Protein AF-N2BT25-F1 (afdb_monomer_lite)

Organism: NCBI:txid997872

Radius of gyration: 26.04 Å; chains: 1; bounding box: 72×86×67 Å

pLDDT: mean 81.2, std 25.01, range [24.06, 98.88]

Structure (mmCIF, N/CA/C/O backbone):
data_AF-N2BT25-F1
#
_entry.id   AF-N2BT25-F1
#
loop_
_atom_site.group_PDB
_atom_site.id
_atom_site.type_symbol
_atom_site.label_atom_id
_atom_site.label_alt_id
_atom_site.label_comp_id
_atom_site.label_asym_id
_atom_site.label_entity_id
_atom_site.label_seq_id
_atom_site.pdbx_PDB_ins_code
_atom_site.Cartn_x
_atom_site.Cartn_y
_atom_site.Cartn_z
_atom_site.occupancy
_atom_site.B_iso_or_equiv
_atom_site.auth_seq_id
_atom_site.auth_comp_id
_atom_site.auth_asym_id
_atom_site.auth_atom_id
_atom_site.pdbx_PDB_model_num
ATOM 1 N N . MET A 1 1 ? -9.639 12.134 32.534 1.00 52.41 1 MET A N 1
ATOM 2 C CA . MET A 1 1 ? -10.800 11.444 31.937 1.00 52.41 1 MET A CA 1
ATOM 3 C C . MET A 1 1 ? -11.711 11.036 33.076 1.00 52.41 1 MET A C 1
ATOM 5 O O . MET A 1 1 ? -11.199 10.681 34.130 1.00 52.41 1 MET A O 1
ATOM 9 N N . ASP A 1 2 ? -13.018 11.198 32.902 1.00 51.12 2 ASP A N 1
ATOM 10 C CA . ASP A 1 2 ? -14.027 10.772 33.874 1.00 51.12 2 ASP A CA 1
ATOM 11 C C . ASP A 1 2 ? -13.961 9.243 34.080 1.00 51.12 2 ASP A C 1
ATOM 13 O O . ASP A 1 2 ? -13.561 8.514 33.174 1.00 51.12 2 ASP A O 1
ATOM 17 N N . SER A 1 3 ? -14.356 8.760 35.259 1.00 59.44 3 SER A N 1
ATOM 18 C CA . SER A 1 3 ? -14.388 7.336 35.653 1.00 59.44 3 SER A CA 1
ATOM 19 C C . SER A 1 3 ? -15.284 6.442 34.775 1.00 59.44 3 SER A C 1
ATOM 21 O O . SER A 1 3 ? -15.323 5.229 34.959 1.00 59.44 3 SER A O 1
ATOM 23 N N . SER A 1 4 ? -15.987 7.047 33.816 1.00 78.31 4 SER A N 1
ATOM 24 C CA . SER A 1 4 ? -16.904 6.441 32.852 1.00 78.31 4 SER A CA 1
ATOM 25 C C . SER A 1 4 ? -16.245 5.959 31.551 1.00 78.31 4 SER A C 1
ATOM 27 O O . SER A 1 4 ? -16.918 5.331 30.738 1.00 78.31 4 SER A O 1
ATOM 29 N N . TRP A 1 5 ? -14.960 6.251 31.322 1.00 91.44 5 TRP A N 1
ATOM 30 C CA . TRP A 1 5 ? -14.253 5.827 30.109 1.00 91.44 5 TRP A CA 1
ATOM 31 C C . TRP A 1 5 ? -13.521 4.504 30.311 1.00 91.44 5 TRP A C 1
ATOM 33 O O . TRP A 1 5 ? -12.751 4.350 31.260 1.00 91.44 5 TRP A O 1
ATOM 43 N N . ILE A 1 6 ? -13.701 3.580 29.369 1.00 94.38 6 ILE A N 1
ATOM 44 C CA . ILE A 1 6 ? -12.849 2.395 29.245 1.00 94.38 6 ILE A CA 1
ATOM 45 C C . ILE A 1 6 ? -11.661 2.721 28.341 1.00 94.38 6 ILE A C 1
ATOM 47 O O . ILE A 1 6 ? -11.821 3.387 27.319 1.00 94.38 6 ILE A O 1
ATOM 51 N N . CYS A 1 7 ? -10.473 2.257 28.725 1.00 95.50 7 CYS A N 1
ATOM 52 C CA . CYS A 1 7 ? -9.222 2.489 28.009 1.00 95.50 7 CYS A CA 1
ATOM 53 C C . CYS A 1 7 ? -8.521 1.156 27.745 1.00 95.50 7 CYS A C 1
ATOM 55 O O . CYS A 1 7 ? -8.445 0.313 28.639 1.00 95.50 7 CYS A O 1
ATOM 57 N N . ALA A 1 8 ? -7.960 0.993 26.551 1.00 96.62 8 ALA A N 1
ATOM 58 C CA . ALA A 1 8 ? -7.184 -0.181 26.173 1.00 96.62 8 ALA A CA 1
ATOM 59 C C . ALA A 1 8 ? -5.940 0.212 25.349 1.00 96.62 8 ALA A C 1
ATOM 61 O O . ALA A 1 8 ? -5.996 1.192 24.596 1.00 96.62 8 ALA A O 1
ATOM 62 N N . PRO A 1 9 ? -4.823 -0.537 25.455 1.00 97.19 9 PRO A N 1
ATOM 63 C CA . PRO A 1 9 ? -3.664 -0.348 24.586 1.00 97.19 9 PRO A CA 1
ATOM 64 C C . PRO A 1 9 ? -4.040 -0.546 23.115 1.00 97.19 9 PRO A C 1
ATOM 66 O O . PRO A 1 9 ? -4.630 -1.565 22.755 1.00 97.19 9 PRO A O 1
ATOM 69 N N . ALA A 1 10 ? -3.675 0.409 22.259 1.00 97.44 10 ALA A N 1
ATOM 70 C CA . ALA A 1 10 ? -4.036 0.406 20.841 1.00 97.44 10 ALA A CA 1
ATOM 71 C C . ALA A 1 10 ? -3.401 -0.758 20.053 1.00 97.44 10 ALA A C 1
ATOM 73 O O . ALA A 1 10 ? -3.932 -1.157 19.021 1.00 97.44 10 ALA A O 1
ATOM 74 N N . GLU A 1 11 ? -2.310 -1.342 20.561 1.00 97.44 11 GLU A N 1
ATOM 75 C CA . GLU A 1 11 ? -1.596 -2.463 19.937 1.00 97.44 11 GLU A CA 1
ATOM 76 C C . GLU A 1 11 ? -2.510 -3.644 19.582 1.00 97.44 11 GLU A C 1
ATOM 78 O O . GLU A 1 11 ? -2.424 -4.193 18.483 1.00 97.44 11 GLU A O 1
ATOM 83 N N . ALA A 1 12 ? -3.427 -4.008 20.485 1.00 96.81 12 ALA A N 1
ATOM 84 C CA . ALA A 1 12 ? -4.321 -5.153 20.303 1.00 96.81 12 ALA A CA 1
ATOM 85 C C . ALA A 1 12 ? -5.319 -4.976 19.145 1.00 96.81 12 ALA A C 1
ATOM 87 O O . ALA A 1 12 ? -5.934 -5.947 18.711 1.00 96.81 12 ALA A O 1
ATOM 88 N N . PHE A 1 13 ? -5.476 -3.747 18.653 1.00 98.31 13 PHE A N 1
ATOM 89 C CA . PHE A 1 13 ? -6.442 -3.369 17.629 1.00 98.31 13 PHE A CA 1
ATOM 90 C C . PHE A 1 13 ? -5.811 -3.221 16.244 1.00 98.31 13 PHE A C 1
ATOM 92 O O . PHE A 1 13 ? -6.531 -2.925 15.296 1.00 98.31 13 PHE A O 1
ATOM 99 N N . LEU A 1 14 ? -4.490 -3.392 16.116 1.00 98.44 14 LEU A N 1
ATOM 100 C CA . LEU A 1 14 ? -3.754 -3.203 14.866 1.00 98.44 14 LEU A CA 1
ATOM 101 C C . LEU A 1 14 ? -3.930 -4.381 13.895 1.00 98.44 14 LEU A C 1
ATOM 103 O O . LEU A 1 14 ? -3.708 -5.548 14.234 1.00 98.44 14 LEU A O 1
ATOM 107 N N . HIS A 1 15 ? -4.242 -4.041 12.648 1.00 98.44 15 HIS A N 1
ATOM 108 C CA . HIS A 1 15 ? -4.278 -4.933 11.491 1.00 98.44 15 HIS A CA 1
ATOM 109 C C . HIS A 1 15 ? -3.352 -4.397 10.390 1.00 98.44 15 HIS A C 1
ATOM 111 O O . HIS A 1 15 ? -3.093 -3.196 10.320 1.00 98.44 15 HIS A O 1
ATOM 117 N N . GLY A 1 16 ? -2.873 -5.287 9.518 1.00 97.38 16 GLY A N 1
ATOM 118 C CA . GLY A 1 16 ? -2.072 -4.916 8.345 1.00 97.38 16 GLY A CA 1
ATOM 119 C C . GLY A 1 16 ? -0.596 -4.608 8.614 1.00 97.38 16 GLY A C 1
ATOM 120 O O . GLY A 1 16 ? 0.046 -3.908 7.835 1.00 97.38 16 GLY A O 1
ATOM 121 N N . CYS A 1 17 ? -0.040 -5.132 9.708 1.00 97.19 17 CYS A N 1
ATOM 122 C CA . CYS A 1 17 ? 1.380 -5.039 10.044 1.00 97.19 17 CYS A CA 1
ATOM 123 C C . CYS A 1 17 ? 1.954 -6.415 10.422 1.00 97.19 17 CYS A C 1
ATOM 125 O O . CYS A 1 17 ? 1.249 -7.258 10.983 1.00 97.19 17 CYS A O 1
ATOM 127 N N . LEU A 1 18 ? 3.237 -6.634 10.124 1.00 96.06 18 LEU A N 1
ATOM 128 C CA . LEU A 1 18 ? 3.972 -7.860 10.461 1.00 96.06 18 LEU A CA 1
ATOM 129 C C . LEU A 1 18 ? 4.492 -7.834 11.898 1.00 96.06 18 LEU A C 1
ATOM 131 O O . LEU A 1 18 ? 4.440 -8.841 12.598 1.00 96.06 18 LEU A O 1
ATOM 135 N N . GLU A 1 19 ? 4.952 -6.667 12.340 1.00 94.69 19 GLU A N 1
ATOM 136 C CA . GLU A 1 19 ? 5.488 -6.451 13.679 1.00 94.69 19 GLU A CA 1
ATOM 137 C C . GLU A 1 19 ? 4.944 -5.155 14.273 1.00 94.69 19 GLU A C 1
ATOM 139 O O . GLU A 1 19 ? 4.446 -4.274 13.567 1.00 94.69 19 GLU A O 1
ATOM 144 N N . VAL A 1 20 ? 5.076 -5.032 15.588 1.00 96.56 20 VAL A N 1
ATOM 145 C CA . VAL A 1 20 ? 4.795 -3.806 16.324 1.00 96.56 20 VAL A CA 1
ATOM 146 C C . VAL A 1 20 ? 6.043 -3.461 17.127 1.00 96.56 20 VAL A C 1
ATOM 148 O O . VAL A 1 20 ? 6.513 -4.263 17.931 1.00 96.56 20 VAL A O 1
ATOM 151 N N . GLN A 1 21 ? 6.596 -2.271 16.904 1.00 95.75 21 GLN A N 1
ATOM 152 C CA . GLN A 1 21 ? 7.711 -1.765 17.695 1.00 95.75 21 GLN A CA 1
ATOM 153 C C . GLN A 1 21 ? 7.166 -0.989 18.894 1.00 95.75 21 GLN A C 1
ATOM 155 O O . GLN A 1 21 ? 6.558 0.064 18.719 1.00 95.75 21 GLN A O 1
ATOM 160 N N . ALA A 1 22 ? 7.386 -1.495 20.105 1.00 94.88 22 ALA A N 1
ATOM 161 C CA . ALA A 1 22 ? 6.953 -0.835 21.332 1.00 94.88 22 ALA A CA 1
ATOM 162 C C . ALA A 1 22 ? 8.012 0.132 21.882 1.00 94.88 22 ALA A C 1
ATOM 164 O O . ALA A 1 22 ? 9.210 -0.162 21.887 1.00 94.88 22 ALA A O 1
ATOM 165 N N . HIS A 1 23 ? 7.550 1.267 22.400 1.00 92.69 23 HIS A N 1
ATOM 166 C CA . HIS A 1 23 ? 8.340 2.246 23.138 1.00 92.69 23 HIS A CA 1
ATOM 167 C C . HIS A 1 23 ? 8.064 2.132 24.646 1.00 92.69 23 HIS A C 1
ATOM 169 O O . HIS A 1 23 ? 7.026 1.629 25.080 1.00 92.69 23 HIS A O 1
ATOM 175 N N . SER A 1 24 ? 8.991 2.615 25.477 1.00 88.19 24 SER A N 1
ATOM 176 C CA . SER A 1 24 ? 8.869 2.546 26.942 1.00 88.19 24 SER A CA 1
ATOM 177 C C . SER A 1 24 ? 7.737 3.406 27.519 1.00 88.19 24 SER A C 1
ATOM 179 O O . SER A 1 24 ? 7.311 3.177 28.648 1.00 88.19 24 SER A O 1
ATOM 181 N N . ASP A 1 25 ? 7.240 4.380 26.758 1.00 90.38 25 ASP A N 1
ATOM 182 C CA . ASP A 1 25 ? 6.154 5.301 27.109 1.00 90.38 25 ASP A CA 1
ATOM 183 C C . ASP A 1 25 ? 4.762 4.801 26.657 1.00 90.38 25 ASP A C 1
ATOM 185 O O . ASP A 1 25 ? 3.781 5.552 26.694 1.00 90.38 25 ASP A O 1
ATOM 189 N N . GLY A 1 26 ? 4.668 3.530 26.246 1.00 92.62 26 GLY A N 1
ATOM 190 C CA . GLY A 1 26 ? 3.432 2.851 25.845 1.00 92.62 26 GLY A CA 1
ATOM 191 C C . GLY A 1 26 ? 2.998 3.117 24.404 1.00 92.62 26 GLY A C 1
ATOM 192 O O . GLY A 1 26 ? 2.022 2.522 23.950 1.00 92.62 26 GLY A O 1
ATOM 193 N N . TRP A 1 27 ? 3.698 3.994 23.680 1.00 97.12 27 TRP A N 1
ATOM 194 C CA . TRP A 1 27 ? 3.490 4.164 22.246 1.00 97.12 27 TRP A CA 1
ATOM 195 C C . TRP A 1 27 ? 3.984 2.943 21.486 1.00 97.12 27 TRP A C 1
ATOM 197 O O . TRP A 1 27 ? 4.980 2.321 21.861 1.00 97.12 27 TRP A O 1
ATOM 207 N N . VAL A 1 28 ? 3.312 2.632 20.386 1.00 97.81 28 VAL A N 1
ATOM 208 C CA . VAL A 1 28 ? 3.703 1.551 19.495 1.00 97.81 28 VAL A CA 1
ATOM 209 C C . VAL A 1 28 ? 3.672 1.999 18.038 1.00 97.81 28 VAL A C 1
ATOM 211 O O . VAL A 1 28 ? 2.776 2.733 17.617 1.00 97.81 28 VAL A O 1
ATOM 214 N N . CYS A 1 29 ? 4.649 1.536 17.262 1.00 97.19 29 CYS A N 1
ATOM 215 C CA . CYS A 1 29 ? 4.792 1.819 15.840 1.00 97.19 29 CYS A CA 1
ATOM 216 C C . CYS A 1 29 ? 4.546 0.535 15.023 1.00 97.19 29 CYS A C 1
ATOM 218 O O . CYS A 1 29 ? 5.391 -0.369 15.053 1.00 97.19 29 CYS A O 1
ATOM 220 N N . PRO A 1 30 ? 3.411 0.409 14.308 1.00 98.12 30 PRO A N 1
ATOM 221 C CA . PRO A 1 30 ? 3.146 -0.743 13.450 1.00 98.12 30 PRO A CA 1
ATOM 222 C C . PRO A 1 30 ? 4.110 -0.786 12.260 1.00 98.12 30 PRO A C 1
ATOM 224 O O . PRO A 1 30 ? 4.363 0.225 11.609 1.00 98.12 30 PRO A O 1
ATOM 227 N N . GLN A 1 31 ? 4.620 -1.974 11.946 1.00 97.94 31 GLN A N 1
ATOM 228 C CA . GLN A 1 31 ? 5.629 -2.190 10.912 1.00 97.94 31 GLN A CA 1
ATOM 229 C C . GLN A 1 31 ? 5.088 -3.049 9.766 1.00 97.94 31 GLN A C 1
ATOM 231 O O . GLN A 1 31 ? 4.669 -4.190 9.969 1.00 97.94 31 GLN A O 1
ATOM 236 N N . ARG A 1 32 ? 5.145 -2.523 8.537 1.00 98.06 32 ARG A N 1
ATOM 237 C CA . ARG A 1 32 ? 4.714 -3.235 7.315 1.00 98.06 32 ARG A CA 1
ATOM 238 C C . ARG A 1 32 ? 5.744 -4.246 6.806 1.00 98.06 32 ARG A C 1
ATOM 240 O O . ARG A 1 32 ? 5.409 -5.125 6.019 1.00 98.06 32 ARG A O 1
ATOM 247 N N . PHE A 1 33 ? 6.988 -4.119 7.258 1.00 98.12 33 PHE A N 1
ATOM 248 C CA . PHE A 1 33 ? 8.146 -4.880 6.793 1.00 98.12 33 PHE A CA 1
ATOM 249 C C . PHE A 1 33 ? 8.853 -5.557 7.970 1.00 98.12 33 PHE A C 1
ATOM 251 O O . PHE A 1 33 ? 8.883 -5.002 9.070 1.00 98.12 33 PHE A O 1
ATOM 258 N N . LEU A 1 34 ? 9.445 -6.728 7.726 1.00 97.19 34 LEU A N 1
ATOM 259 C CA . LEU A 1 34 ? 10.329 -7.403 8.682 1.00 97.19 34 LEU A CA 1
ATOM 260 C C . LEU A 1 34 ? 11.641 -6.616 8.880 1.00 97.19 34 LEU A C 1
ATOM 262 O O . LEU A 1 34 ? 12.017 -5.819 8.010 1.00 97.19 34 LEU A O 1
ATOM 266 N N . PRO A 1 35 ? 12.384 -6.849 9.978 1.00 96.38 35 PRO A N 1
ATOM 267 C CA . PRO A 1 35 ? 13.675 -6.208 10.215 1.00 96.38 35 PRO A CA 1
ATOM 268 C C . PRO A 1 35 ? 14.671 -6.428 9.073 1.00 96.38 35 PRO A C 1
ATOM 270 O O . PRO A 1 35 ? 15.343 -5.484 8.661 1.00 96.38 35 PRO A O 1
ATOM 273 N N . GLU A 1 36 ? 14.726 -7.637 8.514 1.00 97.12 36 GLU A N 1
ATOM 274 C CA . GLU A 1 36 ? 15.624 -7.984 7.412 1.00 97.12 36 GLU A CA 1
ATOM 275 C C . GLU A 1 36 ? 15.229 -7.271 6.113 1.00 97.12 36 GLU A C 1
ATOM 277 O O . GLU A 1 36 ? 16.096 -6.786 5.386 1.00 97.12 36 GLU A O 1
ATOM 282 N N . GLN A 1 37 ? 13.924 -7.133 5.849 1.00 97.75 37 GLN A N 1
ATOM 283 C CA . GLN A 1 37 ? 13.435 -6.340 4.720 1.00 97.75 37 GLN A CA 1
ATOM 284 C C . GLN A 1 37 ? 13.847 -4.871 4.876 1.00 97.75 37 GLN A C 1
ATOM 286 O O . GLN A 1 37 ? 14.380 -4.283 3.938 1.00 97.75 37 GLN A O 1
ATOM 291 N N . ARG A 1 38 ? 13.655 -4.278 6.065 1.00 97.31 38 ARG A N 1
ATOM 292 C CA . ARG A 1 38 ? 14.049 -2.884 6.338 1.00 97.31 38 ARG A CA 1
ATOM 293 C C . ARG A 1 38 ? 15.546 -2.666 6.127 1.00 97.31 38 ARG A C 1
ATOM 295 O O . ARG A 1 38 ? 15.912 -1.697 5.471 1.00 97.31 38 ARG A O 1
ATOM 302 N N . ALA A 1 39 ? 16.384 -3.587 6.608 1.00 97.50 39 ALA A N 1
ATOM 303 C CA . ALA A 1 39 ? 17.832 -3.531 6.414 1.00 97.50 39 ALA A CA 1
ATOM 304 C C . ALA A 1 39 ? 18.219 -3.530 4.925 1.00 97.50 39 ALA A C 1
ATOM 306 O O . ALA A 1 39 ? 19.107 -2.786 4.518 1.00 97.50 39 ALA A O 1
ATOM 307 N N . VAL A 1 40 ? 17.535 -4.320 4.089 1.00 97.62 40 VAL A N 1
ATOM 308 C CA . VAL A 1 40 ? 17.739 -4.302 2.632 1.00 97.62 40 VAL A CA 1
ATOM 309 C C . VAL A 1 40 ? 17.299 -2.970 2.024 1.00 97.62 40 VAL A C 1
ATOM 311 O O . VAL A 1 40 ? 18.049 -2.390 1.238 1.00 97.62 40 VAL A O 1
ATOM 314 N N . LEU A 1 41 ? 16.114 -2.481 2.395 1.00 97.06 41 LEU A N 1
ATOM 315 C CA . LEU A 1 41 ? 15.519 -1.256 1.853 1.00 97.06 41 LEU A CA 1
ATOM 316 C C . LEU A 1 41 ? 16.342 0.001 2.164 1.00 97.06 41 LEU A C 1
ATOM 318 O O . LEU A 1 41 ? 16.327 0.933 1.370 1.00 97.06 41 LEU A O 1
ATOM 322 N N . GLU A 1 42 ? 17.080 0.022 3.276 1.00 96.38 42 GLU A N 1
ATOM 323 C CA . GLU A 1 42 ? 17.985 1.126 3.628 1.00 96.38 42 GLU A CA 1
ATOM 324 C C . GLU A 1 42 ? 19.444 0.910 3.183 1.00 96.38 42 GLU A C 1
ATOM 326 O O . GLU A 1 42 ? 20.295 1.775 3.402 1.00 96.38 42 GLU A O 1
ATOM 331 N N . SER A 1 43 ? 19.754 -0.228 2.555 1.00 96.56 43 SER A N 1
ATOM 332 C CA . SER A 1 43 ? 21.103 -0.559 2.079 1.00 96.56 43 SER A CA 1
ATOM 333 C C . SER A 1 43 ? 21.354 -0.098 0.642 1.00 96.56 43 SER A C 1
ATOM 335 O O . SER A 1 43 ? 20.429 0.197 -0.105 1.00 96.56 43 SER A O 1
ATOM 337 N N . CYS A 1 44 ? 22.611 -0.161 0.192 1.00 93.81 44 CYS A N 1
ATOM 338 C CA . CYS A 1 44 ? 22.992 0.102 -1.202 1.00 93.81 44 CYS A CA 1
ATOM 339 C C . CYS A 1 44 ? 22.471 -0.929 -2.228 1.00 93.81 44 CYS A C 1
ATOM 341 O O . CYS A 1 44 ? 22.796 -0.832 -3.413 1.00 93.81 44 CYS A O 1
ATOM 343 N N . LEU A 1 45 ? 21.708 -1.934 -1.783 1.00 93.12 45 LEU A N 1
ATOM 344 C CA . LEU A 1 45 ? 20.960 -2.831 -2.664 1.00 93.12 45 LEU A CA 1
ATOM 345 C C . LEU A 1 45 ? 19.690 -2.161 -3.200 1.00 93.12 45 LEU A C 1
ATOM 347 O O . LEU A 1 45 ? 19.263 -2.478 -4.307 1.00 93.12 45 LEU A O 1
ATOM 351 N N . ALA A 1 46 ? 19.095 -1.247 -2.430 1.00 94.81 46 ALA A N 1
ATOM 352 C CA . ALA A 1 46 ? 17.935 -0.477 -2.848 1.00 94.81 46 ALA A CA 1
ATOM 353 C C . ALA A 1 46 ? 18.312 0.575 -3.899 1.00 94.81 46 ALA A C 1
ATOM 355 O O . ALA A 1 46 ? 19.409 1.135 -3.866 1.00 94.81 46 ALA A O 1
ATOM 356 N N . TRP A 1 47 ? 17.375 0.874 -4.805 1.00 94.31 47 TRP A N 1
ATOM 357 C CA . TRP A 1 47 ? 17.589 1.907 -5.821 1.00 94.31 47 TRP A CA 1
ATOM 358 C C . TRP A 1 47 ? 17.668 3.302 -5.186 1.00 94.31 47 TRP A C 1
ATOM 360 O O . TRP A 1 47 ? 18.584 4.064 -5.485 1.00 94.31 47 TRP A O 1
ATOM 370 N N . HIS A 1 48 ? 16.773 3.586 -4.229 1.00 95.94 48 HIS A N 1
ATOM 371 C CA . HIS A 1 48 ? 16.746 4.840 -3.468 1.00 95.94 48 HIS A CA 1
ATOM 372 C C . HIS A 1 48 ? 16.696 4.556 -1.961 1.00 95.94 48 HIS A C 1
ATOM 374 O O . HIS A 1 48 ? 15.618 4.601 -1.366 1.00 95.94 48 HIS A O 1
ATOM 380 N N . PRO A 1 49 ? 17.834 4.259 -1.308 1.00 95.31 49 PRO A N 1
ATOM 381 C CA . PRO A 1 49 ? 17.836 3.786 0.078 1.00 95.31 49 PRO A CA 1
ATOM 382 C C . PRO A 1 49 ? 17.223 4.787 1.071 1.00 95.31 49 PRO A C 1
ATOM 384 O O . PRO A 1 49 ? 16.482 4.399 1.973 1.00 95.31 49 PRO A O 1
ATOM 387 N N . GLY A 1 50 ? 17.488 6.087 0.886 1.00 96.44 50 GLY A N 1
ATOM 388 C CA . GLY A 1 50 ? 16.921 7.155 1.718 1.00 96.44 50 GLY A CA 1
ATOM 389 C C . GLY A 1 50 ? 15.399 7.249 1.594 1.00 96.44 50 GLY A C 1
ATOM 390 O O . GLY A 1 50 ? 14.689 7.208 2.602 1.00 96.44 50 GLY A O 1
ATOM 391 N N . LEU A 1 51 ? 14.892 7.291 0.358 1.00 95.81 51 LEU A N 1
ATOM 392 C CA . LEU A 1 51 ? 13.457 7.313 0.075 1.00 95.81 51 LEU A CA 1
ATOM 393 C C . LEU A 1 51 ? 12.765 6.039 0.577 1.00 95.81 51 LEU A C 1
ATOM 395 O O . LEU A 1 51 ? 11.762 6.125 1.284 1.00 95.81 51 LEU A O 1
ATOM 399 N N . TYR A 1 52 ? 13.310 4.860 0.263 1.00 97.88 52 TYR A N 1
ATOM 400 C CA . TYR A 1 52 ? 12.704 3.579 0.629 1.00 97.88 52 TYR A CA 1
ATOM 401 C C . TYR A 1 52 ? 12.629 3.418 2.142 1.00 97.88 52 TYR A C 1
ATOM 403 O O . TYR A 1 52 ? 11.600 2.981 2.649 1.00 97.88 52 TYR A O 1
ATOM 411 N N . LYS A 1 53 ? 13.662 3.844 2.878 1.00 97.56 53 LYS A N 1
ATOM 412 C CA . LYS A 1 53 ? 13.645 3.874 4.343 1.00 97.56 53 LYS A CA 1
ATOM 413 C C . LYS A 1 53 ? 12.494 4.718 4.893 1.00 97.56 53 LYS A C 1
ATOM 415 O O . LYS A 1 53 ? 11.758 4.251 5.761 1.00 97.56 53 LYS A O 1
ATOM 420 N N . GLN A 1 54 ? 12.324 5.946 4.398 1.00 97.19 54 GLN A N 1
ATOM 421 C CA . GLN A 1 54 ? 11.252 6.836 4.859 1.00 97.19 54 GLN A CA 1
ATOM 422 C C . GLN A 1 54 ? 9.862 6.276 4.510 1.00 97.19 54 GLN A C 1
ATOM 424 O O . GLN A 1 54 ? 8.959 6.259 5.346 1.00 97.19 54 GLN A O 1
ATOM 429 N N . MET A 1 55 ? 9.696 5.770 3.288 1.00 97.75 55 MET A N 1
ATOM 430 C CA . MET A 1 55 ? 8.442 5.191 2.801 1.00 97.75 55 MET A CA 1
ATOM 431 C C . MET A 1 55 ? 8.078 3.886 3.519 1.00 97.75 55 MET A C 1
ATOM 433 O O . MET A 1 55 ? 6.917 3.677 3.877 1.00 97.75 55 MET A O 1
ATOM 437 N N . ALA A 1 56 ? 9.054 3.025 3.812 1.00 97.62 56 ALA A N 1
ATOM 438 C CA . ALA A 1 56 ? 8.842 1.780 4.546 1.00 97.62 56 ALA A CA 1
ATOM 439 C C . ALA A 1 56 ? 8.341 2.011 5.981 1.00 97.62 56 ALA A C 1
ATOM 441 O O . ALA A 1 56 ? 7.590 1.186 6.500 1.00 97.62 56 ALA A O 1
ATOM 442 N N . ALA A 1 57 ? 8.702 3.144 6.596 1.00 97.12 57 ALA A N 1
ATOM 443 C CA . ALA A 1 57 ? 8.218 3.544 7.917 1.00 97.12 57 ALA A CA 1
ATOM 444 C C . ALA A 1 57 ? 6.762 4.053 7.914 1.00 97.12 57 ALA A C 1
ATOM 446 O O . ALA A 1 57 ? 6.147 4.149 8.976 1.00 97.12 57 ALA A O 1
ATOM 447 N N . CYS A 1 58 ? 6.199 4.395 6.750 1.00 97.56 58 CYS A N 1
ATOM 448 C CA . CYS A 1 58 ? 4.819 4.872 6.649 1.00 97.56 58 CYS A CA 1
ATOM 449 C C . CYS A 1 58 ? 3.808 3.769 6.985 1.00 97.56 58 CYS A C 1
ATOM 451 O O . CYS A 1 58 ? 4.075 2.588 6.772 1.00 97.56 58 CYS A O 1
ATOM 453 N N . THR A 1 59 ? 2.617 4.150 7.448 1.00 98.00 59 THR A N 1
ATOM 454 C CA . THR A 1 59 ? 1.581 3.215 7.923 1.00 98.00 59 THR A CA 1
ATOM 455 C C . THR A 1 59 ? 0.533 2.845 6.872 1.00 98.00 59 THR A C 1
ATOM 457 O O . THR A 1 59 ? -0.580 2.447 7.213 1.00 98.00 59 THR A O 1
ATOM 460 N N . SER A 1 60 ? 0.881 2.929 5.585 1.00 98.06 60 SER A N 1
ATOM 461 C CA . SER A 1 60 ? -0.029 2.547 4.499 1.00 98.06 60 SER A CA 1
ATOM 462 C C . SER A 1 60 ? -0.569 1.130 4.664 1.00 98.06 60 SER A C 1
ATOM 464 O O . SER A 1 60 ? 0.172 0.189 4.920 1.00 98.06 60 SER A O 1
ATOM 466 N N . GLY A 1 61 ? -1.877 0.952 4.516 1.00 97.94 61 GLY A N 1
ATOM 467 C CA . GLY A 1 61 ? -2.500 -0.357 4.715 1.00 97.94 61 GLY A CA 1
ATOM 468 C C . GLY A 1 61 ? -2.828 -0.707 6.171 1.00 97.94 61 GLY A C 1
ATOM 469 O O . GLY A 1 61 ? -3.624 -1.615 6.390 1.00 97.94 61 GLY A O 1
ATOM 470 N N . VAL A 1 62 ? -2.287 0.010 7.162 1.00 98.69 62 VAL A N 1
ATOM 471 C CA . VAL A 1 62 ? -2.500 -0.300 8.583 1.00 98.69 62 VAL A CA 1
ATOM 472 C C . VAL A 1 62 ? -3.821 0.291 9.075 1.00 98.69 62 VAL A C 1
ATOM 474 O O . VAL A 1 62 ? -4.163 1.440 8.778 1.00 98.69 62 VAL A O 1
ATOM 477 N N . THR A 1 63 ? -4.564 -0.485 9.865 1.00 98.69 63 THR A N 1
ATOM 478 C CA . THR A 1 63 ? -5.833 -0.050 10.466 1.00 98.69 63 THR A CA 1
ATOM 479 C C . THR A 1 63 ? -5.941 -0.419 11.942 1.00 98.69 63 THR A C 1
ATOM 481 O O . THR A 1 63 ? -5.363 -1.412 12.378 1.00 98.69 63 THR A O 1
ATOM 484 N N . LEU A 1 64 ? -6.753 0.333 12.690 1.00 98.56 64 LEU A N 1
ATOM 485 C CA . LEU A 1 64 ? -7.299 -0.077 13.987 1.00 98.56 64 LEU A CA 1
ATOM 486 C C . LEU A 1 64 ? -8.724 -0.616 13.788 1.00 98.56 64 LEU A C 1
ATOM 488 O O . LEU A 1 64 ? -9.566 0.108 13.256 1.00 98.56 64 LEU A O 1
ATOM 492 N N . GLU A 1 65 ? -9.017 -1.848 14.206 1.00 98.50 65 GLU A N 1
ATOM 493 C CA . GLU A 1 65 ? -10.334 -2.485 14.024 1.00 98.50 65 GLU A CA 1
ATOM 494 C C . GLU A 1 65 ? -10.933 -2.970 15.357 1.00 98.50 65 GLU A C 1
ATOM 496 O O . GLU A 1 65 ? -10.319 -3.749 16.086 1.00 98.50 65 GLU A O 1
ATOM 501 N N . PHE A 1 66 ? -12.156 -2.531 15.683 1.00 98.31 66 PHE A N 1
ATOM 502 C CA . PHE A 1 66 ? -12.815 -2.866 16.953 1.00 98.31 66 PHE A CA 1
ATOM 503 C C . PHE A 1 66 ? -14.343 -2.854 16.904 1.00 98.31 66 PHE A C 1
ATOM 505 O O . PHE A 1 66 ? -14.963 -2.327 15.979 1.00 98.31 66 PHE A O 1
ATOM 512 N N . ILE A 1 67 ? -14.954 -3.434 17.936 1.00 97.50 67 ILE A N 1
ATOM 513 C CA . ILE A 1 67 ? -16.377 -3.329 18.261 1.00 97.50 67 ILE A CA 1
ATOM 514 C C . ILE A 1 67 ? -16.537 -2.478 19.520 1.00 97.50 67 ILE A C 1
ATOM 516 O O . ILE A 1 67 ? -15.807 -2.657 20.494 1.00 97.50 67 ILE A O 1
ATOM 520 N N . THR A 1 68 ? -17.504 -1.562 19.507 1.00 95.75 68 THR A N 1
ATOM 521 C CA . THR A 1 68 ? -17.871 -0.768 20.685 1.00 95.75 68 THR A CA 1
ATOM 522 C C . THR A 1 68 ? -19.343 -0.365 20.667 1.00 95.75 68 THR A C 1
ATOM 524 O O . THR A 1 68 ? -19.944 -0.230 19.602 1.00 95.75 68 THR A O 1
ATOM 527 N N . ASP A 1 69 ? -19.924 -0.153 21.843 1.00 93.19 69 ASP A N 1
ATOM 528 C CA . ASP A 1 69 ? -21.250 0.437 22.065 1.00 93.19 69 ASP A CA 1
ATOM 529 C C . ASP A 1 69 ? -21.180 1.951 22.384 1.00 93.19 69 ASP A C 1
ATOM 531 O O . ASP A 1 69 ? -22.193 2.593 22.677 1.00 93.19 69 ASP A O 1
ATOM 535 N N . ALA A 1 70 ? -19.980 2.536 22.341 1.00 92.62 70 ALA A N 1
ATOM 536 C CA . ALA A 1 70 ? -19.735 3.931 22.676 1.00 92.62 70 ALA A CA 1
ATOM 537 C C . ALA A 1 70 ? -20.393 4.913 21.694 1.00 92.62 70 ALA A C 1
ATOM 539 O O . ALA A 1 70 ? -20.631 4.608 20.528 1.00 92.62 70 ALA A O 1
ATOM 540 N N . SER A 1 71 ? -20.635 6.142 22.161 1.00 91.81 71 SER A N 1
ATOM 541 C CA . SER A 1 71 ? -20.985 7.275 21.282 1.00 91.81 71 SER A CA 1
ATOM 542 C C . SER A 1 71 ? -19.774 8.139 20.947 1.00 91.81 71 SER A C 1
ATOM 544 O O . SER A 1 71 ? -19.837 8.953 20.031 1.00 91.81 71 SER A O 1
ATOM 546 N N . LEU A 1 72 ? -18.690 8.005 21.708 1.00 93.62 72 LEU A N 1
ATOM 547 C CA . LEU A 1 72 ? -17.457 8.742 21.506 1.00 93.62 72 LEU A CA 1
ATOM 548 C C . LEU A 1 72 ? -16.266 7.822 21.750 1.00 93.62 72 LEU A C 1
ATOM 550 O O . LEU A 1 72 ? -16.182 7.159 22.786 1.00 93.62 72 LEU A O 1
ATOM 554 N N . VAL A 1 73 ? -15.342 7.826 20.796 1.00 95.62 73 VAL A N 1
ATOM 555 C CA . VAL A 1 73 ? -14.042 7.161 20.896 1.00 95.62 73 VAL A CA 1
ATOM 556 C C . VAL A 1 73 ? -12.953 8.217 20.770 1.00 95.62 73 VAL A C 1
ATOM 558 O O . VAL A 1 73 ? -13.080 9.144 19.974 1.00 95.62 73 VAL A O 1
ATOM 561 N N . ALA A 1 74 ? -11.896 8.082 21.556 1.00 95.94 74 ALA A N 1
ATOM 562 C CA . ALA A 1 74 ? -10.689 8.884 21.502 1.00 95.94 74 ALA A CA 1
ATOM 563 C C . ALA A 1 74 ? -9.493 7.964 21.231 1.00 95.94 74 ALA A C 1
ATOM 565 O O . ALA A 1 74 ? -9.387 6.898 21.838 1.00 95.94 74 ALA A O 1
ATOM 566 N N . ILE A 1 75 ? -8.612 8.363 20.317 1.00 96.75 75 ILE A N 1
ATOM 567 C CA . ILE A 1 75 ? -7.426 7.584 19.945 1.00 96.75 75 ILE A CA 1
ATOM 568 C C . ILE A 1 75 ? -6.203 8.489 20.014 1.00 96.75 75 ILE A C 1
ATOM 570 O O . ILE A 1 75 ? -6.173 9.542 19.375 1.00 96.75 75 ILE A O 1
ATOM 574 N N . ASP A 1 76 ? -5.202 8.060 20.776 1.00 96.06 76 ASP A N 1
ATOM 575 C CA . ASP A 1 76 ? -3.906 8.729 20.855 1.00 96.06 76 ASP A CA 1
ATOM 576 C C . ASP A 1 76 ? -3.055 8.367 19.633 1.00 96.06 76 ASP A C 1
ATOM 578 O O . ASP A 1 76 ? -2.754 7.188 19.422 1.00 96.06 76 ASP A O 1
ATOM 582 N N . LEU A 1 77 ? -2.641 9.383 18.874 1.00 95.81 77 LEU A N 1
ATOM 583 C CA . LEU A 1 77 ? -1.811 9.272 17.676 1.00 95.81 77 LEU A CA 1
ATOM 584 C C . LEU A 1 77 ? -0.562 10.159 17.786 1.00 95.81 77 LEU A C 1
ATOM 586 O O . LEU A 1 77 ? -0.605 11.249 18.361 1.00 95.81 77 LEU A O 1
ATOM 590 N N . ARG A 1 78 ? 0.555 9.719 17.205 1.00 94.50 78 ARG A N 1
ATOM 591 C CA . ARG A 1 78 ? 1.779 10.520 17.063 1.00 94.50 78 ARG A CA 1
ATOM 592 C C . ARG A 1 78 ? 2.344 10.305 15.665 1.00 94.50 78 ARG A C 1
ATOM 594 O O . ARG A 1 78 ? 2.682 9.185 15.294 1.00 94.50 78 ARG A O 1
ATOM 601 N N . PHE A 1 79 ? 2.404 11.368 14.871 1.00 92.50 79 PHE A N 1
ATOM 602 C CA . PHE A 1 79 ? 2.892 11.292 13.494 1.00 92.50 79 PHE A CA 1
ATOM 603 C C . PHE A 1 79 ? 4.408 11.482 13.442 1.00 92.50 79 PHE A C 1
ATOM 605 O O . PHE A 1 79 ? 4.958 12.322 14.159 1.00 92.50 79 PHE A O 1
ATOM 612 N N . GLY A 1 80 ? 5.087 10.717 12.585 1.00 91.38 80 GLY A N 1
ATOM 613 C CA . GLY A 1 80 ? 6.513 10.915 12.315 1.00 91.38 80 GLY A CA 1
ATOM 614 C C . GLY A 1 80 ? 6.798 12.192 11.530 1.00 91.38 80 GLY A C 1
ATOM 615 O O . GLY A 1 80 ? 5.915 13.016 11.314 1.00 91.38 80 GLY A O 1
ATOM 616 N N . GLU A 1 81 ? 8.031 12.367 11.069 1.00 91.00 81 GLU A N 1
ATOM 617 C CA . GLU A 1 81 ? 8.365 13.442 10.122 1.00 91.00 81 GLU A CA 1
ATOM 618 C C . GLU A 1 81 ? 7.710 13.181 8.766 1.00 91.00 81 GLU A C 1
ATOM 620 O O . GLU A 1 81 ? 7.456 12.028 8.406 1.00 91.00 81 GLU A O 1
ATOM 625 N N . GLU A 1 82 ? 7.374 14.248 8.043 1.00 90.06 82 GLU A N 1
ATOM 626 C CA . GLU A 1 82 ? 6.823 14.106 6.698 1.00 90.06 82 GLU A CA 1
ATOM 627 C C . GLU A 1 82 ? 7.948 13.664 5.753 1.00 90.06 82 GLU A C 1
ATOM 629 O O . GLU A 1 82 ? 8.964 14.354 5.653 1.00 90.06 82 GLU A O 1
ATOM 634 N N . PRO A 1 83 ? 7.815 12.519 5.067 1.00 93.75 83 PRO A N 1
ATOM 635 C CA . PRO A 1 83 ? 8.846 12.072 4.144 1.00 93.75 83 PRO A CA 1
ATOM 636 C C . PRO A 1 83 ? 9.053 13.020 2.960 1.00 93.75 83 PRO A C 1
ATOM 638 O O . PRO A 1 83 ? 8.098 13.607 2.445 1.00 93.75 83 PRO A O 1
ATOM 641 N N . ALA A 1 84 ? 10.275 13.063 2.426 1.00 92.19 84 ALA A N 1
ATOM 642 C CA . ALA A 1 84 ? 10.605 13.904 1.273 1.00 92.19 84 ALA A CA 1
ATOM 643 C C . ALA A 1 84 ? 9.781 13.539 0.022 1.00 92.19 84 ALA A C 1
ATOM 645 O O . ALA A 1 84 ? 9.288 14.418 -0.683 1.00 92.19 84 ALA A O 1
ATOM 646 N N . GLY A 1 85 ? 9.558 12.240 -0.218 1.00 91.12 85 GLY A N 1
ATOM 647 C CA . GLY A 1 85 ? 8.709 11.768 -1.321 1.00 91.12 85 GLY A CA 1
ATOM 648 C C . GLY A 1 85 ? 7.251 12.231 -1.207 1.00 91.12 85 GLY A C 1
ATOM 649 O O . GLY A 1 85 ? 6.622 12.554 -2.216 1.00 91.12 85 GLY A O 1
ATOM 650 N N . THR A 1 86 ? 6.732 12.328 0.020 1.00 91.94 86 THR A N 1
ATOM 651 C CA . THR A 1 86 ? 5.381 12.834 0.301 1.00 91.94 86 THR A CA 1
ATOM 652 C C . THR A 1 86 ? 5.287 14.328 0.010 1.00 91.94 86 THR A C 1
ATOM 654 O O . THR A 1 86 ? 4.374 14.754 -0.698 1.00 91.94 86 THR A O 1
ATOM 657 N N . ILE A 1 87 ? 6.259 15.112 0.494 1.00 91.88 87 ILE A N 1
ATOM 658 C CA . ILE A 1 87 ? 6.346 16.561 0.248 1.00 91.88 87 ILE A CA 1
ATOM 659 C C . ILE A 1 87 ? 6.352 16.839 -1.257 1.00 91.88 87 ILE A C 1
ATOM 661 O O . ILE A 1 87 ? 5.504 17.583 -1.748 1.00 91.88 87 ILE A O 1
ATOM 665 N N . ARG A 1 88 ? 7.235 16.164 -2.000 1.00 90.12 88 ARG A N 1
ATOM 666 C CA . ARG A 1 88 ? 7.369 16.341 -3.449 1.00 90.12 88 ARG A CA 1
ATOM 667 C C . ARG A 1 88 ? 6.088 15.993 -4.206 1.00 90.12 88 ARG A C 1
ATOM 669 O O . ARG A 1 88 ? 5.694 16.709 -5.120 1.00 90.12 88 ARG A O 1
ATOM 676 N N . SER A 1 89 ? 5.420 14.904 -3.830 1.00 89.44 89 SER A N 1
ATOM 677 C CA . SER A 1 89 ? 4.172 14.491 -4.490 1.00 89.44 89 SER A CA 1
ATOM 678 C C . SER A 1 89 ? 3.052 15.503 -4.262 1.00 89.44 89 SER A C 1
ATOM 680 O O . SER A 1 89 ? 2.290 15.804 -5.177 1.00 89.44 89 SER A O 1
ATOM 682 N N . ARG A 1 90 ? 2.984 16.086 -3.060 1.00 89.62 90 ARG A N 1
ATOM 683 C CA . ARG A 1 90 ? 2.057 17.179 -2.756 1.00 89.62 90 ARG A CA 1
ATOM 684 C C . ARG A 1 90 ? 2.341 18.419 -3.605 1.00 89.62 90 ARG A C 1
ATOM 686 O O . ARG A 1 90 ? 1.407 18.985 -4.164 1.00 89.62 90 ARG A O 1
ATOM 693 N N . GLU A 1 91 ? 3.603 18.826 -3.718 1.00 90.56 91 GLU A N 1
ATOM 694 C CA . GLU A 1 91 ? 4.013 19.980 -4.533 1.00 90.56 91 GLU A CA 1
ATOM 695 C C . GLU A 1 91 ? 3.662 19.794 -6.018 1.00 90.56 91 GLU A C 1
ATOM 697 O O . GLU A 1 91 ? 3.191 20.731 -6.665 1.00 90.56 91 GLU A O 1
ATOM 702 N N . LEU A 1 92 ? 3.831 18.578 -6.551 1.00 89.00 92 LEU A N 1
ATOM 703 C CA . LEU A 1 92 ? 3.467 18.246 -7.932 1.00 89.00 92 LEU A CA 1
ATOM 704 C C . LEU A 1 92 ? 1.962 18.384 -8.181 1.00 89.00 92 LEU A C 1
ATOM 706 O O . LEU A 1 92 ? 1.562 19.033 -9.146 1.00 89.00 92 LEU A O 1
ATOM 710 N N . VAL A 1 93 ? 1.129 17.836 -7.295 1.00 89.62 93 VAL A N 1
ATOM 711 C CA . VAL A 1 93 ? -0.334 17.963 -7.404 1.00 89.62 93 VAL A CA 1
ATOM 712 C C . VAL A 1 93 ? -0.776 19.419 -7.283 1.00 89.62 93 VAL A C 1
ATOM 714 O O . VAL A 1 93 ? -1.592 19.878 -8.076 1.00 89.62 93 VAL A O 1
ATOM 717 N N . GLN A 1 94 ? -0.209 20.170 -6.334 1.00 89.81 94 GLN A N 1
ATOM 718 C CA . GLN A 1 94 ? -0.505 21.598 -6.181 1.00 89.81 94 GLN A CA 1
ATOM 719 C C . GLN A 1 94 ? -0.172 22.376 -7.458 1.00 89.81 94 GLN A C 1
ATOM 721 O O . GLN A 1 94 ? -0.995 23.155 -7.937 1.00 89.81 94 GLN A O 1
ATOM 726 N N . SER A 1 95 ? 0.996 22.104 -8.044 1.00 87.75 95 SER A N 1
ATOM 727 C CA . SER A 1 95 ? 1.429 22.724 -9.297 1.00 87.75 95 SER A CA 1
ATOM 728 C C . SER A 1 95 ? 0.490 22.382 -10.462 1.00 87.75 95 SER A C 1
ATOM 730 O O . SER A 1 95 ? 0.141 23.266 -11.247 1.00 87.75 95 SER A O 1
ATOM 732 N N . HIS A 1 96 ? 0.040 21.125 -10.579 1.00 87.25 96 HIS A N 1
ATOM 733 C CA . HIS A 1 96 ? -0.912 20.709 -11.622 1.00 87.25 96 HIS A CA 1
ATOM 734 C C . HIS A 1 96 ? -2.280 21.376 -11.450 1.00 87.25 96 HIS A C 1
ATOM 736 O O . HIS A 1 96 ? -2.847 21.892 -12.415 1.00 87.25 96 HIS A O 1
ATOM 742 N N . ASP A 1 97 ? -2.792 21.447 -10.222 1.00 87.19 97 ASP A N 1
ATOM 743 C CA . ASP A 1 97 ? -4.065 22.107 -9.932 1.00 87.19 97 ASP A CA 1
ATOM 744 C C . ASP A 1 97 ? -4.022 23.614 -10.235 1.00 87.19 97 ASP A C 1
ATOM 746 O O . ASP A 1 97 ? -5.003 24.175 -10.731 1.00 87.19 97 ASP A O 1
ATOM 750 N N . GLU A 1 98 ? -2.901 24.284 -9.961 1.00 87.62 98 GLU A N 1
ATOM 751 C CA . GLU A 1 98 ? -2.683 25.688 -10.330 1.00 87.62 98 GLU A CA 1
ATOM 752 C C . GLU A 1 98 ? -2.669 25.883 -11.850 1.00 87.62 98 GLU A C 1
ATOM 754 O O . GLU A 1 98 ? -3.367 26.762 -12.364 1.00 87.62 98 GLU A O 1
ATOM 759 N N . GLN A 1 99 ? -1.956 25.024 -12.585 1.00 85.69 99 GLN A N 1
ATOM 760 C CA . GLN A 1 99 ? -1.937 25.046 -14.050 1.00 85.69 99 GLN A CA 1
ATOM 761 C C . GLN A 1 99 ? -3.335 24.825 -14.642 1.00 85.69 99 GLN A C 1
ATOM 763 O O . GLN A 1 99 ? -3.754 25.573 -15.529 1.00 85.69 99 GLN A O 1
ATOM 768 N N . ARG A 1 100 ? -4.096 23.856 -14.118 1.00 84.06 100 ARG A N 1
ATOM 769 C CA . ARG A 1 100 ? -5.470 23.572 -14.561 1.00 84.06 100 ARG A CA 1
ATOM 770 C C . ARG A 1 100 ? -6.390 24.774 -14.340 1.00 84.06 100 ARG A C 1
ATOM 772 O O . ARG A 1 100 ? -7.173 25.126 -15.220 1.00 84.06 100 ARG A O 1
ATOM 779 N N . LYS A 1 101 ? -6.286 25.437 -13.182 1.00 85.94 101 LYS A N 1
ATOM 780 C CA . LYS A 1 101 ? -7.058 26.656 -12.879 1.00 85.94 101 LYS A CA 1
ATOM 781 C C . LYS A 1 101 ? -6.719 27.790 -13.844 1.00 85.94 101 LYS A C 1
ATOM 783 O O . LYS A 1 101 ? -7.636 28.446 -14.335 1.00 85.94 101 LYS A O 1
ATOM 788 N N . GLN A 1 102 ? -5.437 27.992 -14.146 1.00 83.12 102 GLN A N 1
ATOM 789 C CA . GLN A 1 102 ? -5.007 29.029 -15.083 1.00 83.12 102 GLN A CA 1
ATOM 790 C C . GLN A 1 102 ? -5.553 28.779 -16.498 1.00 83.12 102 GLN A C 1
ATOM 792 O O . GLN A 1 102 ? -6.121 29.685 -17.101 1.00 83.12 102 GLN A O 1
ATOM 797 N N . GLN A 1 103 ? -5.492 27.538 -16.989 1.00 81.81 103 GLN A N 1
ATOM 798 C CA . GLN A 1 103 ? -6.035 27.171 -18.304 1.00 81.81 103 GLN A CA 1
ATOM 799 C C . GLN A 1 103 ? -7.545 27.434 -18.422 1.00 81.81 103 GLN A C 1
ATOM 801 O O . GLN A 1 103 ? -8.015 27.902 -19.460 1.00 81.81 103 GLN A O 1
ATOM 806 N N . VAL A 1 104 ? -8.317 27.177 -17.359 1.00 82.31 104 VAL A N 1
ATOM 807 C CA . VAL A 1 104 ? -9.761 27.472 -17.330 1.00 82.31 104 VAL A CA 1
ATOM 808 C C . VAL A 1 104 ? -10.026 28.980 -17.401 1.00 82.31 104 VAL A C 1
ATOM 810 O O . VAL A 1 104 ? -10.937 29.408 -18.112 1.00 82.31 104 VAL A O 1
ATOM 813 N N . LEU A 1 105 ? -9.231 29.793 -16.700 1.00 79.31 105 LEU A N 1
ATOM 814 C CA . LEU A 1 105 ? -9.354 31.256 -16.719 1.00 79.31 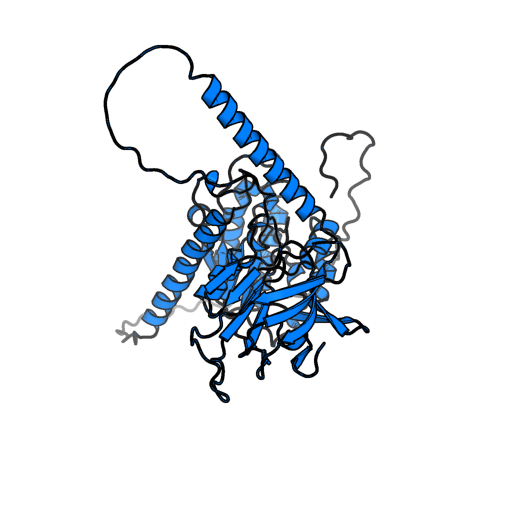105 LEU A CA 1
ATOM 815 C C . LEU A 1 105 ? -9.000 31.853 -18.093 1.00 79.31 105 LEU A C 1
ATOM 817 O O . LEU A 1 105 ? -9.708 32.739 -18.586 1.00 79.31 105 LEU A O 1
ATOM 821 N N . ASP A 1 106 ? -7.957 31.334 -18.742 1.00 76.25 106 ASP A N 1
ATOM 822 C CA . ASP A 1 106 ? -7.522 31.777 -20.073 1.00 76.25 106 ASP A CA 1
ATOM 823 C C . ASP A 1 106 ? -8.518 31.344 -21.171 1.00 76.25 106 ASP A C 1
ATOM 825 O O . ASP A 1 106 ? -8.837 32.107 -22.090 1.00 76.25 106 ASP A O 1
ATOM 829 N N . GLY A 1 107 ? -9.092 30.142 -21.044 1.00 67.62 107 GLY A N 1
ATOM 830 C CA . GLY A 1 107 ? -10.165 29.645 -21.912 1.00 67.62 107 GLY A CA 1
ATOM 831 C C . GLY A 1 107 ? -11.471 30.440 -21.783 1.00 67.62 107 GLY A C 1
ATOM 832 O O . GLY A 1 107 ? -12.145 30.704 -22.777 1.00 67.62 107 GLY A O 1
ATOM 833 N N . ALA A 1 108 ? -11.816 30.893 -20.575 1.00 63.62 108 ALA A N 1
ATOM 834 C CA . ALA A 1 108 ? -12.978 31.755 -20.354 1.00 63.62 108 ALA A CA 1
ATOM 835 C C . ALA A 1 108 ? -12.775 33.173 -20.924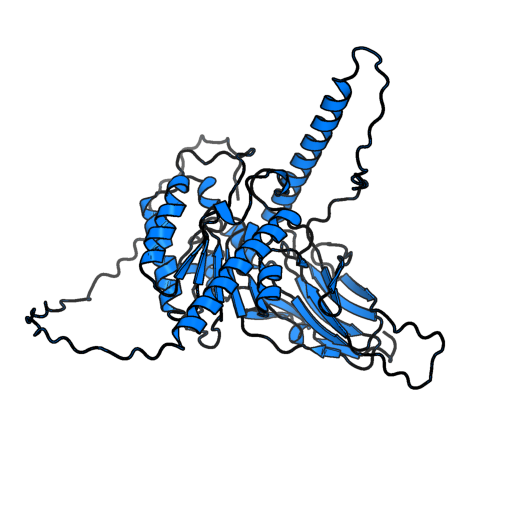 1.00 63.62 108 ALA A C 1
ATOM 837 O O . ALA A 1 108 ? -13.720 33.776 -21.430 1.00 63.62 108 ALA A O 1
ATOM 838 N N . SER A 1 109 ? -11.541 33.687 -20.905 1.00 54.53 109 SER A N 1
ATOM 839 C CA . SER A 1 109 ? -11.209 35.030 -21.410 1.00 54.53 109 SER A CA 1
ATOM 840 C C . SER A 1 109 ? -11.104 35.113 -22.940 1.00 54.53 109 SER A C 1
ATOM 842 O O . SER A 1 109 ? -11.218 36.197 -23.503 1.00 54.53 109 SER A O 1
ATOM 844 N N . SER A 1 110 ? -10.923 33.986 -23.635 1.00 52.44 110 SER A N 1
ATOM 845 C CA . SER A 1 110 ? -10.803 33.923 -25.104 1.00 52.44 110 SER A CA 1
ATOM 846 C C . SER A 1 110 ? -12.136 33.735 -25.847 1.00 52.44 110 SER A C 1
ATOM 848 O O . SER A 1 110 ? -12.154 33.725 -27.075 1.00 52.44 110 SER A O 1
ATOM 850 N N . THR A 1 111 ? -13.263 33.635 -25.130 1.00 49.81 111 THR A N 1
ATOM 851 C CA . THR A 1 111 ? -14.611 33.472 -25.720 1.00 49.81 111 THR A CA 1
ATOM 852 C C . THR A 1 111 ? -15.468 34.742 -25.706 1.00 49.81 111 THR A C 1
ATOM 854 O O . THR A 1 111 ? -16.634 34.705 -26.098 1.00 49.81 111 THR A O 1
ATOM 857 N N . SER A 1 112 ? -14.911 35.898 -25.332 1.00 45.56 112 SER A N 1
ATOM 858 C CA . SER A 1 112 ? -15.604 37.185 -25.452 1.00 45.56 112 SER A CA 1
ATOM 859 C C . SER A 1 112 ? -15.318 37.860 -26.797 1.00 45.56 112 SER A C 1
ATOM 861 O O . SER A 1 112 ? -14.687 38.911 -26.830 1.00 45.56 112 SER A O 1
ATOM 863 N N . ASP A 1 113 ? -15.795 37.270 -27.897 1.00 40.44 113 ASP A N 1
ATOM 864 C CA . ASP A 1 113 ? -16.090 38.026 -29.119 1.00 40.44 113 ASP A CA 1
ATOM 865 C C . ASP A 1 113 ? -17.202 37.363 -29.968 1.00 40.44 113 ASP A C 1
ATOM 867 O O . ASP A 1 113 ? -17.115 36.204 -30.363 1.00 40.44 113 ASP A O 1
ATOM 871 N N . ALA A 1 114 ? -18.223 38.183 -30.263 1.00 37.34 114 ALA A N 1
ATOM 872 C CA . ALA A 1 114 ? -19.308 38.066 -31.255 1.00 37.34 114 ALA A CA 1
ATOM 873 C C . ALA A 1 114 ? -20.613 37.255 -30.970 1.00 37.34 114 ALA A C 1
ATOM 875 O O . ALA A 1 114 ? -20.780 36.095 -31.326 1.00 37.34 114 ALA A O 1
ATOM 876 N N . SER A 1 115 ? -21.630 38.021 -30.536 1.00 40.16 115 SER A N 1
ATOM 877 C CA . SER A 1 115 ? -23.040 38.052 -31.006 1.00 40.16 115 SER A CA 1
ATOM 878 C C . SER A 1 115 ? -24.027 36.883 -30.775 1.00 40.16 115 SER A C 1
ATOM 880 O O . SER A 1 115 ? -24.048 35.889 -31.487 1.00 40.16 115 SER A O 1
ATOM 882 N N . ASN A 1 116 ? -24.980 37.148 -29.873 1.00 40.41 116 ASN A N 1
ATOM 883 C CA . ASN A 1 116 ? -26.445 37.000 -29.985 1.00 40.41 116 ASN A CA 1
ATOM 884 C C . ASN A 1 116 ? -27.035 35.913 -30.926 1.00 40.41 116 ASN A C 1
ATOM 886 O O . ASN A 1 116 ? -27.312 36.194 -32.090 1.00 40.41 116 ASN A O 1
ATOM 890 N N . VAL A 1 117 ? -27.414 34.750 -30.374 1.00 35.59 117 VAL A N 1
ATOM 891 C CA . VAL A 1 117 ? -28.561 33.945 -30.848 1.00 35.59 117 VAL A CA 1
ATOM 892 C C . VAL A 1 117 ? -29.286 33.338 -29.645 1.00 35.59 117 VAL A C 1
ATOM 894 O O . VAL A 1 117 ? -28.715 32.588 -28.859 1.00 35.59 117 VAL A O 1
ATOM 897 N N . SER A 1 118 ? -30.574 33.657 -29.519 1.00 38.28 118 SER A N 1
ATOM 898 C CA . SER A 1 118 ? -31.504 32.991 -28.607 1.00 38.28 118 SER A CA 1
ATOM 899 C C . SER A 1 118 ? -31.826 31.593 -29.141 1.00 38.28 118 SER A C 1
ATOM 901 O O . SER A 1 118 ? -32.286 31.481 -30.277 1.00 38.28 118 SER A O 1
ATOM 903 N N . SER A 1 119 ? -31.670 30.544 -28.337 1.00 33.09 119 SER A N 1
ATOM 904 C CA . SER A 1 119 ? -32.618 29.419 -28.293 1.00 33.09 119 SER A CA 1
ATOM 905 C C . SER A 1 119 ? -32.276 28.448 -27.162 1.00 33.09 119 SER A C 1
ATOM 907 O O . SER A 1 119 ? -31.128 28.182 -26.829 1.00 33.09 119 SER A O 1
ATOM 909 N N . THR A 1 120 ? -33.343 27.982 -26.534 1.00 36.91 120 THR A N 1
ATOM 910 C CA . THR A 1 120 ? -33.447 27.052 -25.413 1.00 36.91 120 THR A CA 1
ATOM 911 C C . THR A 1 120 ? -32.870 25.664 -25.691 1.00 36.91 120 THR A C 1
ATOM 913 O O . THR A 1 120 ? -33.309 25.032 -26.647 1.00 36.91 120 THR A O 1
ATOM 916 N N . SER A 1 121 ? -32.071 25.116 -24.768 1.00 29.70 121 SER A N 1
ATOM 917 C CA . SER A 1 121 ? -32.174 23.700 -24.364 1.00 29.70 121 SER A CA 1
ATOM 918 C C . SER A 1 121 ? -31.292 23.368 -23.156 1.00 29.70 121 SER A C 1
ATOM 920 O O . SER A 1 121 ? -30.118 23.719 -23.113 1.00 29.70 121 SER A O 1
ATOM 922 N N . ASN A 1 122 ? -31.908 22.658 -22.209 1.00 38.78 122 ASN A N 1
ATOM 923 C CA . ASN A 1 122 ? -31.361 22.028 -21.010 1.00 38.78 122 ASN A CA 1
ATOM 924 C C . ASN A 1 122 ? -29.927 21.491 -21.141 1.00 38.78 122 ASN A C 1
ATOM 926 O O . ASN A 1 122 ? -29.681 20.574 -21.922 1.00 38.78 122 ASN A O 1
ATOM 930 N N . ALA A 1 123 ? -29.045 21.944 -20.250 1.00 29.33 123 ALA A N 1
ATOM 931 C CA . ALA A 1 123 ? -27.854 21.208 -19.850 1.00 29.33 123 ALA A CA 1
ATOM 932 C C . ALA A 1 123 ? -27.833 21.124 -18.320 1.00 29.33 123 ALA A C 1
ATOM 934 O O . ALA A 1 123 ? -27.931 22.117 -17.602 1.00 29.33 123 ALA A O 1
ATOM 935 N N . SER A 1 124 ? -27.805 19.886 -17.853 1.00 27.14 124 SER A N 1
ATOM 936 C CA . SER A 1 124 ? -27.761 19.440 -16.472 1.00 27.14 124 SER A CA 1
ATOM 937 C C . SER A 1 124 ? -26.632 20.094 -15.676 1.00 27.14 124 SER A C 1
ATOM 939 O O . SER A 1 124 ? -25.465 19.975 -16.041 1.00 27.14 124 SER A O 1
ATOM 941 N N . ASN A 1 125 ? -27.000 20.694 -14.543 1.00 29.33 125 ASN A N 1
ATOM 942 C CA . ASN A 1 125 ? -26.105 21.034 -13.441 1.00 29.33 125 ASN A CA 1
ATOM 943 C C . ASN A 1 125 ? -25.283 19.805 -13.021 1.00 29.33 125 ASN A C 1
ATOM 945 O O . ASN A 1 125 ? -25.773 18.947 -12.286 1.00 29.33 125 ASN A O 1
ATOM 949 N N . THR A 1 126 ? -24.021 19.740 -13.431 1.00 28.61 126 THR A N 1
ATOM 950 C CA . THR A 1 126 ? -22.994 19.035 -12.665 1.00 28.61 126 THR A CA 1
ATOM 951 C C . THR A 1 126 ? -22.369 20.055 -11.729 1.00 28.61 126 THR A C 1
ATOM 953 O O . THR A 1 126 ? -21.724 21.005 -12.169 1.00 28.61 126 THR A O 1
ATOM 956 N N . ASN A 1 127 ? -22.647 19.880 -10.440 1.00 28.91 127 ASN A N 1
ATOM 957 C CA . ASN A 1 127 ? -22.159 20.700 -9.343 1.00 28.91 127 ASN A CA 1
ATOM 958 C C . ASN A 1 127 ? -20.631 20.823 -9.394 1.00 28.91 127 ASN A C 1
ATOM 960 O O . ASN A 1 127 ? -19.922 19.946 -8.914 1.00 28.91 127 ASN A O 1
ATOM 964 N N . ASN A 1 128 ? -20.138 21.935 -9.933 1.00 31.17 128 ASN A N 1
ATOM 965 C CA . ASN A 1 128 ? -18.769 22.389 -9.733 1.00 31.17 128 ASN A CA 1
ATOM 966 C C . ASN A 1 128 ? -18.730 23.106 -8.376 1.00 31.17 128 ASN A C 1
ATOM 968 O O . ASN A 1 128 ? -18.741 24.331 -8.282 1.00 31.17 128 ASN A O 1
ATOM 972 N N . ALA A 1 129 ? -18.838 22.309 -7.317 1.00 30.64 129 ALA A N 1
ATOM 973 C CA . ALA A 1 129 ? -18.826 22.758 -5.933 1.00 30.64 129 ALA A CA 1
ATOM 974 C C . ALA A 1 129 ? -17.650 22.127 -5.178 1.00 30.64 129 ALA A C 1
ATOM 976 O O . ALA A 1 129 ? -17.792 21.754 -4.019 1.00 30.64 129 ALA A O 1
ATOM 977 N N . ASP A 1 130 ? -16.482 22.049 -5.816 1.00 34.06 130 ASP A N 1
ATOM 978 C CA . ASP A 1 130 ? -15.219 21.926 -5.090 1.00 34.06 130 ASP A CA 1
ATOM 979 C C . ASP A 1 130 ? -14.814 23.329 -4.634 1.00 34.06 130 ASP A C 1
ATOM 981 O O . ASP A 1 130 ? -14.007 24.040 -5.236 1.00 34.06 130 ASP A O 1
ATOM 985 N N . ALA A 1 131 ? -15.502 23.774 -3.583 1.00 32.25 131 ALA A N 1
ATOM 986 C CA . ALA A 1 131 ? -15.199 25.001 -2.881 1.00 32.25 131 ALA A CA 1
ATOM 987 C C . ALA A 1 131 ? -13.763 24.943 -2.342 1.00 32.25 131 ALA A C 1
ATOM 989 O O . ALA A 1 131 ? -13.387 24.003 -1.647 1.00 32.25 131 ALA A O 1
ATOM 990 N N . VAL A 1 132 ? -13.006 25.990 -2.672 1.00 34.62 132 VAL A N 1
ATOM 991 C CA . VAL A 1 132 ? -11.722 26.437 -2.115 1.00 34.62 132 VAL A CA 1
ATOM 992 C C . VAL A 1 132 ? -11.487 25.925 -0.686 1.00 34.62 132 VAL A C 1
ATOM 994 O O . VAL A 1 132 ? -11.872 26.553 0.298 1.00 34.62 132 VAL A O 1
ATOM 997 N N . GLY A 1 133 ? -10.833 24.774 -0.582 1.00 36.38 133 GLY A N 1
ATOM 998 C CA . GLY A 1 133 ? -10.338 24.189 0.655 1.00 36.38 133 GLY A CA 1
ATOM 999 C C . GLY A 1 133 ? -8.949 23.623 0.393 1.00 36.38 133 GLY A C 1
ATOM 1000 O O . GLY A 1 133 ? -8.678 23.142 -0.706 1.00 36.38 133 GLY A O 1
ATOM 1001 N N . THR A 1 134 ? -8.049 23.716 1.372 1.00 48.56 134 THR A N 1
ATOM 1002 C CA . THR A 1 134 ? -6.740 23.056 1.315 1.00 48.56 134 THR A CA 1
ATOM 1003 C C . THR A 1 134 ? -6.956 21.581 0.992 1.00 48.56 134 THR A C 1
ATOM 1005 O O . THR A 1 134 ? -7.609 20.875 1.761 1.00 48.56 134 THR A O 1
ATOM 1008 N N . GLN A 1 135 ? -6.459 21.127 -0.158 1.00 60.69 135 GLN A N 1
ATOM 1009 C CA . GLN A 1 135 ? -6.598 19.738 -0.583 1.00 60.69 135 GLN A CA 1
ATOM 1010 C C . GLN A 1 135 ? -5.967 18.828 0.475 1.00 60.69 135 GLN A C 1
ATOM 1012 O O . GLN A 1 135 ? -4.835 19.048 0.911 1.00 60.69 135 GLN A O 1
ATOM 1017 N N . VAL A 1 136 ? -6.733 17.844 0.942 1.00 68.06 136 VAL A N 1
ATOM 1018 C CA . VAL A 1 136 ? -6.258 16.873 1.927 1.00 68.06 136 VAL A CA 1
ATOM 1019 C C . VAL A 1 136 ? -5.502 15.782 1.177 1.00 68.06 136 VAL A C 1
ATOM 1021 O O . VAL A 1 136 ? -6.068 15.125 0.307 1.00 68.06 136 VAL A O 1
ATOM 1024 N N . PHE A 1 137 ? -4.218 15.631 1.496 1.00 76.75 137 PHE A N 1
ATOM 1025 C CA . PHE A 1 137 ? -3.299 14.731 0.791 1.00 76.75 137 PHE A CA 1
ATOM 1026 C C . PHE A 1 137 ? -3.151 13.361 1.449 1.00 76.75 137 PHE A C 1
ATOM 1028 O O . PHE A 1 137 ? -2.853 12.383 0.766 1.00 76.75 137 PHE A O 1
ATOM 1035 N N . ASP A 1 138 ? -3.338 13.309 2.764 1.00 86.19 138 ASP A N 1
ATOM 1036 C CA . ASP A 1 138 ? -3.276 12.110 3.589 1.00 86.19 138 ASP A CA 1
ATOM 1037 C C . ASP A 1 138 ? -3.886 12.425 4.965 1.00 86.19 138 ASP A C 1
ATOM 1039 O O . ASP A 1 138 ? -4.156 13.588 5.291 1.00 86.19 138 ASP A O 1
ATOM 1043 N N . GLY A 1 139 ? -4.101 11.412 5.799 1.00 89.25 139 GLY A N 1
ATOM 1044 C CA . GLY A 1 139 ? -4.561 11.617 7.167 1.00 89.25 139 GLY A CA 1
ATOM 1045 C C . GLY A 1 139 ? -5.116 10.356 7.801 1.00 89.25 139 GLY A C 1
ATOM 1046 O O . GLY A 1 139 ? -4.710 9.247 7.482 1.00 89.25 139 GLY A O 1
ATOM 1047 N N . VAL A 1 140 ? -6.051 10.526 8.730 1.00 93.94 140 VAL A N 1
ATOM 1048 C CA . VAL A 1 140 ? -6.694 9.408 9.423 1.00 93.94 140 VAL A CA 1
ATOM 1049 C C . VAL A 1 140 ? -8.124 9.319 8.927 1.00 93.94 140 VAL A C 1
ATOM 1051 O O . VAL A 1 140 ? -8.848 10.307 8.968 1.00 93.94 140 VAL A O 1
ATOM 1054 N N . SER A 1 141 ? -8.546 8.155 8.456 1.00 95.06 141 SER A N 1
ATOM 1055 C CA . SER A 1 141 ? -9.894 7.938 7.919 1.00 95.06 141 SER A CA 1
ATOM 1056 C C . SER A 1 141 ? -10.641 6.923 8.762 1.00 95.06 141 SER A C 1
ATOM 1058 O O . SER A 1 141 ? -10.019 6.167 9.506 1.00 95.06 141 SER A O 1
ATOM 1060 N N . TYR A 1 142 ? -11.969 6.881 8.688 1.00 96.62 142 TYR A N 1
ATOM 1061 C CA . TYR A 1 142 ? -12.714 5.872 9.433 1.00 96.62 142 TYR A CA 1
ATOM 1062 C C . TYR A 1 142 ? -13.997 5.395 8.758 1.00 96.62 142 TYR A C 1
ATOM 1064 O O . TYR A 1 142 ? -14.664 6.088 7.984 1.00 96.62 142 TYR A O 1
ATOM 1072 N N . GLU A 1 143 ? -14.350 4.165 9.106 1.00 96.50 143 GLU A N 1
ATOM 1073 C CA . GLU A 1 143 ? -15.570 3.473 8.736 1.00 96.50 143 GLU A CA 1
ATOM 1074 C C . GLU A 1 143 ? -16.344 3.062 9.985 1.00 96.50 143 GLU A C 1
ATOM 1076 O O . GLU A 1 143 ? -15.774 2.653 10.997 1.00 96.50 143 GLU A O 1
ATOM 1081 N N . VAL A 1 144 ? -17.672 3.095 9.873 1.00 96.31 144 VAL A N 1
ATOM 1082 C CA . VAL A 1 144 ? -18.585 2.523 10.867 1.00 96.31 144 VAL A CA 1
ATOM 1083 C C . VAL A 1 144 ? -19.492 1.527 10.158 1.00 96.31 144 VAL A C 1
ATOM 1085 O O . VAL A 1 144 ? -20.208 1.886 9.221 1.00 96.31 144 VAL A O 1
ATOM 1088 N N . ASN A 1 145 ? -19.471 0.271 10.602 1.00 95.06 145 ASN A N 1
ATOM 1089 C CA . ASN A 1 145 ? -20.204 -0.850 10.008 1.00 95.06 145 ASN A CA 1
ATOM 1090 C C . ASN A 1 145 ? -19.945 -1.004 8.496 1.00 95.06 145 ASN A C 1
ATOM 1092 O O . ASN A 1 145 ? -20.878 -1.220 7.722 1.00 95.06 145 ASN A O 1
ATOM 1096 N N . GLY A 1 146 ? -18.680 -0.856 8.082 1.00 92.94 146 GLY A N 1
ATOM 1097 C CA . GLY A 1 146 ? -18.251 -0.966 6.681 1.00 92.94 146 GLY A CA 1
ATOM 1098 C C . GLY A 1 146 ? -18.705 0.189 5.785 1.00 92.94 146 GLY A C 1
ATOM 1099 O O . GLY A 1 146 ? -18.677 0.064 4.566 1.00 92.94 146 GLY A O 1
ATOM 1100 N N . LYS A 1 147 ? -19.179 1.298 6.368 1.00 94.69 147 LYS A N 1
ATOM 1101 C CA . LYS A 1 147 ? -19.515 2.522 5.636 1.00 94.69 147 LYS A CA 1
ATOM 1102 C C . LYS A 1 147 ? -18.533 3.618 6.005 1.00 94.69 147 LYS A C 1
ATOM 1104 O O . LYS A 1 147 ? -18.456 3.989 7.178 1.00 94.69 147 LYS A O 1
ATOM 1109 N N . HIS A 1 148 ? -17.844 4.150 5.004 1.00 94.94 148 HIS A N 1
ATOM 1110 C CA . HIS A 1 148 ? -16.911 5.257 5.170 1.00 94.94 148 HIS A CA 1
ATOM 1111 C C . HIS A 1 148 ? -17.635 6.501 5.704 1.00 94.94 148 HIS A C 1
ATOM 1113 O O . HIS A 1 148 ? -18.762 6.801 5.297 1.00 94.94 148 HIS A O 1
ATOM 1119 N N . LYS A 1 149 ? -17.011 7.183 6.668 1.00 94.88 149 LYS A N 1
ATOM 1120 C CA . LYS A 1 149 ? -17.584 8.341 7.369 1.00 94.88 149 LYS A CA 1
ATOM 1121 C C . LYS A 1 149 ? -16.821 9.642 7.152 1.00 94.88 149 LYS A C 1
ATOM 1123 O O . LYS A 1 149 ? -17.377 10.696 7.446 1.00 94.88 149 LYS A O 1
ATOM 1128 N N . GLY A 1 150 ? -15.609 9.575 6.617 1.00 91.31 150 GLY A N 1
ATOM 1129 C CA . GLY A 1 150 ? -14.768 10.732 6.335 1.00 91.31 150 GLY A CA 1
ATOM 1130 C C . GLY A 1 150 ? -13.398 10.626 6.988 1.00 91.31 150 GLY A C 1
ATOM 1131 O O . GLY A 1 150 ? -13.049 9.615 7.603 1.00 91.31 150 GLY A O 1
ATOM 1132 N N . MET A 1 151 ? -12.641 11.711 6.865 1.00 90.69 151 MET A N 1
ATOM 1133 C CA . MET A 1 151 ? -11.338 11.870 7.494 1.00 90.69 151 MET A CA 1
ATOM 1134 C C . MET A 1 151 ? -11.460 12.608 8.828 1.00 90.69 151 MET A C 1
ATOM 1136 O O . MET A 1 151 ? -12.280 13.512 8.995 1.00 90.69 151 MET A O 1
ATOM 1140 N N . LEU A 1 152 ? -10.631 12.210 9.785 1.00 85.75 152 LEU A N 1
ATOM 1141 C CA . LEU A 1 152 ? -10.436 12.876 11.059 1.00 85.75 152 LEU A CA 1
ATOM 1142 C C . LEU A 1 152 ? -9.374 13.955 10.862 1.00 85.75 152 LEU A C 1
ATOM 1144 O O . LEU A 1 152 ? -8.237 13.666 10.485 1.00 85.75 152 LEU A O 1
ATOM 1148 N N . PHE A 1 153 ? -9.743 15.204 11.130 1.00 67.25 153 PHE A N 1
ATOM 1149 C CA . PHE A 1 153 ? -8.796 16.309 11.111 1.00 67.25 153 PHE A CA 1
ATOM 1150 C C . PHE A 1 153 ? -7.917 16.232 12.358 1.00 67.25 153 PHE A C 1
ATOM 1152 O O . PHE A 1 153 ? -8.329 16.610 13.454 1.00 67.25 153 PHE A O 1
ATOM 1159 N N . ALA A 1 154 ? -6.704 15.723 12.180 1.00 66.38 154 ALA A N 1
ATOM 1160 C CA . ALA A 1 154 ? -5.638 15.805 13.160 1.00 66.38 154 ALA A CA 1
ATOM 1161 C C . ALA A 1 154 ? -4.623 16.846 12.686 1.00 66.38 154 ALA A C 1
ATOM 1163 O O . ALA A 1 154 ? -4.290 16.893 11.502 1.00 66.38 154 ALA A O 1
ATOM 1164 N N . SER A 1 155 ? -4.112 17.670 13.600 1.00 64.62 155 SER A N 1
ATOM 1165 C CA . SER A 1 155 ? -2.940 18.490 13.292 1.00 64.62 155 SER A CA 1
ATOM 1166 C C . SER A 1 155 ? -1.776 17.544 12.989 1.00 64.62 155 SER A C 1
ATOM 1168 O O . SER A 1 155 ? -1.301 16.850 13.888 1.00 64.62 155 SER A O 1
ATOM 1170 N N . LEU A 1 156 ? -1.344 17.479 11.726 1.00 64.25 156 LEU A N 1
ATOM 1171 C CA . LEU A 1 156 ? -0.227 16.642 11.266 1.00 64.25 156 LEU A CA 1
ATOM 1172 C C . LEU A 1 156 ? 1.129 17.264 11.650 1.00 64.25 156 LEU A C 1
ATOM 1174 O O . LEU A 1 156 ? 2.026 17.385 10.818 1.00 64.25 156 LEU A O 1
ATOM 1178 N N . GLN A 1 157 ? 1.259 17.717 12.897 1.00 69.25 157 GLN A N 1
ATOM 1179 C CA . GLN A 1 157 ? 2.494 18.290 13.421 1.00 69.25 157 GLN A CA 1
ATOM 1180 C C . GLN A 1 157 ? 3.473 17.186 13.813 1.00 69.25 157 GLN A C 1
ATOM 1182 O O . GLN A 1 157 ? 3.149 16.274 14.577 1.00 69.25 157 GLN A O 1
ATOM 1187 N N . ASP A 1 158 ? 4.690 17.310 13.299 1.00 74.81 158 ASP A N 1
ATOM 1188 C CA . ASP A 1 158 ? 5.785 16.366 13.467 1.00 74.81 158 ASP A CA 1
ATOM 1189 C C . ASP A 1 158 ? 6.036 16.049 14.939 1.00 74.81 158 ASP A C 1
ATOM 1191 O O . ASP A 1 158 ? 6.254 16.941 15.764 1.00 74.81 158 ASP A O 1
ATOM 1195 N N . LYS A 1 159 ? 6.035 14.750 15.259 1.00 74.38 159 LYS A N 1
ATOM 1196 C CA . LYS A 1 159 ? 6.369 14.199 16.579 1.00 74.38 159 LYS A CA 1
ATOM 1197 C C . LYS A 1 159 ? 5.480 14.706 17.721 1.00 74.38 159 LYS A C 1
ATOM 1199 O O . LYS A 1 159 ? 5.768 14.418 18.884 1.00 74.38 159 LYS A O 1
ATOM 1204 N N . GLN A 1 160 ? 4.385 15.407 17.423 1.00 78.25 160 GLN A N 1
ATOM 1205 C CA . GLN A 1 160 ? 3.424 15.824 18.433 1.00 78.25 160 GLN A CA 1
ATOM 1206 C C . GLN A 1 160 ? 2.396 14.730 18.689 1.00 78.25 160 GLN A C 1
ATOM 1208 O O . GLN A 1 160 ? 1.883 14.080 17.778 1.00 78.25 160 GLN A O 1
ATOM 1213 N N . THR A 1 161 ? 2.093 14.534 19.969 1.00 82.62 161 THR A N 1
ATOM 1214 C CA . THR A 1 161 ? 0.935 13.742 20.370 1.00 82.62 161 THR A CA 1
ATOM 1215 C C . THR A 1 161 ? -0.323 14.512 20.013 1.00 82.62 161 THR A C 1
ATOM 1217 O O . THR A 1 161 ? -0.505 15.654 20.429 1.00 82.62 161 THR A O 1
ATOM 1220 N N . THR A 1 162 ? -1.212 13.858 19.286 1.00 86.94 162 THR A N 1
ATOM 1221 C CA . THR A 1 162 ? -2.553 14.343 19.010 1.00 86.94 162 THR A CA 1
ATOM 1222 C C . THR A 1 162 ? -3.564 13.284 19.420 1.00 86.94 162 THR A C 1
ATOM 1224 O O . THR A 1 162 ? -3.256 12.094 19.477 1.00 86.94 162 THR A O 1
ATOM 1227 N N . GLN A 1 163 ? -4.773 13.720 19.739 1.00 87.75 163 GLN A N 1
ATOM 1228 C CA . GLN A 1 163 ? -5.878 12.824 20.029 1.00 87.75 163 GLN A CA 1
ATOM 1229 C C . GLN A 1 163 ? -6.970 13.087 19.005 1.00 87.75 163 GLN A C 1
ATOM 1231 O O . GLN A 1 163 ? -7.425 14.220 18.848 1.00 87.75 163 GLN A O 1
ATOM 1236 N N . VAL A 1 164 ? -7.378 12.038 18.297 1.00 90.56 164 VAL A N 1
ATOM 1237 C CA . VAL A 1 164 ? -8.516 12.111 17.382 1.00 90.56 164 VAL A CA 1
ATOM 1238 C C . VAL A 1 164 ? -9.764 11.605 18.082 1.00 90.56 164 VAL A C 1
ATOM 1240 O O . VAL A 1 164 ? -9.715 10.630 18.833 1.00 90.56 164 VAL A O 1
ATOM 1243 N N . HIS A 1 165 ? -10.888 12.268 17.823 1.00 91.19 165 HIS A N 1
ATOM 1244 C CA . HIS A 1 165 ? -12.179 11.928 18.404 1.00 91.19 165 HIS A CA 1
ATOM 1245 C C . HIS A 1 165 ? -13.156 11.492 17.316 1.00 91.19 165 HIS A C 1
ATOM 1247 O O . HIS A 1 165 ? -13.339 12.188 16.319 1.00 91.19 165 HIS A O 1
ATOM 1253 N N . ILE A 1 166 ? -13.808 10.352 17.527 1.00 91.75 166 ILE A N 1
ATOM 1254 C CA . ILE A 1 166 ? -14.798 9.783 16.614 1.00 91.75 166 ILE A CA 1
ATOM 1255 C C . ILE A 1 166 ? -16.159 9.819 17.298 1.00 91.75 166 ILE A C 1
ATOM 1257 O O . ILE A 1 166 ? -16.378 9.121 18.290 1.00 91.75 166 ILE A O 1
ATOM 1261 N N . ALA A 1 167 ? -17.082 10.606 16.745 1.00 90.81 167 ALA A N 1
ATOM 1262 C CA . ALA A 1 167 ? -18.485 10.573 17.136 1.00 90.81 167 ALA A CA 1
ATOM 1263 C C . ALA A 1 167 ? -19.186 9.401 16.434 1.00 90.81 167 ALA A C 1
ATOM 1265 O O . ALA A 1 167 ? -19.241 9.333 15.204 1.00 90.81 167 ALA A O 1
ATOM 1266 N N . LEU A 1 168 ? -19.719 8.472 17.221 1.00 89.19 168 LEU A N 1
ATOM 1267 C CA . LEU A 1 168 ? -20.434 7.301 16.731 1.00 89.19 168 LEU A CA 1
ATOM 1268 C C . LEU A 1 168 ? -21.948 7.538 16.786 1.00 89.19 168 LEU A C 1
ATOM 1270 O O . LEU A 1 168 ? -22.437 8.216 17.693 1.00 89.19 168 LEU A O 1
ATOM 1274 N N . PRO A 1 169 ? -22.708 7.002 15.813 1.00 79.25 169 PRO A N 1
ATOM 1275 C CA . PRO A 1 169 ? -24.146 7.213 15.753 1.00 79.25 169 PRO A CA 1
ATOM 1276 C C . PRO A 1 169 ? -24.832 6.654 17.002 1.00 79.25 169 PRO A C 1
ATOM 1278 O O . PRO A 1 169 ? -24.679 5.480 17.334 1.00 79.25 169 PRO A O 1
ATOM 1281 N N . THR A 1 170 ? -25.632 7.489 17.657 1.00 66.31 170 THR A N 1
ATOM 1282 C CA . THR A 1 170 ? -26.560 7.072 18.707 1.00 66.31 170 THR A CA 1
ATOM 1283 C C . THR A 1 170 ? -27.880 6.626 18.078 1.00 66.31 170 THR A C 1
ATOM 1285 O O . THR A 1 170 ? -28.334 7.193 17.082 1.00 66.31 170 THR A O 1
ATOM 1288 N N . SER A 1 171 ? -28.508 5.588 18.630 1.00 56.19 171 SER A N 1
ATOM 1289 C CA . SER A 1 171 ? -29.884 5.228 18.278 1.00 56.19 171 SER A CA 1
ATOM 1290 C C . SER A 1 171 ? -30.802 6.433 18.522 1.00 56.19 171 SER A C 1
ATOM 1292 O O . SER A 1 171 ? -30.748 7.062 19.575 1.00 56.19 171 SER A O 1
ATOM 1294 N N . SER A 1 172 ? -31.615 6.785 17.524 1.00 46.22 172 SER A N 1
ATOM 1295 C CA . SER A 1 172 ? -32.492 7.962 17.507 1.00 46.22 172 SER A CA 1
ATOM 1296 C C . SER A 1 172 ? -33.755 7.7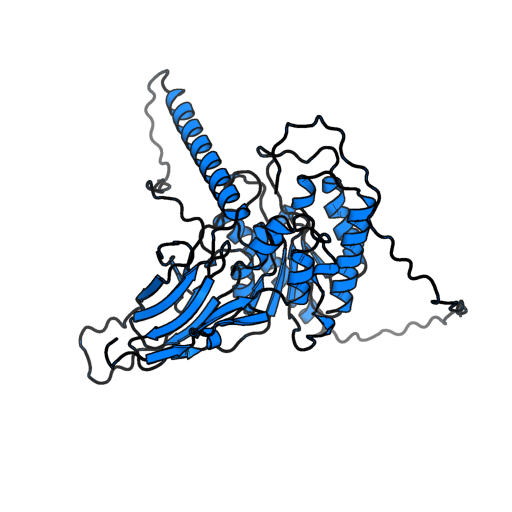66 18.353 1.00 46.22 172 SER A C 1
ATOM 1298 O O . SER A 1 172 ? -34.868 7.844 17.831 1.00 46.22 172 SER A O 1
ATOM 1300 N N . VAL A 1 173 ? -33.602 7.463 19.639 1.00 47.97 173 VAL A N 1
ATOM 1301 C CA . VAL A 1 173 ? -34.731 7.349 20.571 1.00 47.97 173 VAL A CA 1
ATOM 1302 C C . VAL A 1 173 ? -34.710 8.559 21.498 1.00 47.97 173 VAL A C 1
ATOM 1304 O O . VAL A 1 173 ? -33.678 8.904 22.069 1.00 47.97 173 VAL A O 1
ATOM 1307 N N . SER A 1 174 ? -35.842 9.260 21.569 1.00 44.56 174 SER A N 1
ATOM 1308 C CA . SER A 1 174 ? -35.977 10.590 22.172 1.00 44.56 174 SER A CA 1
ATOM 1309 C C . SER A 1 174 ? -36.065 10.605 23.699 1.00 44.56 174 SER A C 1
ATOM 1311 O O . SER A 1 174 ? -36.297 11.672 24.255 1.00 44.56 174 SER A O 1
ATOM 1313 N N . GLU A 1 175 ? -35.877 9.483 24.394 1.00 46.56 175 GLU A N 1
ATOM 1314 C CA . GLU A 1 175 ? -35.868 9.453 25.859 1.00 46.56 175 GLU A CA 1
ATOM 1315 C C . GLU A 1 175 ? -34.844 8.441 26.391 1.00 46.56 175 GLU A C 1
ATOM 1317 O O . GLU A 1 175 ? -34.730 7.342 25.846 1.00 46.56 175 GLU A O 1
ATOM 1322 N N . PRO A 1 176 ? -34.094 8.772 27.459 1.00 44.53 176 PRO A N 1
ATOM 1323 C CA . PRO A 1 176 ? -33.170 7.838 28.079 1.00 44.53 176 PRO A CA 1
ATOM 1324 C C . PRO A 1 176 ? -33.961 6.816 28.902 1.00 44.53 176 PRO A C 1
ATOM 1326 O O . PRO A 1 176 ? -34.235 7.022 30.084 1.00 44.53 176 PRO A O 1
ATOM 1329 N N . ALA A 1 177 ? -34.315 5.683 28.299 1.00 54.78 177 ALA A N 1
ATOM 1330 C CA . ALA A 1 177 ? -34.647 4.506 29.087 1.00 54.78 177 ALA A CA 1
ATOM 1331 C C . ALA A 1 177 ? -33.379 4.067 29.840 1.00 54.78 177 ALA A C 1
ATOM 1333 O O . ALA A 1 177 ? -32.328 3.850 29.237 1.00 54.78 177 ALA A O 1
ATOM 1334 N N . LEU A 1 178 ? -33.488 3.923 31.164 1.00 48.69 178 LEU A N 1
ATOM 1335 C CA . LEU A 1 178 ? -32.401 3.648 32.122 1.00 48.69 178 LEU A CA 1
ATOM 1336 C C . LEU A 1 178 ? -31.568 2.373 31.816 1.00 48.69 178 LEU A C 1
ATOM 1338 O O . LEU A 1 178 ? -30.592 2.103 32.508 1.00 48.69 178 LEU A O 1
ATOM 1342 N N . PHE A 1 179 ? -31.948 1.590 30.798 1.00 51.81 179 PHE A N 1
ATOM 1343 C CA . PHE A 1 179 ? -31.361 0.298 30.427 1.00 51.81 179 PHE A CA 1
ATOM 1344 C C . PHE A 1 179 ? -31.255 0.064 28.908 1.00 51.81 179 PHE A C 1
ATOM 1346 O O . PHE A 1 179 ? -31.115 -1.083 28.480 1.00 51.81 179 PHE A O 1
ATOM 1353 N N . GLU A 1 180 ? -31.328 1.102 28.066 1.00 53.28 180 GLU A N 1
ATOM 1354 C CA . GLU A 1 180 ? -31.084 0.912 26.629 1.00 53.28 180 GLU A CA 1
ATOM 1355 C C . GLU A 1 180 ? -29.595 0.649 26.361 1.00 53.28 180 GLU A C 1
ATOM 1357 O O . GLU A 1 180 ? -28.778 1.558 26.211 1.00 53.28 180 GLU A O 1
ATOM 1362 N N . LEU A 1 181 ? -29.247 -0.638 26.303 1.00 58.47 181 LEU A N 1
ATOM 1363 C CA . LEU A 1 181 ? -27.976 -1.118 25.773 1.00 58.47 181 LEU A CA 1
ATOM 1364 C C . LEU A 1 181 ? -27.825 -0.602 24.339 1.00 58.47 181 LEU A C 1
ATOM 1366 O O . LEU A 1 181 ? -28.574 -0.991 23.436 1.00 58.47 181 LEU A O 1
ATOM 1370 N N . ARG A 1 182 ? -26.854 0.289 24.128 1.00 72.38 182 ARG A N 1
ATOM 1371 C CA . ARG A 1 182 ? -26.512 0.780 22.793 1.00 72.38 182 ARG A CA 1
ATOM 1372 C C . ARG A 1 182 ? -26.087 -0.401 21.932 1.00 72.38 182 ARG A C 1
ATOM 1374 O O . ARG A 1 182 ? -25.336 -1.270 22.367 1.00 72.38 182 ARG A O 1
ATOM 1381 N N . LYS A 1 183 ? -26.577 -0.443 20.693 1.00 84.81 183 LYS A N 1
ATOM 1382 C CA . LYS A 1 183 ? -26.212 -1.512 19.766 1.00 84.81 183 LYS A CA 1
ATOM 1383 C C . LYS A 1 183 ? -24.727 -1.379 19.400 1.00 84.81 183 LYS A C 1
ATOM 1385 O O . LYS A 1 183 ? -24.360 -0.329 18.869 1.00 84.81 183 LYS A O 1
ATOM 1390 N N . PRO A 1 184 ? -23.904 -2.425 19.593 1.00 92.12 184 PRO A N 1
ATOM 1391 C CA . PRO A 1 184 ? -22.501 -2.367 19.219 1.00 92.12 184 PRO A CA 1
ATOM 1392 C C . PRO A 1 184 ? -22.317 -2.111 17.722 1.00 92.12 184 PRO A C 1
ATOM 1394 O O . PRO A 1 184 ? -23.045 -2.650 16.878 1.00 92.12 184 PRO A O 1
ATOM 1397 N N . VAL A 1 185 ? -21.320 -1.297 17.394 1.00 95.31 185 VAL A N 1
ATOM 1398 C CA . VAL A 1 185 ? -20.901 -0.979 16.031 1.00 95.31 185 VAL A CA 1
ATOM 1399 C C . VAL A 1 185 ? -19.472 -1.446 15.798 1.00 95.31 185 VAL A C 1
ATOM 1401 O O . VAL A 1 185 ? -18.648 -1.449 16.708 1.00 95.31 185 VAL A O 1
ATOM 1404 N N . ARG A 1 186 ? -19.173 -1.831 14.556 1.00 97.06 186 ARG A N 1
ATOM 1405 C CA . ARG A 1 186 ? -17.807 -2.095 14.097 1.00 97.06 186 ARG A CA 1
ATOM 1406 C C . ARG A 1 186 ? -17.185 -0.793 13.631 1.00 97.06 186 ARG A C 1
ATOM 1408 O O . ARG A 1 186 ? -17.772 -0.119 12.784 1.00 97.06 186 ARG A O 1
ATOM 1415 N N . VAL A 1 187 ? -16.008 -0.474 14.139 1.00 97.94 187 VAL A N 1
ATOM 1416 C CA . VAL A 1 187 ? -15.233 0.702 13.756 1.00 97.94 187 VAL A CA 1
ATOM 1417 C C . VAL A 1 187 ? -13.922 0.232 13.145 1.00 97.94 187 VAL A C 1
ATOM 1419 O O . VAL A 1 187 ? -13.263 -0.658 13.679 1.00 97.94 187 VAL A O 1
ATOM 1422 N N . LYS A 1 188 ? -13.563 0.829 12.012 1.00 98.31 188 LYS A N 1
ATOM 1423 C CA . LYS A 1 188 ? -12.258 0.670 11.375 1.00 98.31 188 LYS A CA 1
ATOM 1424 C C . LYS A 1 188 ? -11.668 2.055 11.180 1.00 98.31 188 LYS A C 1
ATOM 1426 O O . LYS A 1 188 ? -12.322 2.909 10.589 1.00 98.31 188 LYS A O 1
ATOM 1431 N N . VAL A 1 189 ? -10.458 2.272 11.671 1.00 98.19 189 VAL A N 1
ATOM 1432 C CA . VAL A 1 189 ? -9.715 3.525 11.517 1.00 98.19 189 VAL A CA 1
ATOM 1433 C C . VAL A 1 189 ? -8.494 3.242 10.659 1.00 98.19 189 VAL A C 1
ATOM 1435 O O . VAL A 1 189 ? -7.694 2.380 11.002 1.00 98.19 189 VAL A O 1
ATOM 1438 N N . PHE A 1 190 ? -8.362 3.943 9.543 1.00 97.88 190 PHE A N 1
ATOM 1439 C CA . PHE A 1 190 ? -7.236 3.839 8.624 1.00 97.88 190 PHE A CA 1
ATOM 1440 C C . PHE A 1 190 ? -6.160 4.824 9.048 1.00 97.88 190 PHE A C 1
ATOM 1442 O O . PHE A 1 190 ? -6.447 6.013 9.215 1.00 97.88 190 PHE A O 1
ATOM 1449 N N . LEU A 1 191 ? -4.940 4.322 9.225 1.00 97.00 191 LEU A N 1
ATOM 1450 C CA . LEU A 1 191 ? -3.784 5.164 9.495 1.00 97.00 191 LEU A CA 1
ATOM 1451 C C . LEU A 1 191 ? -3.284 5.826 8.192 1.00 97.00 191 LEU A C 1
ATOM 1453 O O . LEU A 1 191 ? -3.607 5.338 7.103 1.00 97.00 191 LEU A O 1
ATOM 1457 N N . PRO A 1 192 ? -2.504 6.920 8.290 1.00 94.81 192 PRO A N 1
ATOM 1458 C CA . PRO A 1 192 ? -1.965 7.622 7.129 1.00 94.81 192 PRO A CA 1
ATOM 1459 C C . PRO A 1 192 ? -1.129 6.719 6.220 1.00 94.81 192 PRO A C 1
ATOM 1461 O O . PRO A 1 192 ? -0.400 5.835 6.687 1.00 94.81 192 PRO A O 1
ATOM 1464 N N . ALA A 1 193 ? -1.212 6.967 4.916 1.00 95.50 193 ALA A N 1
ATOM 1465 C CA . ALA A 1 193 ? -0.515 6.197 3.889 1.00 95.50 193 ALA A CA 1
ATOM 1466 C C . ALA A 1 193 ? 0.914 6.697 3.612 1.00 95.50 193 ALA A C 1
ATOM 1468 O O . ALA A 1 193 ? 1.818 5.921 3.285 1.00 95.50 193 ALA A O 1
ATOM 1469 N N . LEU A 1 194 ? 1.125 7.998 3.760 1.00 94.50 194 LEU A N 1
ATOM 1470 C CA . LEU A 1 194 ? 2.307 8.742 3.327 1.00 94.50 194 LEU A CA 1
ATOM 1471 C C . LEU A 1 194 ? 3.121 9.273 4.507 1.00 94.50 194 LEU A C 1
ATOM 1473 O O . LEU A 1 194 ? 4.011 10.107 4.332 1.00 94.50 194 LEU A O 1
ATOM 1477 N N . ARG A 1 195 ? 2.819 8.783 5.713 1.00 92.75 195 ARG A N 1
ATOM 1478 C CA . ARG A 1 195 ? 3.517 9.123 6.949 1.00 92.75 195 ARG A CA 1
ATOM 1479 C C . ARG A 1 195 ? 3.502 7.962 7.931 1.00 92.75 195 ARG A C 1
ATOM 1481 O O . ARG A 1 195 ? 2.611 7.114 7.876 1.00 92.75 195 ARG A O 1
ATOM 1488 N N . SER A 1 196 ? 4.481 7.908 8.832 1.00 95.31 196 SER A N 1
ATOM 1489 C CA . SER A 1 196 ? 4.409 6.990 9.969 1.00 95.31 196 SER A CA 1
ATOM 1490 C C . SER A 1 196 ? 3.421 7.512 11.013 1.00 95.31 196 SER A C 1
ATOM 1492 O O . SER A 1 196 ? 3.274 8.724 11.209 1.00 95.31 196 SER A O 1
ATOM 1494 N N . CYS A 1 197 ? 2.736 6.593 11.684 1.00 95.94 197 CYS A N 1
ATOM 1495 C CA . CYS A 1 197 ? 1.763 6.905 12.716 1.00 95.94 197 CYS A CA 1
ATOM 1496 C C . CYS A 1 197 ? 1.894 5.900 13.855 1.00 95.94 197 CYS A C 1
ATOM 1498 O O . CYS A 1 197 ? 1.640 4.708 13.696 1.00 95.94 197 CYS A O 1
ATOM 1500 N N . GLU A 1 198 ? 2.312 6.400 15.007 1.00 97.19 198 GLU A N 1
ATOM 1501 C CA . GLU A 1 198 ? 2.338 5.643 16.244 1.00 97.19 198 GLU A CA 1
ATOM 1502 C C . GLU A 1 198 ? 0.998 5.784 16.958 1.00 97.19 198 GLU A C 1
ATOM 1504 O O . GLU A 1 198 ? 0.339 6.825 16.886 1.00 97.19 198 GLU A O 1
ATOM 1509 N N . VAL A 1 199 ? 0.613 4.735 17.675 1.00 97.75 199 VAL A N 1
ATOM 1510 C CA . VAL A 1 199 ? -0.636 4.661 18.435 1.00 97.75 199 VAL A CA 1
ATOM 1511 C C . VAL A 1 199 ? -0.329 4.288 19.879 1.00 97.75 199 VAL A C 1
ATOM 1513 O O . VAL A 1 199 ? 0.680 3.639 20.148 1.00 97.75 199 VAL A O 1
ATOM 1516 N N . ARG A 1 200 ? -1.180 4.683 20.827 1.00 97.31 200 ARG A N 1
ATOM 1517 C CA . ARG A 1 200 ? -0.975 4.328 22.244 1.00 97.31 200 ARG A CA 1
ATOM 1518 C C . ARG A 1 200 ? -2.219 3.769 22.908 1.00 97.31 200 ARG A C 1
ATOM 1520 O O . ARG A 1 200 ? -2.227 2.619 23.338 1.00 97.31 200 ARG A O 1
ATOM 1527 N N . THR A 1 201 ? -3.277 4.566 22.965 1.00 97.12 201 THR A N 1
ATOM 1528 C CA . THR A 1 201 ? -4.493 4.237 23.714 1.00 97.12 201 THR A CA 1
ATOM 1529 C C . THR A 1 201 ? -5.711 4.435 22.832 1.00 97.12 201 THR A C 1
ATOM 1531 O O . THR A 1 201 ? -5.813 5.450 22.142 1.00 97.12 201 THR A O 1
ATOM 1534 N N . ILE A 1 202 ? -6.651 3.495 22.909 1.00 97.56 202 ILE A N 1
ATOM 1535 C CA . ILE A 1 202 ? -8.038 3.700 22.494 1.00 97.56 202 ILE A CA 1
ATOM 1536 C C . ILE A 1 202 ? -8.868 3.830 23.765 1.00 97.56 202 ILE A C 1
ATO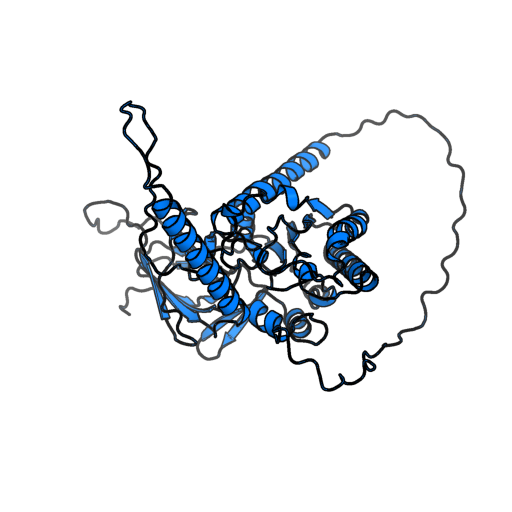M 1538 O O . ILE A 1 202 ? -8.807 2.968 24.643 1.00 97.56 202 ILE A O 1
ATOM 1542 N N . ALA A 1 203 ? -9.623 4.916 23.873 1.00 96.19 203 ALA A N 1
ATOM 1543 C CA . ALA A 1 203 ? -10.533 5.159 24.977 1.00 96.19 203 ALA A CA 1
ATOM 1544 C C . ALA A 1 203 ? -11.944 5.395 24.438 1.00 96.19 203 ALA A C 1
ATOM 1546 O O . ALA A 1 203 ? -12.109 6.042 23.405 1.00 96.19 203 ALA A O 1
ATOM 1547 N N . CYS A 1 204 ? -12.978 4.908 25.116 1.00 94.94 204 CYS A N 1
ATOM 1548 C CA . CYS A 1 204 ? -14.354 5.206 24.727 1.00 94.94 204 CYS A CA 1
ATOM 1549 C C . CYS A 1 204 ? -15.290 5.348 25.927 1.00 94.94 204 CYS A C 1
ATOM 1551 O O . CYS A 1 204 ? -15.030 4.827 27.008 1.00 94.94 204 CYS A O 1
ATOM 1553 N N . ASN A 1 205 ? -16.397 6.065 25.728 1.00 93.06 205 ASN A N 1
ATOM 1554 C CA . ASN A 1 205 ? -17.402 6.334 26.766 1.00 93.06 205 ASN A CA 1
ATOM 1555 C C . ASN A 1 205 ? -18.525 5.276 26.833 1.00 93.06 205 ASN A C 1
ATOM 1557 O O . ASN A 1 205 ? -19.645 5.582 27.246 1.00 93.06 205 ASN A O 1
ATOM 1561 N N . GLY A 1 206 ? -18.248 4.077 26.322 1.00 89.56 206 GLY A N 1
ATOM 1562 C CA . GLY A 1 206 ? -19.156 2.931 26.301 1.00 89.56 206 GLY A CA 1
ATOM 1563 C C . GLY A 1 206 ? -18.782 1.886 27.349 1.00 89.56 206 GLY A C 1
ATOM 1564 O O . GLY A 1 206 ? -17.856 2.082 28.133 1.00 89.56 206 GLY A O 1
ATOM 1565 N N . THR A 1 207 ? -19.490 0.760 27.340 1.00 91.25 207 THR A N 1
ATOM 1566 C CA . THR A 1 207 ? -19.201 -0.387 28.215 1.00 91.25 207 THR A CA 1
ATOM 1567 C C . THR A 1 207 ? -18.445 -1.505 27.500 1.00 91.25 207 THR A C 1
ATOM 1569 O O . THR A 1 207 ? -17.869 -2.369 28.158 1.00 91.25 207 THR A O 1
ATOM 1572 N N . GLN A 1 208 ? -18.396 -1.466 26.165 1.00 92.75 208 GLN A N 1
ATOM 1573 C CA . GLN A 1 208 ? -17.723 -2.452 25.328 1.00 92.75 208 GLN A CA 1
ATOM 1574 C C . GLN A 1 208 ? -16.638 -1.800 24.462 1.00 92.75 208 GLN A C 1
ATOM 1576 O O . GLN A 1 208 ? -16.891 -0.817 23.764 1.00 92.75 208 GLN A O 1
ATOM 1581 N N . LEU A 1 209 ? -15.440 -2.386 24.467 1.00 96.12 209 LEU A N 1
ATOM 1582 C CA . LEU A 1 209 ? -14.347 -2.074 23.546 1.00 96.12 209 LEU A CA 1
ATOM 1583 C C . LEU A 1 209 ? -13.535 -3.346 23.306 1.00 96.12 209 LEU A C 1
ATOM 1585 O O . LEU A 1 209 ? -12.745 -3.756 24.154 1.00 96.12 209 LEU A O 1
ATOM 1589 N N . GLU A 1 210 ? -13.750 -3.981 22.160 1.00 97.50 210 GLU A N 1
ATOM 1590 C CA . GLU A 1 210 ? -13.166 -5.287 21.843 1.00 97.50 210 GLU A CA 1
ATOM 1591 C C . GLU A 1 210 ? -12.453 -5.248 20.488 1.00 97.50 210 GLU A C 1
ATOM 1593 O O . GLU A 1 210 ? -13.039 -4.758 19.517 1.00 97.50 210 GLU A O 1
ATOM 1598 N N . PRO A 1 211 ? -11.211 -5.755 20.380 1.00 98.12 211 PRO A N 1
ATOM 1599 C CA . PRO A 1 211 ? -10.520 -5.833 19.099 1.00 98.12 211 PRO A CA 1
ATOM 1600 C C . PRO A 1 211 ? -11.209 -6.828 18.166 1.00 98.12 211 PRO A C 1
ATOM 1602 O O . PRO A 1 211 ? -11.722 -7.865 18.597 1.00 98.12 211 PRO A O 1
ATOM 1605 N N . LEU A 1 212 ? -11.209 -6.528 16.866 1.00 97.62 212 LEU A N 1
ATOM 1606 C CA . LEU A 1 212 ? -11.654 -7.492 15.865 1.00 97.62 212 LEU A CA 1
ATOM 1607 C C . LEU A 1 212 ? -10.581 -8.566 15.636 1.00 97.62 212 LEU A C 1
ATOM 1609 O O . LEU A 1 212 ? -9.383 -8.318 15.715 1.00 97.62 212 LEU A O 1
ATOM 1613 N N . ALA A 1 213 ? -11.018 -9.795 15.355 1.00 96.38 213 ALA A N 1
ATOM 1614 C CA . ALA A 1 213 ? -10.097 -10.880 15.041 1.00 96.38 213 ALA A CA 1
ATOM 1615 C C . ALA A 1 213 ? -9.381 -10.613 13.708 1.00 96.38 213 ALA A C 1
ATOM 1617 O O . ALA A 1 213 ? -10.020 -10.238 12.719 1.00 96.38 213 ALA A O 1
ATOM 1618 N N . LYS A 1 214 ? -8.065 -10.856 13.678 1.00 94.38 214 LYS A N 1
ATOM 1619 C CA . LYS A 1 214 ? -7.259 -10.789 12.453 1.00 94.38 214 LYS A CA 1
ATOM 1620 C C . LYS A 1 214 ? -7.781 -11.782 11.417 1.00 94.38 214 LYS A C 1
ATOM 1622 O O . LYS A 1 214 ? -8.125 -12.916 11.755 1.00 94.38 214 LYS A O 1
ATOM 1627 N N . LYS A 1 215 ? -7.830 -11.346 10.163 1.00 94.38 215 LYS A N 1
ATOM 1628 C CA . LYS A 1 215 ? -8.221 -12.166 9.015 1.00 94.38 215 LYS A CA 1
ATOM 1629 C C . LYS A 1 215 ? -6.978 -12.687 8.309 1.00 94.38 215 LYS A C 1
ATOM 1631 O O . LYS A 1 215 ? -5.847 -12.258 8.559 1.00 94.38 215 LYS A O 1
ATOM 1636 N N . GLU A 1 216 ? -7.203 -13.625 7.405 1.00 96.06 216 GLU A N 1
ATOM 1637 C CA . GLU A 1 216 ? -6.171 -14.046 6.470 1.00 96.06 216 GLU A CA 1
ATOM 1638 C C . GLU A 1 216 ? -5.728 -12.871 5.584 1.00 96.06 216 GLU A C 1
ATOM 1640 O O . GLU A 1 216 ? -6.462 -11.894 5.419 1.00 96.06 216 GLU A O 1
ATOM 1645 N N . GLN A 1 217 ? -4.505 -12.940 5.060 1.00 96.44 217 GLN A N 1
ATOM 1646 C CA . GLN A 1 217 ? -3.822 -11.766 4.517 1.00 96.44 217 GLN A CA 1
ATOM 1647 C C . GLN A 1 217 ? -3.886 -11.702 2.986 1.00 96.44 217 GLN A C 1
ATOM 1649 O O . GLN A 1 217 ? -3.637 -12.695 2.299 1.00 96.44 217 GLN A O 1
ATOM 1654 N N . LEU A 1 218 ? -4.140 -10.503 2.466 1.00 98.50 218 LEU A N 1
ATOM 1655 C CA . LEU A 1 218 ? -3.805 -10.074 1.113 1.00 98.50 218 LEU A CA 1
ATOM 1656 C C . LEU A 1 218 ? -2.445 -9.371 1.177 1.00 98.50 218 LEU A C 1
ATOM 1658 O O . LEU A 1 218 ? -2.337 -8.310 1.791 1.00 98.50 218 LEU A O 1
ATOM 1662 N N . LEU A 1 219 ? -1.421 -9.938 0.540 1.00 98.75 219 LEU A N 1
ATOM 1663 C CA . LEU A 1 219 ? -0.124 -9.276 0.391 1.00 98.75 219 LEU A CA 1
ATOM 1664 C C . LEU A 1 219 ? -0.109 -8.479 -0.911 1.00 98.75 219 LEU A C 1
ATOM 1666 O O . LEU A 1 219 ? -0.328 -9.039 -1.984 1.00 98.75 219 LEU A O 1
ATOM 1670 N N . VAL A 1 220 ? 0.199 -7.188 -0.831 1.00 98.81 220 VAL A N 1
ATOM 1671 C CA . VAL A 1 220 ? 0.371 -6.345 -2.017 1.00 98.81 220 VAL A CA 1
ATOM 1672 C C . VAL A 1 220 ? 1.794 -5.805 -2.057 1.00 98.81 220 VAL A C 1
ATOM 1674 O O . VAL A 1 220 ? 2.206 -5.070 -1.165 1.00 98.81 220 VAL A O 1
ATOM 1677 N N . LEU A 1 221 ? 2.537 -6.180 -3.095 1.00 98.88 221 LEU A N 1
ATOM 1678 C CA . LEU A 1 221 ? 3.896 -5.729 -3.382 1.00 98.88 221 LEU A CA 1
ATOM 1679 C C . LEU A 1 221 ? 3.819 -4.672 -4.481 1.00 98.88 221 LEU A C 1
ATOM 1681 O O . LEU A 1 221 ? 3.304 -4.963 -5.561 1.00 98.88 221 LEU A O 1
ATOM 1685 N N . GLY A 1 222 ? 4.320 -3.464 -4.242 1.00 98.44 222 GLY A N 1
ATOM 1686 C CA . GLY A 1 222 ? 4.180 -2.415 -5.245 1.00 98.44 222 GLY A CA 1
ATOM 1687 C C . GLY A 1 222 ? 4.973 -1.148 -4.988 1.00 98.44 222 GLY A C 1
ATOM 1688 O O . GLY A 1 222 ? 5.873 -1.111 -4.153 1.00 98.44 222 GLY A O 1
ATOM 1689 N N . ASP A 1 223 ? 4.636 -0.115 -5.744 1.00 98.31 223 ASP A N 1
ATOM 1690 C CA . ASP A 1 223 ? 5.308 1.183 -5.734 1.00 98.31 223 ASP A CA 1
ATOM 1691 C C . ASP A 1 223 ? 4.474 2.286 -5.040 1.00 98.31 223 ASP A C 1
ATOM 1693 O O . ASP A 1 223 ? 3.673 2.002 -4.142 1.00 98.31 223 ASP A O 1
ATOM 1697 N N . SER A 1 224 ? 4.666 3.552 -5.431 1.00 97.75 224 SER A N 1
ATOM 1698 C CA . SER A 1 224 ? 3.946 4.729 -4.924 1.00 97.75 224 SER A CA 1
ATOM 1699 C C . SER A 1 224 ? 2.432 4.604 -5.085 1.00 97.75 224 SER A C 1
ATOM 1701 O O . SER A 1 224 ? 1.687 4.939 -4.159 1.00 97.75 224 SER A O 1
ATOM 1703 N N . ILE A 1 225 ? 1.963 4.062 -6.213 1.00 98.06 225 ILE A N 1
ATOM 1704 C CA . ILE A 1 225 ? 0.533 3.879 -6.489 1.00 98.06 225 ILE A CA 1
ATOM 1705 C C . ILE A 1 225 ? -0.052 2.871 -5.501 1.00 98.06 225 ILE A C 1
ATOM 1707 O O . ILE A 1 225 ? -1.139 3.057 -4.957 1.00 98.06 225 ILE A O 1
ATOM 1711 N N . THR A 1 226 ? 0.688 1.804 -5.213 1.00 98.62 226 THR A N 1
ATOM 1712 C CA . THR A 1 226 ? 0.301 0.812 -4.203 1.00 98.62 226 THR A CA 1
ATOM 1713 C C . THR A 1 226 ? 0.342 1.383 -2.793 1.00 98.62 226 THR A C 1
ATOM 1715 O O . THR A 1 226 ? -0.571 1.136 -2.004 1.00 98.62 226 THR A O 1
ATOM 1718 N N . GLN A 1 227 ? 1.359 2.184 -2.473 1.00 98.38 227 GLN A N 1
ATOM 1719 C CA . GLN A 1 227 ? 1.459 2.850 -1.178 1.00 98.38 227 GLN A CA 1
ATOM 1720 C C . GLN A 1 227 ? 0.298 3.828 -0.941 1.00 98.38 227 GLN A C 1
ATOM 1722 O O . GLN A 1 227 ? -0.071 4.044 0.210 1.00 98.38 227 GLN A O 1
ATOM 1727 N N . GLY A 1 228 ? -0.319 4.370 -1.993 1.00 96.50 228 GLY A N 1
ATOM 1728 C CA . GLY A 1 228 ? -1.449 5.298 -1.897 1.00 96.50 228 GLY A CA 1
ATOM 1729 C C . GLY A 1 228 ? -1.046 6.761 -2.050 1.00 96.50 228 GLY A C 1
ATOM 1730 O O . GLY A 1 228 ? -1.689 7.634 -1.464 1.00 96.50 228 GLY A O 1
ATOM 1731 N N . PHE A 1 229 ? 0.027 7.035 -2.802 1.00 94.44 229 PHE A N 1
ATOM 1732 C CA . PHE A 1 229 ? 0.426 8.399 -3.148 1.00 94.44 229 PHE A CA 1
ATOM 1733 C C . PHE A 1 229 ? -0.761 9.156 -3.727 1.00 94.44 229 PHE A C 1
ATOM 1735 O O . PHE A 1 229 ? -1.426 8.664 -4.631 1.00 94.44 229 PHE A O 1
ATOM 1742 N N . VAL A 1 230 ? -1.017 10.341 -3.165 1.00 87.88 230 VAL A N 1
ATOM 1743 C CA . VAL A 1 230 ? -2.014 11.322 -3.626 1.00 87.88 230 VAL A CA 1
ATOM 1744 C C . VAL A 1 230 ? -3.440 10.770 -3.815 1.00 87.88 230 VAL A C 1
ATOM 1746 O O . VAL A 1 230 ? -4.279 11.388 -4.467 1.00 87.88 230 VAL A O 1
ATOM 1749 N N . CYS A 1 231 ? -3.770 9.666 -3.129 1.00 90.38 231 CYS A N 1
ATOM 1750 C CA . CYS A 1 231 ? -5.143 9.161 -3.026 1.00 90.38 231 CYS A CA 1
ATOM 1751 C C . CYS A 1 231 ? -6.059 10.090 -2.202 1.00 90.38 231 CYS A C 1
ATOM 1753 O O . CYS A 1 231 ? -7.291 10.007 -2.292 1.00 90.38 231 CYS A O 1
ATOM 1755 N N . GLY A 1 232 ? -5.453 10.962 -1.387 1.00 88.50 232 GLY A N 1
ATOM 1756 C CA . GLY A 1 232 ? -6.088 11.921 -0.485 1.00 88.50 232 GLY A CA 1
ATOM 1757 C C . GLY A 1 232 ? -6.603 11.285 0.805 1.00 88.50 232 GLY A C 1
ATOM 1758 O O . GLY A 1 232 ? -6.246 11.705 1.901 1.00 88.50 232 GLY A O 1
ATOM 1759 N N . ASP A 1 233 ? -7.428 10.248 0.677 1.00 93.06 233 ASP A N 1
ATOM 1760 C CA . ASP A 1 233 ? -8.050 9.545 1.797 1.00 93.06 233 ASP A CA 1
ATOM 1761 C C . ASP A 1 233 ? -7.584 8.082 1.822 1.00 93.06 233 ASP A C 1
ATOM 1763 O O . ASP A 1 233 ? -7.910 7.338 0.889 1.00 93.06 233 ASP A O 1
ATOM 1767 N N . PRO A 1 234 ? -6.876 7.627 2.875 1.00 94.38 234 PRO A N 1
ATOM 1768 C CA . PRO A 1 234 ? -6.293 6.289 2.905 1.00 94.38 234 PRO A CA 1
ATOM 1769 C C . PRO A 1 234 ? -7.337 5.172 2.804 1.00 94.38 234 PRO A C 1
ATOM 1771 O O . PRO A 1 234 ? -7.010 4.095 2.315 1.00 94.38 234 PRO A O 1
ATOM 1774 N N . ALA A 1 235 ? -8.604 5.409 3.174 1.00 95.44 235 ALA A N 1
ATOM 1775 C CA . ALA A 1 235 ? -9.667 4.416 2.989 1.00 95.44 235 ALA A CA 1
ATOM 1776 C C . ALA A 1 235 ? -9.965 4.122 1.505 1.00 95.44 235 ALA A C 1
ATOM 1778 O O . ALA A 1 235 ? -10.499 3.064 1.177 1.00 95.44 235 ALA A O 1
ATOM 1779 N N . TYR A 1 236 ? -9.610 5.044 0.604 1.00 96.00 236 TYR A N 1
ATOM 1780 C CA . TYR A 1 236 ? -9.798 4.902 -0.838 1.00 96.00 236 TYR A CA 1
ATOM 1781 C C . TYR A 1 236 ? -8.553 4.403 -1.567 1.00 96.00 236 TYR A C 1
ATOM 1783 O O . TYR A 1 236 ? -8.637 4.193 -2.776 1.00 96.00 236 TYR A O 1
ATOM 1791 N N . ALA A 1 237 ? -7.428 4.155 -0.889 1.00 97.25 237 ALA A N 1
ATOM 1792 C CA . ALA A 1 237 ? -6.294 3.509 -1.539 1.00 97.25 237 ALA A CA 1
ATOM 1793 C C . ALA A 1 237 ? -6.747 2.173 -2.158 1.00 97.25 237 ALA A C 1
ATOM 1795 O O . ALA A 1 237 ? -7.447 1.378 -1.523 1.00 97.25 237 ALA A O 1
ATOM 1796 N N . TRP A 1 238 ? -6.368 1.926 -3.413 1.00 98.56 238 TRP A N 1
ATOM 1797 C CA . TRP A 1 238 ? -6.926 0.816 -4.198 1.00 98.56 238 TRP A CA 1
ATOM 1798 C C . TRP A 1 238 ? -6.731 -0.540 -3.498 1.00 98.56 238 TRP A C 1
ATOM 1800 O O . TRP A 1 238 ? -7.630 -1.381 -3.505 1.00 98.56 238 TRP A O 1
ATOM 1810 N N . ALA A 1 239 ? -5.590 -0.728 -2.826 1.00 98.31 239 ALA A N 1
ATOM 1811 C CA . ALA A 1 239 ? -5.259 -1.957 -2.114 1.00 98.31 239 ALA A CA 1
ATOM 1812 C C . ALA A 1 239 ? -6.230 -2.232 -0.951 1.00 98.31 239 ALA A C 1
ATOM 1814 O O . ALA A 1 239 ? -6.637 -3.377 -0.747 1.00 98.31 239 ALA A O 1
ATOM 1815 N N . HIS A 1 240 ? -6.669 -1.189 -0.233 1.00 97.44 240 HIS A N 1
ATOM 1816 C CA . HIS A 1 240 ? -7.683 -1.305 0.827 1.00 97.44 240 HIS A CA 1
ATOM 1817 C C . HIS A 1 240 ? -9.036 -1.718 0.264 1.00 97.44 240 HIS A C 1
ATOM 1819 O O . HIS A 1 240 ? -9.704 -2.596 0.810 1.00 97.44 240 HIS A O 1
ATOM 1825 N N . GLN A 1 241 ? -9.424 -1.124 -0.863 1.00 97.94 241 GLN A N 1
ATOM 1826 C CA . GLN A 1 241 ? -10.677 -1.459 -1.530 1.00 97.94 241 GLN A CA 1
ATOM 1827 C C . GLN A 1 241 ? -10.680 -2.918 -2.029 1.00 97.94 241 GLN A C 1
ATOM 1829 O O . GLN A 1 241 ? -11.671 -3.627 -1.846 1.00 97.94 241 GLN A O 1
ATOM 1834 N N . VAL A 1 242 ? -9.564 -3.414 -2.581 1.00 98.12 242 VAL A N 1
ATOM 1835 C CA . VAL A 1 242 ? -9.417 -4.832 -2.975 1.00 98.12 242 VAL A CA 1
ATOM 1836 C C . VAL A 1 242 ? -9.460 -5.760 -1.756 1.00 98.12 242 VAL A C 1
ATOM 1838 O O . VAL A 1 242 ? -10.156 -6.779 -1.783 1.00 98.12 242 VAL A O 1
ATOM 1841 N N . ALA A 1 243 ? -8.791 -5.404 -0.656 1.00 97.12 243 ALA A N 1
ATOM 1842 C CA . ALA A 1 243 ? -8.846 -6.163 0.596 1.00 97.12 243 ALA A CA 1
ATOM 1843 C C . ALA A 1 243 ? -10.280 -6.253 1.148 1.00 97.12 243 ALA A C 1
ATOM 1845 O O . ALA A 1 243 ? -10.748 -7.323 1.538 1.00 97.12 243 ALA A O 1
ATOM 1846 N N . GLN A 1 244 ? -11.037 -5.152 1.090 1.00 94.69 244 GLN A N 1
ATOM 1847 C CA . GLN A 1 244 ? -12.443 -5.124 1.493 1.00 94.69 244 GLN A CA 1
ATOM 1848 C C . GLN A 1 244 ? -13.306 -6.058 0.630 1.00 94.69 244 GLN A C 1
ATOM 1850 O O . GLN A 1 244 ? -14.153 -6.780 1.163 1.00 94.69 244 GLN A O 1
ATOM 1855 N N . LYS A 1 245 ? -13.087 -6.084 -0.692 1.00 94.75 245 LYS A N 1
ATOM 1856 C CA . LYS A 1 245 ? -13.812 -6.964 -1.627 1.00 94.75 245 LYS A CA 1
ATOM 1857 C C . LYS A 1 245 ? -13.494 -8.442 -1.409 1.00 94.75 245 LYS A C 1
ATOM 1859 O O . LYS A 1 245 ? -14.406 -9.265 -1.450 1.00 94.75 245 LYS A O 1
ATOM 1864 N N . THR A 1 246 ? -12.232 -8.758 -1.133 1.00 94.38 246 THR A N 1
ATOM 1865 C CA . THR A 1 246 ? -11.751 -10.126 -0.864 1.00 94.38 246 THR A CA 1
ATOM 1866 C C . THR A 1 246 ? -11.978 -10.575 0.582 1.00 94.38 246 THR A C 1
ATOM 1868 O O . THR A 1 246 ? -11.856 -11.758 0.880 1.00 94.38 246 THR A O 1
ATOM 1871 N N . LYS A 1 247 ? -12.382 -9.660 1.478 1.00 95.25 247 L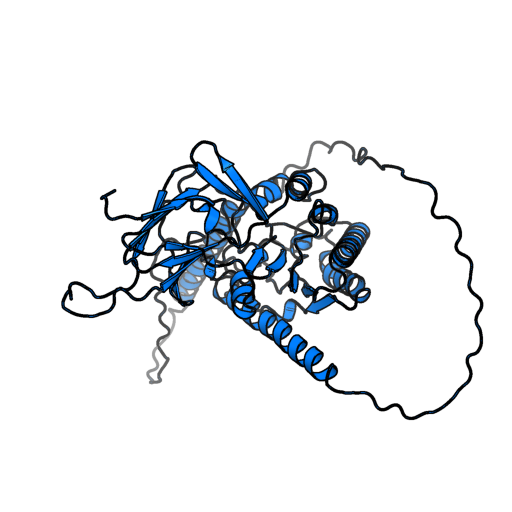YS A N 1
ATOM 1872 C CA . LYS A 1 247 ? -12.567 -9.889 2.926 1.00 95.25 247 LYS A CA 1
ATOM 1873 C C . LYS A 1 247 ? -11.291 -10.360 3.635 1.00 95.25 247 LYS A C 1
ATOM 1875 O O . LYS A 1 247 ? -11.374 -11.030 4.665 1.00 95.25 247 LYS A O 1
ATOM 1880 N N . LEU A 1 248 ? -10.140 -9.972 3.101 1.00 96.69 248 LEU A N 1
ATOM 1881 C CA . LEU A 1 248 ? -8.824 -10.224 3.672 1.00 96.69 248 LEU A CA 1
ATOM 1882 C C . LEU A 1 248 ? -8.339 -8.985 4.428 1.00 96.69 248 LEU A C 1
ATOM 1884 O O . LEU A 1 248 ? -8.790 -7.864 4.180 1.00 96.69 248 LEU A O 1
ATOM 1888 N N . ASP A 1 249 ? -7.415 -9.187 5.356 1.00 97.31 249 ASP A N 1
ATOM 1889 C CA . ASP A 1 249 ? -6.649 -8.088 5.933 1.00 97.31 249 ASP A CA 1
ATOM 1890 C C . ASP A 1 249 ? -5.504 -7.729 4.979 1.00 97.31 249 ASP A C 1
ATOM 1892 O O . ASP A 1 249 ? -4.855 -8.604 4.407 1.00 97.31 249 ASP A O 1
ATOM 1896 N N . LEU A 1 250 ? -5.270 -6.436 4.779 1.00 98.56 250 LEU A N 1
ATOM 1897 C CA . LEU A 1 250 ? -4.258 -5.949 3.849 1.00 98.56 250 LEU A CA 1
ATOM 1898 C C . LEU A 1 250 ? -2.892 -5.867 4.525 1.00 98.56 250 LEU A C 1
ATOM 1900 O O . LEU A 1 250 ? -2.725 -5.080 5.450 1.00 98.56 250 LEU A O 1
ATOM 1904 N N . LEU A 1 251 ? -1.893 -6.560 3.984 1.00 98.69 251 LEU A N 1
ATOM 1905 C CA . LEU A 1 251 ? -0.493 -6.201 4.180 1.00 98.69 251 LEU A CA 1
ATOM 1906 C C . LEU A 1 251 ? 0.004 -5.456 2.938 1.00 98.69 251 LEU A C 1
ATOM 1908 O O . LEU A 1 251 ? 0.345 -6.058 1.918 1.00 98.69 251 LEU A O 1
ATOM 1912 N N . ASN A 1 252 ? 0.028 -4.129 3.027 1.00 98.81 252 ASN A N 1
ATOM 1913 C CA . ASN A 1 252 ? 0.526 -3.271 1.961 1.00 98.81 252 ASN A CA 1
ATOM 1914 C C . ASN A 1 252 ? 2.046 -3.111 2.102 1.00 98.81 252 ASN A C 1
ATOM 1916 O O . ASN A 1 252 ? 2.512 -2.464 3.035 1.00 98.81 252 ASN A O 1
ATOM 1920 N N . GLN A 1 253 ? 2.820 -3.664 1.174 1.00 98.69 253 GLN A N 1
ATOM 1921 C CA . GLN A 1 253 ? 4.271 -3.479 1.064 1.00 98.69 253 GLN A CA 1
ATOM 1922 C C . GLN A 1 253 ? 4.643 -2.601 -0.144 1.00 98.69 253 GLN A C 1
ATOM 1924 O O . GLN A 1 253 ? 5.700 -2.768 -0.743 1.00 98.69 253 GLN A O 1
ATOM 1929 N N . GLY A 1 254 ? 3.779 -1.642 -0.492 1.00 98.44 254 GLY A N 1
ATOM 1930 C CA . GLY A 1 254 ? 4.073 -0.580 -1.450 1.00 98.44 254 GLY A CA 1
ATOM 1931 C C . GLY A 1 254 ? 5.086 0.436 -0.914 1.00 98.44 254 GLY A C 1
ATOM 1932 O O . GLY A 1 254 ? 4.989 0.841 0.256 1.00 98.44 254 GLY A O 1
ATOM 1933 N N . ILE A 1 255 ? 6.034 0.852 -1.757 1.00 98.38 255 ILE A N 1
ATOM 1934 C CA . ILE A 1 255 ? 7.046 1.877 -1.452 1.00 98.38 255 ILE A CA 1
ATOM 1935 C C . ILE A 1 255 ? 7.204 2.821 -2.651 1.00 98.38 255 ILE A C 1
ATOM 1937 O O . ILE A 1 255 ? 7.500 2.388 -3.763 1.00 98.38 255 ILE A O 1
ATOM 1941 N N . GLY A 1 256 ? 7.073 4.128 -2.426 1.00 97.06 256 GLY A N 1
ATOM 1942 C CA . GLY A 1 256 ? 7.333 5.141 -3.449 1.00 97.06 256 GLY A CA 1
ATOM 1943 C C . GLY A 1 256 ? 8.717 4.998 -4.090 1.00 97.06 256 GLY A C 1
ATOM 1944 O O . GLY A 1 256 ? 9.723 4.876 -3.391 1.00 97.06 256 GLY A O 1
ATOM 1945 N N . GLY A 1 257 ? 8.767 4.991 -5.426 1.00 95.69 257 GLY A N 1
ATOM 1946 C CA . GLY A 1 257 ? 10.006 4.804 -6.189 1.00 95.69 257 GLY A CA 1
ATOM 1947 C C . GLY A 1 257 ? 10.493 3.353 -6.295 1.00 95.69 257 GLY A C 1
ATOM 1948 O O . GLY A 1 257 ? 11.565 3.115 -6.853 1.00 95.69 257 GLY A O 1
ATOM 1949 N N . GLN A 1 258 ? 9.775 2.368 -5.740 1.00 97.38 258 GLN A N 1
ATOM 1950 C CA . GLN A 1 258 ? 10.239 0.980 -5.728 1.00 97.38 258 GLN A CA 1
ATOM 1951 C C . GLN A 1 258 ? 10.258 0.326 -7.114 1.00 97.38 258 GLN A C 1
ATOM 1953 O O . GLN A 1 258 ? 9.332 0.458 -7.914 1.00 97.38 258 GLN A O 1
ATOM 1958 N N . VAL A 1 259 ? 11.310 -0.454 -7.365 1.00 98.25 259 VAL A N 1
ATOM 1959 C CA . VAL A 1 259 ? 11.362 -1.446 -8.447 1.00 98.25 259 VAL A CA 1
ATOM 1960 C C . VAL A 1 259 ? 11.537 -2.863 -7.926 1.00 98.25 259 VAL A C 1
ATOM 1962 O O . VAL A 1 259 ? 11.609 -3.095 -6.719 1.00 98.25 259 VAL A O 1
ATOM 1965 N N . PHE A 1 260 ? 11.603 -3.833 -8.842 1.00 98.62 260 PHE A N 1
ATOM 1966 C CA . PHE A 1 260 ? 11.886 -5.217 -8.496 1.00 98.62 260 PHE A CA 1
ATOM 1967 C C . PHE A 1 260 ? 13.231 -5.319 -7.779 1.00 98.62 260 PHE A C 1
ATOM 1969 O O . PHE A 1 260 ? 14.291 -5.109 -8.362 1.00 98.62 260 PHE A O 1
ATOM 1976 N N . LEU A 1 261 ? 13.149 -5.666 -6.498 1.00 97.69 261 LEU A N 1
ATOM 1977 C CA . LEU A 1 261 ? 14.280 -5.883 -5.611 1.00 97.69 261 LEU A CA 1
ATOM 1978 C C . LEU A 1 261 ? 14.118 -7.273 -4.991 1.00 97.69 261 LEU A C 1
ATOM 1980 O O . LEU A 1 261 ? 13.374 -7.414 -4.019 1.00 97.69 261 LEU A O 1
ATOM 1984 N N . PRO A 1 262 ? 14.743 -8.324 -5.547 1.00 96.56 262 PRO A N 1
ATOM 1985 C CA . PRO A 1 262 ? 14.587 -9.698 -5.055 1.00 96.56 262 PRO A CA 1
ATOM 1986 C C . PRO A 1 262 ? 14.955 -9.857 -3.576 1.00 96.56 262 PRO A C 1
ATOM 1988 O O . PRO A 1 262 ? 14.374 -10.668 -2.862 1.00 96.56 262 PRO A O 1
ATOM 1991 N N . GLU A 1 263 ? 15.896 -9.050 -3.094 1.00 97.00 263 GLU A N 1
ATOM 1992 C CA . GLU A 1 263 ? 16.340 -9.029 -1.705 1.00 97.00 263 GLU A CA 1
ATOM 1993 C C . GLU A 1 263 ? 15.270 -8.478 -0.747 1.00 97.00 263 GLU A C 1
ATOM 1995 O O . GLU A 1 263 ? 15.359 -8.716 0.454 1.00 97.00 263 GLU A O 1
ATOM 2000 N N . SER A 1 264 ? 14.219 -7.815 -1.246 1.00 95.06 264 SER A N 1
ATOM 2001 C CA . SER A 1 264 ? 13.109 -7.326 -0.412 1.00 95.06 264 SER A CA 1
ATOM 2002 C C . SER A 1 264 ? 12.295 -8.445 0.246 1.00 95.06 264 SER A C 1
ATOM 2004 O O . SER A 1 264 ? 11.464 -8.155 1.095 1.00 95.06 264 SER A O 1
ATOM 2006 N N . PHE A 1 265 ? 12.543 -9.716 -0.084 1.00 96.56 265 PHE A N 1
ATOM 2007 C CA . PHE A 1 265 ? 11.920 -10.876 0.560 1.00 96.56 265 PHE A CA 1
ATOM 2008 C C . PHE A 1 265 ? 12.703 -11.444 1.755 1.00 96.56 265 PHE A C 1
ATOM 2010 O O . PHE A 1 265 ? 12.285 -12.450 2.338 1.00 96.56 265 PHE A O 1
ATOM 2017 N N . GLN A 1 266 ? 13.852 -10.860 2.116 1.00 94.50 266 GLN A N 1
ATOM 2018 C CA . GLN A 1 266 ? 14.640 -11.354 3.247 1.00 94.50 266 GLN A CA 1
ATOM 2019 C C . GLN A 1 266 ? 13.812 -11.396 4.542 1.00 94.50 266 GLN A C 1
ATOM 2021 O O . GLN A 1 266 ? 12.992 -10.522 4.804 1.00 94.50 266 GLN A O 1
ATOM 2026 N N . GLY A 1 267 ? 14.024 -12.445 5.342 1.00 94.00 267 GLY A N 1
ATOM 2027 C CA . GLY A 1 267 ? 13.310 -12.684 6.601 1.00 94.00 267 GLY A CA 1
ATOM 2028 C C . GLY A 1 267 ? 12.084 -13.598 6.478 1.00 94.00 267 GLY A C 1
ATOM 2029 O O . GLY A 1 267 ? 11.816 -14.367 7.399 1.00 94.00 267 GLY A O 1
ATOM 2030 N N . PHE A 1 268 ? 11.381 -13.633 5.337 1.00 94.38 268 PHE A N 1
ATOM 2031 C CA . PHE A 1 268 ? 10.137 -14.418 5.224 1.00 94.38 268 PHE A CA 1
ATOM 2032 C C . PHE A 1 268 ? 10.320 -15.926 5.418 1.00 94.38 268 PHE A C 1
ATOM 2034 O O . PHE A 1 268 ? 9.464 -16.577 6.013 1.00 94.38 268 PHE A O 1
ATOM 2041 N N . SER A 1 269 ? 11.448 -16.495 4.989 1.00 90.25 269 SER A N 1
ATOM 2042 C CA . SER A 1 269 ? 11.762 -17.912 5.216 1.00 90.25 269 SER A CA 1
ATOM 2043 C C . SER A 1 269 ? 11.952 -18.259 6.701 1.00 90.25 269 SER A C 1
ATOM 2045 O O . SER A 1 269 ? 11.723 -19.403 7.090 1.00 90.25 269 SER A O 1
ATOM 2047 N N . ALA A 1 270 ? 12.297 -17.280 7.544 1.00 89.44 270 ALA A N 1
ATOM 2048 C CA . ALA A 1 270 ? 12.320 -17.413 9.002 1.00 89.44 270 ALA A CA 1
ATOM 2049 C C . ALA A 1 270 ? 10.951 -17.122 9.656 1.00 89.44 270 ALA A C 1
ATOM 2051 O O . ALA A 1 270 ? 10.794 -17.311 10.862 1.00 89.44 270 ALA A O 1
ATOM 2052 N N . HIS A 1 271 ? 9.943 -16.726 8.869 1.00 87.62 271 HIS A N 1
ATOM 2053 C CA . HIS A 1 271 ? 8.594 -16.396 9.326 1.00 87.62 271 HIS A CA 1
ATOM 2054 C C . HIS A 1 271 ? 7.512 -17.310 8.693 1.00 87.62 271 HIS A C 1
ATOM 2056 O O . HIS A 1 271 ? 6.524 -16.824 8.134 1.00 87.62 271 HIS A O 1
ATOM 2062 N N . PRO A 1 272 ? 7.610 -18.652 8.825 1.00 80.19 272 PRO A N 1
ATOM 2063 C CA . PRO A 1 272 ? 6.770 -19.609 8.088 1.00 80.19 272 PRO A CA 1
ATOM 2064 C C . PRO A 1 272 ? 5.278 -19.566 8.452 1.00 80.19 272 PRO A C 1
ATOM 2066 O O . PRO A 1 272 ? 4.453 -20.147 7.756 1.00 80.19 272 PRO A O 1
ATOM 2069 N N . LYS A 1 273 ? 4.910 -18.894 9.551 1.00 84.38 273 LYS A N 1
ATOM 2070 C CA . LYS A 1 273 ? 3.506 -18.696 9.947 1.00 84.38 273 LYS A CA 1
ATOM 2071 C C . LYS A 1 273 ? 2.796 -17.627 9.116 1.00 84.38 273 LYS A C 1
ATOM 2073 O O . LYS A 1 273 ? 1.572 -17.565 9.152 1.00 84.38 273 LYS A O 1
ATOM 2078 N N . PHE A 1 274 ? 3.544 -16.775 8.416 1.00 92.19 274 PHE A N 1
ATOM 2079 C CA . PHE A 1 274 ? 2.956 -15.804 7.506 1.00 92.19 274 PHE A CA 1
ATOM 2080 C C . PHE A 1 274 ? 2.776 -16.461 6.135 1.00 92.19 274 PHE A C 1
ATOM 2082 O O . PHE A 1 274 ? 3.738 -16.686 5.400 1.00 92.19 274 PHE A O 1
ATOM 2089 N N . VAL A 1 275 ? 1.527 -16.783 5.811 1.00 94.06 275 VAL A N 1
ATOM 2090 C CA . VAL A 1 275 ? 1.131 -17.304 4.503 1.00 94.06 275 VAL A CA 1
ATOM 2091 C C . VAL A 1 275 ? -0.013 -16.426 3.995 1.00 94.06 275 VAL A C 1
ATOM 2093 O O . VAL A 1 275 ? -1.103 -16.475 4.570 1.00 94.06 275 VAL A O 1
ATOM 2096 N N . PRO A 1 276 ? 0.218 -15.574 2.980 1.00 96.88 276 PRO A N 1
ATOM 2097 C CA . PRO A 1 276 ? -0.858 -14.809 2.370 1.00 96.88 276 PRO A CA 1
ATOM 2098 C C . PRO A 1 276 ? -1.797 -15.748 1.606 1.00 96.88 276 PRO A C 1
ATOM 2100 O O . PRO A 1 276 ? -1.365 -16.766 1.071 1.00 96.88 276 PRO A O 1
ATOM 2103 N N . GLN A 1 277 ? -3.079 -15.396 1.533 1.00 97.12 277 GLN A N 1
ATOM 2104 C CA . GLN A 1 277 ? -4.063 -16.139 0.734 1.00 97.12 277 GLN A CA 1
ATOM 2105 C C . GLN A 1 277 ? -4.083 -15.677 -0.720 1.00 97.12 277 GLN A C 1
ATOM 2107 O O . GLN A 1 277 ? -4.396 -16.450 -1.621 1.00 97.12 277 GLN A O 1
ATOM 2112 N N . VAL A 1 278 ? -3.727 -14.413 -0.950 1.00 97.94 278 VAL A N 1
ATOM 2113 C CA . VAL A 1 278 ? -3.598 -13.815 -2.277 1.00 97.94 278 VAL A CA 1
ATOM 2114 C C . VAL A 1 278 ? -2.406 -12.868 -2.266 1.00 97.94 278 VAL A C 1
ATOM 2116 O O . VAL A 1 278 ? -2.188 -12.150 -1.286 1.00 97.94 278 VAL A O 1
ATOM 2119 N N . ILE A 1 279 ? -1.650 -12.856 -3.362 1.00 98.69 279 ILE A N 1
ATOM 2120 C CA . ILE A 1 279 ? -0.573 -11.896 -3.599 1.00 98.69 279 ILE A CA 1
ATOM 2121 C C . ILE A 1 279 ? -0.925 -11.052 -4.824 1.00 98.69 279 ILE A C 1
ATOM 2123 O O . ILE A 1 279 ? -1.364 -11.579 -5.845 1.00 98.69 279 ILE A O 1
ATOM 2127 N N . VAL A 1 280 ? -0.707 -9.744 -4.741 1.00 98.75 280 VAL A N 1
ATOM 2128 C CA . VAL A 1 280 ? -0.738 -8.839 -5.895 1.00 98.75 280 VAL A CA 1
ATOM 2129 C C . VAL A 1 280 ? 0.630 -8.181 -6.039 1.00 98.75 280 VAL A C 1
ATOM 2131 O O . VAL A 1 280 ? 1.186 -7.702 -5.055 1.00 98.75 280 VAL A O 1
ATOM 2134 N N . VAL A 1 281 ? 1.171 -8.155 -7.257 1.00 98.88 281 VAL A N 1
ATOM 2135 C CA . VAL A 1 281 ? 2.435 -7.485 -7.592 1.00 98.88 281 VAL A CA 1
ATOM 2136 C C . VAL A 1 281 ? 2.152 -6.384 -8.607 1.00 98.88 281 VAL A C 1
ATOM 2138 O O . VAL A 1 281 ? 1.685 -6.678 -9.702 1.00 98.88 281 VAL A O 1
ATOM 2141 N N . ALA A 1 282 ? 2.436 -5.134 -8.252 1.00 98.50 282 ALA A N 1
ATOM 2142 C CA . ALA A 1 282 ? 2.221 -3.949 -9.081 1.00 98.50 282 ALA A CA 1
ATOM 2143 C C . ALA A 1 282 ? 3.469 -3.052 -9.033 1.00 98.50 282 ALA A C 1
ATOM 2145 O O . ALA A 1 282 ? 3.528 -2.084 -8.279 1.00 98.50 282 ALA A O 1
ATOM 2146 N N . LEU A 1 283 ? 4.494 -3.447 -9.793 1.00 98.62 283 LEU A N 1
ATOM 2147 C CA . LEU A 1 283 ? 5.801 -2.790 -9.880 1.00 98.62 283 LEU A CA 1
ATOM 2148 C C . LEU A 1 283 ? 6.197 -2.590 -11.345 1.00 98.62 283 LEU A C 1
ATOM 2150 O O . LEU A 1 283 ? 5.791 -3.348 -12.224 1.00 98.62 283 LEU A O 1
ATOM 2154 N N . GLY A 1 284 ? 7.091 -1.631 -11.584 1.00 97.88 284 GLY A N 1
ATOM 2155 C CA . GLY A 1 284 ? 7.806 -1.485 -12.855 1.00 97.88 284 GLY A CA 1
ATOM 2156 C C . GLY A 1 284 ? 7.734 -0.089 -13.462 1.00 97.88 284 GLY A C 1
ATOM 2157 O O . GLY A 1 284 ? 8.590 0.242 -14.280 1.00 97.88 284 GLY A O 1
ATOM 2158 N N . VAL A 1 285 ? 6.784 0.749 -13.031 1.00 96.88 285 VAL A N 1
ATOM 2159 C CA . VAL A 1 285 ? 6.640 2.120 -13.548 1.00 96.88 285 VAL A CA 1
ATOM 2160 C C . VAL A 1 285 ? 7.891 2.965 -13.284 1.00 96.88 285 VAL A C 1
ATOM 2162 O O . VAL A 1 285 ? 8.352 3.684 -14.164 1.00 96.88 285 VAL A O 1
ATOM 2165 N N . ASN A 1 286 ? 8.547 2.767 -12.136 1.00 97.81 286 ASN A N 1
ATOM 2166 C CA . ASN A 1 286 ? 9.721 3.551 -11.744 1.00 97.81 286 ASN A CA 1
ATOM 2167 C C . ASN A 1 286 ? 10.948 3.356 -12.647 1.00 97.81 286 ASN A C 1
ATOM 2169 O O . ASN A 1 286 ? 11.820 4.221 -12.670 1.00 97.81 286 ASN A O 1
ATOM 2173 N N . TYR A 1 287 ? 11.014 2.289 -13.460 1.00 98.00 287 TYR A N 1
ATOM 2174 C CA . TYR A 1 287 ? 12.084 2.185 -14.458 1.00 98.00 287 TYR A CA 1
ATOM 2175 C C . TYR A 1 287 ? 12.043 3.323 -15.482 1.00 98.00 287 TYR A C 1
ATOM 2177 O O . TYR A 1 287 ? 13.066 3.576 -16.112 1.00 98.00 287 TYR A O 1
ATOM 2185 N N . ARG A 1 288 ? 10.917 4.037 -15.638 1.00 96.38 288 ARG A N 1
ATOM 2186 C CA . ARG A 1 288 ? 10.794 5.209 -16.519 1.00 96.38 288 ARG A CA 1
ATOM 2187 C C . ARG A 1 288 ? 11.816 6.296 -16.220 1.00 96.38 288 ARG A C 1
ATOM 2189 O O . ARG A 1 288 ? 12.288 6.937 -17.152 1.00 96.38 288 ARG A O 1
ATOM 2196 N N . TYR A 1 289 ? 12.146 6.514 -14.952 1.00 95.12 289 TYR A N 1
ATOM 2197 C CA . TYR A 1 289 ? 12.768 7.766 -14.524 1.00 95.12 289 TYR A CA 1
ATOM 2198 C C . TYR A 1 289 ? 14.290 7.801 -14.632 1.00 95.12 289 TYR A C 1
ATOM 2200 O O . TYR A 1 289 ? 14.869 8.884 -14.682 1.00 95.12 289 TYR A O 1
ATOM 2208 N N . GLU A 1 290 ? 14.947 6.646 -14.729 1.00 94.75 290 GLU A N 1
ATOM 2209 C CA . GLU A 1 290 ? 16.405 6.569 -14.637 1.00 94.75 290 GLU A CA 1
ATOM 2210 C C . GLU A 1 290 ? 17.038 5.668 -15.696 1.00 94.75 290 GLU A C 1
ATOM 2212 O O . GLU A 1 290 ? 16.415 4.783 -16.290 1.00 94.75 290 GLU A O 1
ATOM 2217 N N . ALA A 1 291 ? 18.333 5.889 -15.927 1.00 96.81 291 ALA A N 1
ATOM 2218 C CA . ALA A 1 291 ? 19.137 4.981 -16.725 1.00 96.81 291 ALA A CA 1
ATOM 2219 C C . ALA A 1 291 ? 19.183 3.598 -16.064 1.00 96.81 291 ALA A C 1
ATOM 2221 O O . ALA A 1 291 ? 19.551 3.464 -14.899 1.00 96.81 291 ALA A O 1
ATOM 2222 N N . CYS A 1 292 ? 18.878 2.554 -16.826 1.00 96.69 292 CYS A N 1
ATOM 2223 C CA . CYS A 1 292 ? 18.961 1.184 -16.340 1.00 96.69 292 CYS A CA 1
ATOM 2224 C C . CYS A 1 292 ? 19.427 0.242 -17.451 1.00 96.69 292 CYS A C 1
ATOM 2226 O O . CYS A 1 292 ? 19.192 0.453 -18.639 1.00 96.69 292 CYS A O 1
ATOM 2228 N N . VAL A 1 293 ? 20.149 -0.808 -17.059 1.00 97.62 293 VAL A N 1
ATOM 2229 C CA . VAL A 1 293 ? 20.688 -1.794 -17.999 1.00 97.62 293 VAL A CA 1
ATOM 2230 C C . VAL A 1 293 ? 19.690 -2.940 -18.117 1.00 97.62 293 VAL A C 1
ATOM 2232 O O . VAL A 1 293 ? 19.509 -3.699 -17.165 1.00 97.62 293 VAL A O 1
ATOM 2235 N N . ALA A 1 294 ? 19.084 -3.089 -19.297 1.00 98.38 294 ALA A N 1
ATOM 2236 C CA . ALA A 1 294 ? 18.017 -4.055 -19.570 1.00 98.38 294 ALA A CA 1
ATOM 2237 C C . ALA A 1 294 ? 18.326 -5.484 -19.088 1.00 98.38 294 ALA A C 1
ATOM 2239 O O . ALA A 1 294 ? 17.472 -6.133 -18.489 1.00 98.38 294 ALA A O 1
ATOM 2240 N N . SER A 1 295 ? 19.558 -5.968 -19.280 1.00 98.38 295 SER A N 1
ATOM 2241 C CA . SER A 1 295 ? 19.958 -7.313 -18.845 1.00 98.38 295 SER A CA 1
ATOM 2242 C C . SER A 1 295 ? 19.965 -7.488 -17.323 1.00 98.38 295 SER A C 1
ATOM 2244 O O . SER A 1 295 ? 19.653 -8.575 -16.844 1.00 98.38 295 SER A O 1
ATOM 2246 N N . HIS A 1 296 ? 20.302 -6.444 -16.558 1.00 98.12 296 HIS A N 1
ATOM 2247 C CA . HIS A 1 296 ? 20.227 -6.479 -15.094 1.00 98.12 296 HIS A CA 1
ATOM 2248 C C . HIS A 1 296 ? 18.772 -6.434 -14.626 1.00 98.12 296 HIS A C 1
ATOM 2250 O O . HIS A 1 296 ? 18.379 -7.256 -13.806 1.00 98.12 296 HIS A O 1
ATOM 2256 N N . VAL A 1 297 ? 17.961 -5.548 -15.214 1.00 98.69 297 VAL A N 1
ATOM 2257 C CA . VAL A 1 297 ? 16.528 -5.438 -14.901 1.00 98.69 297 VAL A CA 1
ATOM 2258 C C . VAL A 1 297 ? 15.808 -6.761 -15.162 1.00 98.69 297 VAL A C 1
ATOM 2260 O O . VAL A 1 297 ? 15.098 -7.261 -14.293 1.00 98.69 297 VAL A O 1
ATOM 2263 N N . TYR A 1 298 ? 16.053 -7.391 -16.313 1.00 98.69 298 TYR A N 1
ATOM 2264 C CA . TYR A 1 298 ? 15.504 -8.708 -16.628 1.00 98.69 298 TYR A CA 1
ATOM 2265 C C . TYR A 1 298 ? 15.926 -9.782 -15.613 1.00 98.69 298 TYR A C 1
ATOM 2267 O O . TYR A 1 298 ? 15.102 -10.591 -15.179 1.00 98.69 298 TYR A O 1
ATOM 2275 N N . ALA A 1 299 ? 17.201 -9.791 -15.207 1.00 98.62 299 ALA A N 1
ATOM 2276 C CA . ALA A 1 299 ? 17.701 -10.736 -14.214 1.00 98.62 299 ALA A CA 1
ATOM 2277 C C . ALA A 1 299 ? 17.032 -10.540 -12.843 1.00 98.62 299 ALA A C 1
ATOM 2279 O O . ALA A 1 299 ? 16.624 -11.527 -12.227 1.00 98.62 299 ALA A O 1
ATOM 2280 N N . ASP A 1 300 ? 16.867 -9.298 -12.384 1.00 98.56 300 ASP A N 1
ATOM 2281 C CA . ASP A 1 300 ? 16.214 -9.004 -11.107 1.00 98.56 300 ASP A CA 1
ATOM 2282 C C . ASP A 1 300 ? 14.722 -9.334 -11.132 1.00 98.56 300 ASP A C 1
ATOM 2284 O O . ASP A 1 300 ? 14.247 -9.997 -10.214 1.00 98.56 300 ASP A O 1
ATOM 2288 N N . ILE A 1 301 ? 13.999 -9.011 -12.208 1.00 98.81 301 ILE A N 1
ATOM 2289 C CA . ILE A 1 301 ? 12.593 -9.415 -12.381 1.00 98.81 301 ILE A CA 1
ATOM 2290 C C . ILE A 1 301 ? 12.452 -10.942 -12.284 1.00 98.81 301 ILE A C 1
ATOM 2292 O O . ILE A 1 301 ? 11.613 -11.456 -11.541 1.00 98.81 301 ILE A O 1
ATOM 2296 N N . ARG A 1 302 ? 13.315 -11.698 -12.975 1.00 98.75 302 ARG A N 1
ATOM 2297 C CA . ARG A 1 302 ? 13.301 -13.167 -12.907 1.00 98.75 302 ARG A CA 1
ATOM 2298 C C . ARG A 1 302 ? 13.589 -13.696 -11.509 1.00 98.75 302 ARG A C 1
ATOM 2300 O O . ARG A 1 302 ? 12.893 -14.600 -11.052 1.00 98.75 302 ARG A O 1
ATOM 2307 N N . ARG A 1 303 ? 14.608 -13.160 -10.828 1.00 98.62 303 ARG A N 1
ATOM 2308 C CA . ARG A 1 303 ? 14.929 -13.571 -9.453 1.00 98.62 303 ARG A CA 1
ATOM 2309 C C . ARG A 1 303 ? 13.811 -13.209 -8.485 1.00 98.62 303 ARG A C 1
ATOM 2311 O O . ARG A 1 303 ? 13.538 -13.994 -7.587 1.00 98.62 303 ARG A O 1
ATOM 2318 N N . PHE A 1 304 ? 13.152 -12.069 -8.672 1.00 98.81 304 PHE A N 1
ATOM 2319 C CA . PHE A 1 304 ? 12.039 -11.637 -7.836 1.00 98.81 304 PHE A CA 1
ATOM 2320 C C . PHE A 1 304 ? 10.906 -12.667 -7.865 1.00 98.81 304 PHE A C 1
ATOM 2322 O O . PHE A 1 304 ? 10.516 -13.175 -6.815 1.00 98.81 304 PHE A O 1
ATOM 2329 N N . PHE A 1 305 ? 10.438 -13.049 -9.058 1.00 98.81 305 PHE A N 1
ATOM 2330 C CA . PHE A 1 305 ? 9.369 -14.043 -9.187 1.00 98.81 305 PHE A CA 1
ATOM 2331 C C . PHE A 1 305 ? 9.815 -15.455 -8.789 1.00 98.81 305 PHE A C 1
ATOM 2333 O O . PHE A 1 305 ? 9.040 -16.177 -8.165 1.00 98.81 305 PHE A O 1
ATOM 2340 N N . ALA A 1 306 ? 11.071 -15.835 -9.041 1.00 98.56 306 ALA A N 1
ATOM 2341 C CA . ALA A 1 306 ? 11.607 -17.109 -8.559 1.00 98.56 306 ALA A CA 1
ATOM 2342 C C . ALA A 1 306 ? 11.618 -17.199 -7.023 1.00 98.56 306 ALA A C 1
ATOM 2344 O O . ALA A 1 306 ? 11.209 -18.217 -6.458 1.00 98.56 306 ALA A O 1
ATOM 2345 N N . THR A 1 307 ? 12.039 -16.132 -6.340 1.00 98.19 307 THR A N 1
ATOM 2346 C CA . THR A 1 307 ? 12.015 -16.048 -4.874 1.00 98.19 307 THR A CA 1
ATOM 2347 C C . THR A 1 307 ? 10.582 -16.062 -4.349 1.00 98.19 307 THR A C 1
ATOM 2349 O O . THR A 1 307 ? 10.284 -16.821 -3.428 1.00 98.19 307 THR A O 1
ATOM 2352 N N . LEU A 1 308 ? 9.676 -15.299 -4.971 1.00 97.94 308 LEU A N 1
ATOM 2353 C CA . LEU A 1 308 ? 8.262 -15.260 -4.595 1.00 97.94 308 LEU A CA 1
ATOM 2354 C C . LEU A 1 308 ? 7.601 -16.644 -4.711 1.00 97.94 308 LEU A C 1
ATOM 2356 O O . LEU A 1 308 ? 6.950 -17.097 -3.771 1.00 97.94 308 LEU A O 1
ATOM 2360 N N . HIS A 1 309 ? 7.826 -17.350 -5.826 1.00 97.75 309 HIS A N 1
ATOM 2361 C CA . HIS A 1 309 ? 7.342 -18.718 -6.020 1.00 97.75 309 HIS A CA 1
ATOM 2362 C C . HIS A 1 309 ? 7.950 -19.691 -5.003 1.00 97.75 309 HIS A C 1
ATOM 2364 O O . HIS A 1 309 ? 7.259 -20.572 -4.509 1.00 97.75 309 HIS A O 1
ATOM 2370 N N . THR A 1 310 ? 9.228 -19.528 -4.653 1.00 97.00 310 THR A N 1
ATOM 2371 C CA . THR A 1 310 ? 9.883 -20.387 -3.654 1.00 97.00 310 THR A CA 1
ATOM 2372 C C . THR A 1 310 ? 9.262 -20.221 -2.266 1.00 97.00 310 THR A C 1
ATOM 2374 O O . THR A 1 310 ? 9.092 -21.207 -1.553 1.00 97.00 310 THR A O 1
ATOM 2377 N N . LEU A 1 311 ? 8.914 -18.990 -1.881 1.00 97.00 311 LEU A N 1
ATOM 2378 C CA . LEU A 1 311 ? 8.279 -18.707 -0.592 1.00 97.00 311 LEU A CA 1
ATOM 2379 C C . LEU A 1 311 ? 6.835 -19.212 -0.537 1.00 97.00 311 LEU A C 1
ATOM 2381 O O . LEU A 1 311 ? 6.429 -19.806 0.461 1.00 97.00 311 LEU A O 1
ATOM 2385 N N . TRP A 1 312 ? 6.071 -18.998 -1.610 1.00 97.19 312 TRP A N 1
ATOM 2386 C CA . TRP A 1 312 ? 4.641 -19.296 -1.648 1.00 97.19 312 TRP A CA 1
ATOM 2387 C C . TRP A 1 312 ? 4.230 -19.957 -2.977 1.00 97.19 312 TRP A C 1
ATOM 2389 O O . TRP A 1 312 ? 3.520 -19.351 -3.784 1.00 97.19 312 TRP A O 1
ATOM 2399 N N . PRO A 1 313 ? 4.623 -21.224 -3.213 1.00 96.69 313 PRO A N 1
ATOM 2400 C CA . PRO A 1 313 ? 4.455 -21.888 -4.513 1.00 96.69 313 PRO A CA 1
ATOM 2401 C C . PRO A 1 313 ? 2.995 -22.158 -4.892 1.00 96.69 313 PRO A C 1
ATOM 2403 O O . PRO A 1 313 ? 2.685 -22.338 -6.068 1.00 96.69 313 PRO A O 1
ATOM 2406 N N . CYS A 1 314 ? 2.096 -22.181 -3.905 1.00 95.69 314 CYS A N 1
ATOM 2407 C CA . CYS A 1 314 ? 0.676 -22.481 -4.096 1.00 95.69 314 CYS A CA 1
ATOM 2408 C C . CYS A 1 314 ? -0.235 -21.256 -3.951 1.00 95.69 314 CYS A C 1
ATOM 2410 O O . CYS A 1 314 ? -1.438 -21.384 -4.159 1.00 95.69 314 CYS A O 1
ATOM 2412 N N . VAL A 1 315 ? 0.298 -20.089 -3.571 1.00 97.00 315 VAL A N 1
ATOM 2413 C CA . VAL A 1 315 ? -0.537 -18.905 -3.334 1.00 97.00 315 VAL A CA 1
ATOM 2414 C C . VAL A 1 315 ? -0.869 -18.243 -4.675 1.00 97.00 315 VAL A C 1
ATOM 2416 O O . VAL A 1 315 ? 0.059 -17.928 -5.434 1.00 97.00 315 VAL A O 1
ATOM 2419 N N . PRO A 1 316 ? -2.160 -18.014 -4.988 1.00 97.12 316 PRO A N 1
ATOM 2420 C CA . PRO A 1 316 ? -2.562 -17.263 -6.169 1.00 97.12 316 PRO A CA 1
ATOM 2421 C C . PRO A 1 316 ? -1.920 -15.876 -6.182 1.00 97.12 316 PRO A C 1
ATOM 2423 O O . PRO A 1 316 ? -2.094 -15.083 -5.255 1.00 97.12 316 PRO A O 1
ATOM 2426 N N . THR A 1 317 ? -1.174 -15.590 -7.244 1.00 98.31 317 THR A N 1
ATOM 2427 C CA . THR A 1 317 ? -0.425 -14.344 -7.401 1.00 98.31 317 THR A CA 1
ATOM 2428 C C . THR A 1 317 ? -0.876 -13.639 -8.674 1.00 98.31 317 THR A C 1
ATOM 2430 O O . THR A 1 317 ? -0.784 -14.201 -9.762 1.00 98.31 317 THR A O 1
ATOM 2433 N N . TYR A 1 318 ? -1.343 -12.402 -8.554 1.00 98.25 318 TYR A N 1
ATOM 2434 C CA . TYR A 1 318 ? -1.774 -11.562 -9.670 1.00 98.25 318 TYR A CA 1
ATOM 2435 C C . TYR A 1 318 ? -0.700 -10.511 -9.934 1.00 98.25 318 TYR A C 1
ATOM 2437 O O . TYR A 1 318 ? -0.389 -9.704 -9.061 1.00 98.25 318 TYR A O 1
ATOM 2445 N N . VAL A 1 319 ? -0.104 -10.541 -11.119 1.00 98.62 319 VAL A N 1
ATOM 2446 C CA . VAL A 1 319 ? 1.040 -9.707 -11.487 1.00 98.62 319 VAL A CA 1
ATOM 2447 C C . VAL A 1 319 ? 0.609 -8.719 -12.553 1.00 98.62 319 VAL A C 1
ATOM 2449 O O . VAL A 1 319 ? 0.254 -9.117 -13.661 1.00 98.62 319 VAL A O 1
ATOM 2452 N N . LEU A 1 320 ? 0.639 -7.439 -12.210 1.00 98.56 320 LEU A N 1
ATOM 2453 C CA . LEU A 1 320 ? 0.304 -6.358 -13.117 1.00 98.56 320 LEU A CA 1
ATOM 2454 C C . LEU A 1 320 ? 1.543 -5.970 -13.932 1.00 98.56 320 LEU A C 1
ATOM 2456 O O . LEU A 1 320 ? 2.640 -5.828 -13.384 1.00 98.56 320 LEU A O 1
ATOM 2460 N N . THR A 1 321 ? 1.365 -5.756 -15.235 1.00 98.25 321 THR A N 1
ATOM 2461 C CA . THR A 1 321 ? 2.241 -4.826 -15.967 1.00 98.25 321 THR A CA 1
ATOM 2462 C C . THR A 1 321 ? 2.019 -3.397 -15.442 1.00 98.25 321 THR A C 1
ATOM 2464 O O . THR A 1 321 ? 1.000 -3.147 -14.791 1.00 98.25 321 THR A O 1
ATOM 2467 N N . PRO A 1 322 ? 2.948 -2.447 -15.673 1.00 97.81 322 PRO A N 1
ATOM 2468 C CA . PRO A 1 322 ? 2.731 -1.052 -15.295 1.00 97.81 322 PRO A CA 1
ATOM 2469 C C . PRO A 1 322 ? 1.370 -0.532 -15.778 1.00 97.81 322 PRO A C 1
ATOM 2471 O O . PRO A 1 322 ? 0.932 -0.867 -16.881 1.00 97.81 322 PRO A O 1
ATOM 2474 N N . LEU A 1 323 ? 0.704 0.262 -14.937 1.00 97.56 323 LEU A N 1
ATOM 2475 C CA . LEU A 1 323 ? -0.557 0.912 -15.294 1.00 97.56 323 LEU A CA 1
ATOM 2476 C C . LEU A 1 323 ? -0.345 1.919 -16.430 1.00 97.56 323 LEU A C 1
ATOM 2478 O O . LEU A 1 323 ? 0.784 2.347 -16.704 1.00 97.56 323 LEU A O 1
ATOM 2482 N N . TRP A 1 324 ? -1.445 2.320 -17.065 1.00 95.88 324 TRP A N 1
ATOM 2483 C CA . TRP A 1 324 ? -1.414 3.482 -17.940 1.00 95.88 324 TRP A CA 1
ATOM 2484 C C . TRP A 1 324 ? -0.927 4.725 -17.176 1.00 95.88 324 TRP A C 1
ATOM 2486 O O . TRP A 1 324 ? -1.222 4.904 -15.994 1.00 95.88 324 TRP A O 1
ATOM 2496 N N . HIS A 1 325 ? -0.167 5.565 -17.871 1.00 94.00 325 HIS A N 1
ATOM 2497 C CA . HIS A 1 325 ? 0.306 6.860 -17.401 1.00 94.00 325 HIS A CA 1
ATOM 2498 C C . HIS A 1 325 ? 0.260 7.844 -18.572 1.00 94.00 325 HIS A C 1
ATOM 2500 O O . HIS A 1 325 ? 0.368 7.445 -19.733 1.00 94.00 325 HIS A O 1
ATOM 2506 N N . GLN A 1 326 ? 0.145 9.125 -18.256 1.00 92.69 326 GLN A N 1
ATOM 2507 C CA . GLN A 1 326 ? 0.242 10.209 -19.218 1.00 92.69 326 GLN A CA 1
ATOM 2508 C C . GLN A 1 326 ? 1.688 10.723 -19.247 1.00 92.69 326 GLN A C 1
ATOM 2510 O O . GLN A 1 326 ? 2.348 10.848 -18.211 1.00 92.69 326 GLN A O 1
ATOM 2515 N N . ASP A 1 327 ? 2.201 11.041 -20.436 1.00 84.75 327 ASP A N 1
ATOM 2516 C CA . ASP A 1 327 ? 3.481 11.740 -20.551 1.00 84.75 327 ASP A CA 1
ATOM 2517 C C . ASP A 1 327 ? 3.330 13.145 -19.949 1.00 84.75 327 ASP A C 1
ATOM 2519 O O . ASP A 1 327 ? 2.742 14.049 -20.542 1.00 84.75 327 ASP A O 1
ATOM 2523 N N . GLY A 1 328 ? 3.809 13.293 -18.715 1.00 80.62 328 GLY A N 1
ATOM 2524 C CA . GLY A 1 328 ? 3.779 14.541 -17.960 1.00 80.62 328 GLY A CA 1
ATOM 2525 C C . GLY A 1 328 ? 5.079 15.343 -18.077 1.00 80.62 328 GLY A C 1
ATOM 2526 O O . GLY A 1 328 ? 5.783 15.258 -19.085 1.00 80.62 328 GLY A O 1
ATOM 2527 N N . PRO A 1 329 ? 5.472 16.092 -17.027 1.00 83.56 329 PRO A N 1
ATOM 2528 C CA . PRO A 1 329 ? 6.716 16.873 -17.041 1.00 83.56 329 PRO A CA 1
ATOM 2529 C C . PRO A 1 329 ? 7.980 15.997 -17.083 1.00 83.56 329 PRO A C 1
ATOM 2531 O O . PRO A 1 329 ? 9.077 16.494 -17.337 1.00 83.56 329 PRO A O 1
ATOM 2534 N N . TYR A 1 330 ? 7.832 14.695 -16.832 1.00 87.19 330 TYR A N 1
ATOM 2535 C CA . TYR A 1 330 ? 8.914 13.725 -16.771 1.00 87.19 330 TYR A CA 1
ATOM 2536 C C . TYR A 1 330 ? 8.729 12.659 -17.851 1.00 87.19 330 TYR A C 1
ATOM 2538 O O . TYR A 1 330 ? 8.014 11.667 -17.666 1.00 87.19 330 TYR A O 1
ATOM 2546 N N . LEU A 1 331 ? 9.400 12.878 -18.981 1.00 91.12 331 LEU A N 1
ATOM 2547 C CA . LEU A 1 331 ? 9.497 11.893 -20.051 1.00 91.12 331 LEU A CA 1
ATOM 2548 C C . LEU A 1 331 ? 10.313 10.682 -19.595 1.00 91.12 331 LEU A C 1
ATOM 2550 O O . LEU A 1 331 ? 11.199 10.793 -18.744 1.00 91.12 331 LEU A O 1
ATOM 2554 N N . THR A 1 332 ? 10.054 9.533 -20.219 1.00 94.56 332 THR A N 1
ATOM 2555 C CA . THR A 1 332 ? 10.874 8.335 -20.008 1.00 94.56 332 THR A CA 1
ATOM 2556 C C . THR A 1 332 ? 12.340 8.646 -20.315 1.00 94.56 332 THR A C 1
ATOM 2558 O O . THR A 1 332 ? 12.677 9.154 -21.388 1.00 94.56 332 THR A O 1
ATOM 2561 N N . HIS A 1 333 ? 13.225 8.322 -19.374 1.00 96.19 333 HIS A N 1
ATOM 2562 C CA . HIS A 1 333 ? 14.649 8.581 -19.488 1.00 96.19 333 HIS A CA 1
ATOM 2563 C C . HIS A 1 333 ? 15.222 7.873 -20.736 1.00 96.19 333 HIS A C 1
ATOM 2565 O O . HIS A 1 333 ? 15.029 6.666 -20.890 1.00 96.19 333 HIS A O 1
ATOM 2571 N N . PRO A 1 334 ? 15.995 8.544 -21.614 1.00 96.25 334 PRO A N 1
ATOM 2572 C CA . PRO A 1 334 ? 16.431 7.962 -22.895 1.00 96.25 334 PRO A CA 1
ATOM 2573 C C . PRO A 1 334 ? 17.295 6.697 -22.788 1.00 96.25 334 PRO A C 1
ATOM 2575 O O . PRO A 1 334 ? 17.419 5.940 -23.745 1.00 96.25 334 PRO A O 1
ATOM 2578 N N . LYS A 1 335 ? 17.934 6.484 -21.631 1.00 97.44 335 LYS A N 1
ATOM 2579 C CA . LYS A 1 335 ? 18.726 5.277 -21.315 1.00 97.44 335 LYS A CA 1
ATOM 2580 C C . LYS A 1 335 ? 17.979 4.282 -20.416 1.00 97.44 335 LYS A C 1
ATOM 2582 O O . LYS A 1 335 ? 18.615 3.436 -19.794 1.00 97.44 335 LYS A O 1
ATOM 2587 N N . SER A 1 336 ? 16.669 4.440 -20.265 1.00 97.88 336 SER A N 1
ATOM 2588 C CA . SER A 1 336 ? 15.813 3.486 -19.565 1.00 97.88 336 SER A CA 1
ATOM 2589 C C . SER A 1 336 ? 15.464 2.305 -20.475 1.00 97.88 336 SER A C 1
ATOM 2591 O O . SER A 1 336 ? 15.344 2.459 -21.690 1.00 97.88 336 SER A O 1
ATOM 2593 N N . CYS A 1 337 ? 15.243 1.129 -19.884 1.00 98.00 337 CYS A N 1
ATOM 2594 C CA . CYS A 1 337 ? 14.654 -0.026 -20.557 1.00 98.00 337 CYS A CA 1
ATOM 2595 C C . CYS A 1 337 ? 13.142 -0.175 -20.298 1.00 98.00 337 CYS A C 1
ATOM 2597 O O . CYS A 1 337 ? 12.606 -1.266 -20.484 1.00 98.00 337 CYS A O 1
ATOM 2599 N N . PHE A 1 338 ? 12.447 0.878 -19.849 1.00 97.75 338 PHE A N 1
ATOM 2600 C CA . PHE A 1 338 ? 11.037 0.821 -19.442 1.00 97.75 338 PHE A CA 1
ATOM 2601 C C . PHE A 1 338 ? 10.117 0.165 -20.483 1.00 97.75 338 PHE A C 1
ATOM 2603 O O . PHE A 1 338 ? 9.321 -0.701 -20.129 1.00 97.75 338 PHE A O 1
ATOM 2610 N N . GLY A 1 339 ? 10.291 0.476 -21.773 1.00 96.81 339 GLY A N 1
ATOM 2611 C CA . GLY A 1 339 ? 9.495 -0.121 -22.855 1.00 96.81 339 GLY A CA 1
ATOM 2612 C C . GLY A 1 339 ? 9.606 -1.650 -22.977 1.00 96.81 339 GLY A C 1
ATOM 2613 O O . GLY A 1 339 ? 8.781 -2.267 -23.639 1.00 96.81 339 GLY A O 1
ATOM 2614 N N . GLN A 1 340 ? 10.596 -2.273 -22.329 1.00 98.44 340 GLN A N 1
ATOM 2615 C CA . GLN A 1 340 ? 10.793 -3.726 -22.300 1.00 98.44 340 GLN A CA 1
ATOM 2616 C C . GLN A 1 340 ? 10.281 -4.375 -21.003 1.00 98.44 340 GLN A C 1
ATOM 2618 O O . GLN A 1 340 ? 10.195 -5.598 -20.916 1.00 98.44 340 GLN A O 1
ATOM 2623 N N . VAL A 1 341 ? 9.941 -3.584 -19.977 1.00 98.44 341 VAL A N 1
ATOM 2624 C CA . VAL A 1 341 ? 9.621 -4.090 -18.630 1.00 98.44 341 VAL A CA 1
ATOM 2625 C C . VAL A 1 341 ? 8.392 -4.995 -18.642 1.00 98.44 341 VAL A C 1
ATOM 2627 O O . VAL A 1 341 ? 8.433 -6.066 -18.040 1.00 98.44 341 VAL A O 1
ATOM 2630 N N . SER A 1 342 ? 7.329 -4.631 -19.365 1.00 98.25 342 SER A N 1
ATOM 2631 C CA . SER A 1 342 ? 6.125 -5.468 -19.478 1.00 98.25 342 SER A CA 1
ATOM 2632 C C . SER A 1 342 ? 6.432 -6.849 -20.066 1.00 98.25 342 SER A C 1
ATOM 2634 O O . SER A 1 342 ? 5.950 -7.859 -19.552 1.00 98.25 342 SER A O 1
ATOM 2636 N N . GLU A 1 343 ? 7.292 -6.913 -21.089 1.00 98.38 343 GLU A N 1
ATOM 2637 C CA . GLU A 1 343 ? 7.737 -8.177 -21.683 1.00 98.38 343 GLU A CA 1
ATOM 2638 C C . GLU A 1 343 ? 8.585 -8.988 -20.691 1.00 98.38 343 GLU A C 1
ATOM 2640 O O . GLU A 1 343 ? 8.380 -10.192 -20.531 1.00 98.38 343 GLU A O 1
ATOM 2645 N N . PHE A 1 344 ? 9.503 -8.339 -19.970 1.00 98.69 344 PHE A N 1
ATOM 2646 C CA . PHE A 1 344 ? 10.331 -8.995 -18.956 1.00 98.69 344 PHE A CA 1
ATOM 2647 C C . PHE A 1 344 ? 9.494 -9.622 -17.838 1.00 98.69 344 PHE A C 1
ATOM 2649 O O . PHE A 1 344 ? 9.756 -10.764 -17.448 1.00 98.69 344 PHE A O 1
ATOM 2656 N N . ILE A 1 345 ? 8.472 -8.909 -17.356 1.00 98.75 345 ILE A N 1
ATOM 2657 C CA . ILE A 1 345 ? 7.521 -9.421 -16.363 1.00 98.75 345 ILE A CA 1
ATOM 2658 C C . ILE A 1 345 ? 6.770 -10.625 -16.938 1.00 98.75 345 ILE A C 1
ATOM 2660 O O . ILE A 1 345 ? 6.759 -11.688 -16.317 1.00 98.75 345 ILE A O 1
ATOM 2664 N N . GLN A 1 346 ? 6.203 -10.497 -18.143 1.00 98.31 346 GLN A N 1
ATOM 2665 C CA . GLN A 1 346 ? 5.442 -11.570 -18.786 1.00 98.31 346 GLN A CA 1
ATOM 2666 C C . GLN A 1 346 ? 6.274 -12.850 -18.948 1.00 98.31 346 GLN A C 1
ATOM 2668 O O . GLN A 1 346 ? 5.811 -13.939 -18.602 1.00 98.31 346 GLN A O 1
ATOM 2673 N N . GLN A 1 347 ? 7.512 -12.730 -19.434 1.00 98.19 347 GLN A N 1
ATOM 2674 C CA . GLN A 1 347 ? 8.418 -13.866 -19.607 1.00 98.19 347 GLN A CA 1
ATOM 2675 C C . GLN A 1 347 ? 8.787 -14.529 -18.273 1.00 98.19 347 GLN A C 1
ATOM 2677 O O . GLN A 1 347 ? 8.882 -15.754 -18.205 1.00 98.19 347 GLN A O 1
ATOM 2682 N N . ALA A 1 348 ? 9.008 -13.742 -17.216 1.00 98.25 348 ALA A N 1
ATOM 2683 C CA . ALA A 1 348 ? 9.345 -14.274 -15.899 1.00 98.25 348 ALA A CA 1
ATOM 2684 C C . ALA A 1 348 ? 8.156 -14.994 -15.243 1.00 98.25 348 ALA A C 1
ATOM 2686 O O . ALA A 1 348 ? 8.329 -16.068 -14.670 1.00 98.25 348 ALA A O 1
ATOM 2687 N N . VAL A 1 349 ? 6.950 -14.434 -15.366 1.00 97.94 349 VAL A N 1
ATOM 2688 C CA . VAL A 1 349 ? 5.714 -14.991 -14.797 1.00 97.94 349 VAL A CA 1
ATOM 2689 C C . VAL A 1 349 ? 5.274 -16.271 -15.505 1.00 97.94 349 VAL A C 1
ATOM 2691 O O . VAL A 1 349 ? 4.790 -17.188 -14.847 1.00 97.94 349 VAL A O 1
ATOM 2694 N N . ALA A 1 350 ? 5.493 -16.386 -16.819 1.00 97.12 350 ALA A N 1
ATOM 2695 C CA . ALA A 1 350 ? 5.095 -17.557 -17.609 1.00 97.12 350 ALA A CA 1
ATOM 2696 C C . ALA A 1 350 ? 5.694 -18.893 -17.116 1.00 97.12 350 ALA A C 1
ATOM 2698 O O . ALA A 1 350 ? 5.195 -19.959 -17.474 1.00 97.12 350 ALA A O 1
ATOM 2699 N N . ALA A 1 351 ? 6.746 -18.852 -16.291 1.00 95.81 351 ALA A N 1
ATOM 2700 C CA . ALA A 1 351 ? 7.355 -20.032 -15.686 1.00 95.81 351 ALA A CA 1
ATOM 2701 C C . ALA A 1 351 ? 6.553 -20.626 -14.508 1.00 95.81 351 ALA A C 1
ATOM 2703 O O . ALA A 1 351 ? 6.862 -21.738 -14.080 1.00 95.81 351 ALA A O 1
ATOM 2704 N N . TYR A 1 352 ? 5.548 -19.917 -13.976 1.00 97.81 352 TYR A N 1
ATOM 2705 C CA . TYR A 1 352 ? 4.886 -20.269 -12.717 1.00 97.81 352 TYR A CA 1
ATOM 2706 C C . TYR A 1 352 ? 3.363 -20.333 -12.863 1.00 97.81 352 TYR A C 1
ATOM 2708 O O . TYR A 1 352 ? 2.699 -19.332 -13.113 1.00 97.81 352 TYR A O 1
ATOM 2716 N N . SER A 1 353 ? 2.778 -21.513 -12.641 1.00 95.31 353 SER A N 1
ATOM 2717 C CA . SER A 1 353 ? 1.333 -21.736 -12.813 1.00 95.31 353 SER A CA 1
ATOM 2718 C C . SER A 1 353 ? 0.456 -21.047 -11.764 1.00 95.31 353 SER A C 1
ATOM 2720 O O . SER A 1 353 ? -0.730 -20.841 -12.009 1.00 95.31 353 SER A O 1
ATOM 2722 N N . ASN A 1 354 ? 1.006 -20.708 -10.592 1.00 96.06 354 ASN A N 1
ATOM 2723 C CA . ASN A 1 354 ? 0.293 -19.965 -9.549 1.00 96.06 354 ASN A CA 1
ATOM 2724 C C . ASN A 1 354 ? 0.301 -18.444 -9.782 1.00 96.06 354 ASN A C 1
ATOM 2726 O O . ASN A 1 354 ? -0.330 -17.712 -9.019 1.00 96.06 354 ASN A O 1
ATOM 2730 N N . MET A 1 355 ? 1.005 -17.970 -10.815 1.00 97.75 355 MET A N 1
ATOM 2731 C CA . MET A 1 355 ? 1.127 -16.556 -11.147 1.00 97.75 355 MET A CA 1
ATOM 2732 C C . MET A 1 355 ? 0.340 -16.225 -12.412 1.00 97.75 355 MET A C 1
ATOM 2734 O O . MET A 1 355 ? 0.387 -16.929 -13.419 1.00 97.75 355 MET A O 1
ATOM 2738 N N . VAL A 1 356 ? -0.405 -15.130 -12.356 1.00 95.31 356 VAL A N 1
ATOM 2739 C CA . VAL A 1 356 ? -1.336 -14.710 -13.394 1.00 95.31 356 VAL A CA 1
ATOM 2740 C C . VAL A 1 356 ? -1.000 -13.297 -13.814 1.00 95.31 356 VAL A C 1
ATOM 2742 O O . VAL A 1 356 ? -1.055 -12.382 -12.998 1.00 95.31 356 VAL A O 1
ATOM 2745 N N . MET A 1 357 ? -0.731 -13.115 -15.103 1.00 96.81 357 MET A N 1
ATOM 2746 C CA . MET A 1 357 ? -0.604 -11.783 -15.680 1.00 96.81 357 MET A CA 1
ATOM 2747 C C . MET A 1 357 ? -1.953 -11.063 -15.715 1.00 96.81 357 MET A C 1
ATOM 2749 O O . MET A 1 357 ? -2.960 -11.625 -16.158 1.00 96.81 357 MET A O 1
ATOM 2753 N N . VAL A 1 358 ? -1.934 -9.807 -15.284 1.00 96.56 358 VAL A N 1
ATOM 2754 C CA . VAL A 1 358 ? -2.997 -8.818 -15.437 1.00 96.56 358 VAL A CA 1
ATOM 2755 C C . VAL A 1 358 ? -2.406 -7.661 -16.233 1.00 96.56 358 VAL A C 1
ATOM 2757 O O . VAL A 1 358 ? -1.344 -7.146 -15.893 1.00 96.56 358 VAL A O 1
ATOM 2760 N N . ASP A 1 359 ? -3.067 -7.276 -17.317 1.00 94.69 359 ASP A N 1
ATOM 2761 C CA . ASP A 1 359 ? -2.600 -6.161 -18.131 1.00 94.69 359 ASP A CA 1
ATOM 2762 C C . ASP A 1 359 ? -2.977 -4.830 -17.471 1.00 94.69 359 ASP A C 1
ATOM 2764 O O . ASP A 1 359 ? -4.150 -4.453 -17.445 1.00 94.69 359 ASP A O 1
ATOM 2768 N N . GLY A 1 360 ? -1.983 -4.139 -16.913 1.00 94.38 360 GLY A N 1
ATOM 2769 C CA . GLY A 1 360 ? -2.138 -2.875 -16.201 1.00 94.38 360 GLY A CA 1
ATOM 2770 C C . GLY A 1 360 ? -2.730 -1.755 -17.054 1.00 94.38 360 GLY A C 1
ATOM 2771 O O . GLY A 1 360 ? -3.448 -0.914 -16.513 1.00 94.38 360 GLY A O 1
ATOM 2772 N N . ALA A 1 361 ? -2.531 -1.784 -18.377 1.00 90.19 361 ALA A N 1
ATOM 2773 C CA . ALA A 1 361 ? -3.137 -0.820 -19.298 1.00 90.19 361 ALA A CA 1
ATOM 2774 C C . ALA A 1 361 ? -4.673 -0.927 -19.351 1.00 90.19 361 ALA A C 1
ATOM 2776 O O . ALA A 1 361 ? -5.349 0.033 -19.688 1.00 90.19 361 ALA A O 1
ATOM 2777 N N . HIS A 1 362 ? -5.236 -2.080 -18.974 1.00 90.88 362 HIS A N 1
ATOM 2778 C CA . HIS A 1 362 ? -6.683 -2.300 -18.887 1.00 90.88 362 HIS A CA 1
ATOM 2779 C C . HIS A 1 362 ? -7.227 -2.194 -17.451 1.00 90.88 362 HIS A C 1
ATOM 2781 O O . HIS A 1 362 ? -8.405 -2.463 -17.209 1.00 90.88 362 HIS A O 1
ATOM 2787 N N . VAL A 1 363 ? -6.377 -1.869 -16.471 1.00 96.69 363 VAL A N 1
ATOM 2788 C CA . VAL A 1 363 ? -6.784 -1.707 -15.066 1.00 96.69 363 VAL A CA 1
ATOM 2789 C C . VAL A 1 363 ? -7.128 -0.251 -14.749 1.00 96.69 363 VAL A C 1
ATOM 2791 O O . VAL A 1 363 ? -8.037 -0.021 -13.949 1.00 96.69 363 VAL A O 1
ATOM 2794 N N . LEU A 1 364 ? -6.448 0.704 -15.382 1.00 97.19 364 LEU A N 1
ATOM 2795 C CA . LEU A 1 364 ? -6.707 2.140 -15.289 1.00 97.19 364 LEU A CA 1
ATOM 2796 C C . LEU A 1 364 ? -6.911 2.689 -16.703 1.00 97.19 364 LEU A C 1
ATOM 2798 O O . LEU A 1 364 ? -6.063 2.455 -17.560 1.00 97.19 364 LEU A O 1
ATOM 2802 N N . ASP A 1 365 ? -8.019 3.390 -16.932 1.00 96.38 365 ASP A N 1
ATOM 2803 C CA . ASP A 1 365 ? -8.341 3.959 -18.240 1.00 96.38 365 ASP A CA 1
ATOM 2804 C C . ASP A 1 365 ? -7.366 5.083 -18.615 1.00 96.38 365 ASP A C 1
ATOM 2806 O O . ASP A 1 365 ? -6.827 5.775 -17.748 1.00 96.38 365 ASP A O 1
ATOM 2810 N N . GLU A 1 366 ? -7.207 5.306 -19.922 1.00 96.31 366 GLU A N 1
ATOM 2811 C CA . GLU A 1 366 ? -6.382 6.378 -20.487 1.00 96.31 366 GLU A CA 1
ATOM 2812 C C . GLU A 1 366 ? -7.035 7.765 -20.337 1.00 96.31 366 GLU A C 1
ATOM 2814 O O . GLU A 1 366 ? -7.404 8.423 -21.310 1.00 96.31 366 GLU A O 1
ATOM 2819 N N . ASP A 1 367 ? -7.245 8.191 -19.093 1.00 95.12 367 ASP A N 1
ATOM 2820 C CA . ASP A 1 367 ? -7.917 9.436 -18.736 1.00 95.12 367 ASP A CA 1
ATOM 2821 C C . ASP A 1 367 ? -7.125 10.203 -17.671 1.00 95.12 367 ASP A C 1
ATOM 2823 O O . ASP A 1 367 ? -7.098 9.833 -16.496 1.00 95.12 367 ASP A O 1
ATOM 2827 N N . GLU A 1 368 ? -6.527 11.331 -18.068 1.00 94.00 368 GLU A N 1
ATOM 2828 C CA . GLU A 1 368 ? -5.757 12.210 -17.175 1.00 94.00 368 GLU A CA 1
ATOM 2829 C C . GLU A 1 368 ? -6.580 12.672 -15.959 1.00 94.00 368 GLU A C 1
ATOM 2831 O O . GLU A 1 368 ? -6.034 12.899 -14.882 1.00 94.00 368 GLU A O 1
ATOM 2836 N N . ARG A 1 369 ? -7.916 12.742 -16.070 1.00 93.50 369 ARG A N 1
ATOM 2837 C CA . ARG A 1 369 ? -8.801 13.123 -14.953 1.00 93.50 369 ARG A CA 1
ATOM 2838 C C . ARG A 1 369 ? -8.830 12.089 -13.833 1.00 93.50 369 ARG A C 1
ATOM 2840 O O . ARG A 1 369 ? -9.373 12.376 -12.767 1.00 93.50 369 ARG A O 1
ATOM 2847 N N . LEU A 1 370 ? -8.286 10.896 -14.055 1.00 95.88 370 LEU A N 1
ATOM 2848 C CA . LEU A 1 370 ? -8.097 9.872 -13.030 1.00 95.88 370 LEU A CA 1
ATOM 2849 C C . LEU A 1 370 ? -6.769 10.027 -12.285 1.00 95.88 370 LEU A C 1
ATOM 2851 O O . LEU A 1 370 ? -6.559 9.315 -11.304 1.00 95.88 370 LEU A O 1
ATOM 2855 N N . LEU A 1 371 ? -5.907 10.956 -12.700 1.00 95.19 371 LEU A N 1
ATOM 2856 C CA . LEU A 1 371 ? -4.592 11.212 -12.123 1.00 95.19 371 LEU A CA 1
ATOM 2857 C C . LEU A 1 371 ? -4.640 12.489 -11.276 1.00 95.19 371 LEU A C 1
ATOM 2859 O O . LEU A 1 371 ? -5.214 13.500 -11.674 1.00 95.19 371 LEU A O 1
ATOM 2863 N N . ALA A 1 372 ? -4.090 12.442 -10.066 1.00 92.81 372 ALA A N 1
ATOM 2864 C CA . ALA A 1 372 ? -4.058 13.589 -9.160 1.00 92.81 372 ALA A CA 1
ATOM 2865 C C . ALA A 1 372 ? -2.998 14.613 -9.577 1.00 92.81 372 ALA A C 1
ATOM 2867 O O . ALA A 1 372 ? -3.200 15.809 -9.409 1.00 92.81 372 ALA A O 1
ATOM 2868 N N . ASP A 1 373 ? -1.875 14.133 -10.105 1.00 92.00 373 ASP A N 1
ATOM 2869 C CA . ASP A 1 373 ? -0.748 14.943 -10.570 1.00 92.00 373 ASP A CA 1
ATOM 2870 C C . ASP A 1 373 ? -0.783 15.215 -12.082 1.00 92.00 373 ASP A C 1
ATOM 2872 O O . ASP A 1 373 ? 0.097 15.895 -12.607 1.00 92.00 373 ASP A O 1
ATOM 2876 N N . GLY A 1 374 ? -1.788 14.671 -12.775 1.00 90.88 374 GLY A N 1
ATOM 2877 C CA . GLY A 1 374 ? -1.949 14.775 -14.221 1.00 90.88 374 GLY A CA 1
ATOM 2878 C C . GLY A 1 374 ? -1.042 13.873 -15.048 1.00 90.88 374 GLY A C 1
ATOM 2879 O O . GLY A 1 374 ? -1.035 14.010 -16.267 1.00 90.88 374 GLY A O 1
ATOM 2880 N N . PHE A 1 375 ? -0.253 12.980 -14.439 1.00 92.88 375 PHE A N 1
ATOM 2881 C CA . PHE A 1 375 ? 0.676 12.163 -15.223 1.00 92.88 375 PHE A CA 1
ATOM 2882 C C . PHE A 1 375 ? 0.852 10.712 -14.776 1.00 92.88 375 PHE A C 1
ATOM 2884 O O . PHE A 1 375 ? 0.951 9.848 -15.640 1.00 92.88 375 PHE A O 1
ATOM 2891 N N . GLU A 1 376 ? 0.838 10.386 -13.484 1.00 94.31 376 GLU A N 1
ATOM 2892 C CA . GLU A 1 376 ? 1.124 9.007 -13.047 1.00 94.31 376 GLU A CA 1
ATOM 2893 C C . GLU A 1 376 ? 0.274 8.554 -11.870 1.00 94.31 376 GLU A C 1
ATOM 2895 O O . GLU A 1 376 ? -0.227 7.429 -11.874 1.00 94.31 376 GLU A O 1
ATOM 2900 N N . HIS A 1 377 ? 0.100 9.397 -10.854 1.00 95.94 377 HIS A N 1
ATOM 2901 C CA . HIS A 1 377 ? -0.481 8.933 -9.605 1.00 95.94 377 HIS A CA 1
ATOM 2902 C C . HIS A 1 377 ? -2.007 9.058 -9.618 1.00 95.94 377 HIS A C 1
ATOM 2904 O O . HIS A 1 377 ? -2.528 10.172 -9.734 1.00 95.94 377 HIS A O 1
ATOM 2910 N N . PRO A 1 378 ? -2.757 7.952 -9.451 1.00 96.44 378 PRO A N 1
ATOM 2911 C CA . PRO A 1 378 ? -4.210 7.992 -9.460 1.00 96.44 378 PRO A CA 1
ATOM 2912 C C . PRO A 1 378 ? -4.769 8.862 -8.331 1.00 96.44 378 PRO A C 1
ATOM 2914 O O . PRO A 1 378 ? -4.344 8.777 -7.182 1.00 96.44 378 PRO A O 1
ATOM 2917 N N . ASN A 1 379 ? -5.791 9.657 -8.629 1.00 94.88 379 ASN A N 1
ATOM 2918 C CA . ASN A 1 379 ? -6.606 10.298 -7.602 1.00 94.88 379 ASN A CA 1
ATOM 2919 C C . ASN A 1 379 ? -7.614 9.298 -7.002 1.00 94.88 379 ASN A C 1
ATOM 2921 O O . ASN A 1 379 ? -7.640 8.112 -7.342 1.00 94.88 379 ASN A O 1
ATOM 2925 N N . LYS A 1 380 ? -8.496 9.768 -6.112 1.00 94.44 380 LYS A N 1
ATOM 2926 C CA . LYS A 1 380 ? -9.539 8.934 -5.484 1.00 94.44 380 LYS A CA 1
ATOM 2927 C C . LYS A 1 380 ? -10.376 8.131 -6.500 1.00 94.44 380 LYS A C 1
ATOM 2929 O O . LYS A 1 380 ? -10.692 6.965 -6.239 1.00 94.44 380 LYS A O 1
ATOM 2934 N N . ALA A 1 381 ? -10.745 8.726 -7.636 1.00 96.25 381 ALA A N 1
ATOM 2935 C CA . ALA A 1 381 ? -11.514 8.044 -8.676 1.00 96.25 381 ALA A CA 1
ATOM 2936 C C . ALA A 1 381 ? -10.663 6.987 -9.396 1.00 96.25 381 ALA A C 1
ATOM 2938 O O . ALA A 1 381 ? -11.110 5.847 -9.525 1.00 96.25 381 ALA A O 1
ATOM 2939 N N . GLY A 1 382 ? -9.420 7.320 -9.758 1.00 97.81 382 GLY A N 1
ATOM 2940 C CA . GLY A 1 382 ? -8.480 6.375 -10.368 1.00 97.81 382 GLY A CA 1
ATOM 2941 C C . GLY A 1 382 ? -8.178 5.171 -9.468 1.00 97.81 382 GLY A C 1
ATOM 2942 O O . GLY A 1 382 ? -8.295 4.026 -9.899 1.00 97.81 382 GLY A O 1
ATOM 2943 N N . HIS A 1 383 ? -7.920 5.391 -8.175 1.00 98.25 383 HIS A N 1
ATOM 2944 C CA . HIS A 1 383 ? -7.769 4.304 -7.200 1.00 98.25 383 HIS A CA 1
ATOM 2945 C C . HIS A 1 383 ? -9.006 3.401 -7.110 1.00 98.25 383 HIS A C 1
ATOM 2947 O O . HIS A 1 383 ? -8.886 2.180 -6.989 1.00 98.25 383 HIS A O 1
ATOM 2953 N N . THR A 1 384 ? -10.199 3.993 -7.171 1.00 97.88 384 THR A N 1
ATOM 2954 C CA . THR A 1 384 ? -11.458 3.241 -7.146 1.00 97.88 384 THR A CA 1
ATOM 2955 C C . THR A 1 384 ? -11.630 2.405 -8.414 1.00 97.88 384 THR A C 1
ATOM 2957 O O . THR A 1 384 ? -12.041 1.248 -8.318 1.00 97.88 384 THR A O 1
ATOM 2960 N N . GLN A 1 385 ? -11.265 2.937 -9.582 1.00 98.12 385 GLN A N 1
ATOM 2961 C CA . GLN A 1 385 ? -11.295 2.188 -10.838 1.00 98.12 385 GLN A CA 1
ATOM 2962 C C . GLN A 1 385 ? -10.316 1.006 -10.817 1.00 98.12 385 GLN A C 1
ATOM 2964 O O . GLN A 1 385 ? -10.730 -0.122 -11.088 1.00 98.12 385 GLN A O 1
ATOM 2969 N N . ILE A 1 386 ? -9.068 1.229 -10.382 1.00 98.56 386 ILE A N 1
ATOM 2970 C CA . ILE A 1 386 ? -8.065 0.164 -10.210 1.00 98.56 386 ILE A CA 1
ATOM 2971 C C . ILE A 1 386 ? -8.629 -0.953 -9.330 1.00 98.56 386 ILE A C 1
ATOM 2973 O O . ILE A 1 386 ? -8.586 -2.128 -9.695 1.00 98.56 386 ILE A O 1
ATOM 2977 N N . ALA A 1 387 ? -9.206 -0.596 -8.179 1.00 98.31 387 ALA A N 1
ATOM 2978 C CA . ALA A 1 387 ? -9.754 -1.572 -7.250 1.00 98.31 387 ALA A CA 1
ATOM 2979 C C . ALA A 1 387 ? -10.922 -2.374 -7.837 1.00 98.31 387 ALA A C 1
ATOM 2981 O O . ALA A 1 387 ? -11.001 -3.585 -7.616 1.00 98.31 387 ALA A O 1
ATOM 2982 N N . GLN A 1 388 ? -11.831 -1.724 -8.567 1.00 97.19 388 GLN A N 1
ATOM 2983 C CA . GLN A 1 388 ? -12.976 -2.379 -9.204 1.00 97.19 388 GLN A CA 1
ATOM 2984 C C . GLN A 1 388 ? -12.525 -3.367 -10.280 1.00 97.19 388 GLN A C 1
ATOM 2986 O O . GLN A 1 388 ? -12.909 -4.539 -10.227 1.00 97.19 388 GLN A O 1
ATOM 2991 N N . ASN A 1 389 ? -11.675 -2.908 -11.199 1.00 96.94 389 ASN A N 1
ATOM 2992 C CA . ASN A 1 389 ? -11.182 -3.704 -12.316 1.00 96.94 389 ASN A CA 1
ATOM 2993 C C . ASN A 1 389 ? -10.364 -4.895 -11.810 1.00 96.94 389 ASN A C 1
ATOM 2995 O O . ASN A 1 389 ? -10.640 -6.041 -12.172 1.00 96.94 389 ASN A O 1
ATOM 2999 N N . LEU A 1 390 ? -9.431 -4.659 -10.883 1.00 96.19 390 LEU A N 1
ATOM 3000 C CA . LEU A 1 390 ? -8.621 -5.725 -10.305 1.00 96.19 390 LEU A CA 1
ATOM 3001 C C . LEU A 1 390 ? -9.474 -6.726 -9.512 1.00 96.19 390 LEU A C 1
ATOM 3003 O O . LEU A 1 390 ? -9.342 -7.930 -9.710 1.00 96.19 390 LEU A O 1
ATOM 3007 N N . SER A 1 391 ? -10.415 -6.267 -8.679 1.00 94.75 391 SER A N 1
ATOM 3008 C CA . SER A 1 391 ? -11.306 -7.177 -7.937 1.00 94.75 391 SER A CA 1
ATOM 3009 C C . SER A 1 391 ? -12.128 -8.078 -8.867 1.00 94.75 391 SER A C 1
ATOM 3011 O O . SER A 1 391 ? -12.367 -9.240 -8.539 1.00 94.75 391 SER A O 1
ATOM 3013 N N . ALA A 1 392 ? -12.542 -7.579 -10.036 1.00 91.25 392 ALA A N 1
ATOM 3014 C CA . ALA A 1 392 ? -13.237 -8.391 -11.033 1.00 91.25 392 ALA A CA 1
ATOM 3015 C C . ALA A 1 392 ? -12.337 -9.512 -11.586 1.00 91.25 392 ALA A C 1
ATOM 3017 O O . ALA A 1 392 ? -12.789 -10.658 -11.700 1.00 91.25 392 ALA A O 1
ATOM 3018 N N . TYR A 1 393 ? -11.054 -9.221 -11.845 1.00 87.44 393 TYR A N 1
ATOM 3019 C CA . TYR A 1 393 ? -10.066 -10.237 -12.227 1.00 87.44 393 TYR A CA 1
ATOM 3020 C C . TYR A 1 393 ? -9.924 -11.325 -11.158 1.00 87.44 393 TYR A C 1
ATOM 3022 O O . TYR A 1 393 ? -10.032 -12.507 -11.495 1.00 87.44 393 TYR A O 1
ATOM 3030 N N . LEU A 1 394 ? -9.763 -10.942 -9.885 1.00 89.00 394 LEU A N 1
ATOM 3031 C CA . LEU A 1 394 ? -9.638 -11.892 -8.771 1.00 89.00 394 LEU A CA 1
ATOM 3032 C C . LEU A 1 394 ? -10.876 -12.804 -8.672 1.00 89.00 394 LEU A C 1
ATOM 3034 O O . LEU A 1 394 ? -10.753 -14.030 -8.652 1.00 89.00 394 LEU A O 1
ATOM 3038 N N . CYS A 1 395 ? -12.082 -12.227 -8.701 1.00 82.81 395 CYS A N 1
ATOM 3039 C CA . CYS A 1 395 ? -13.331 -12.985 -8.583 1.00 82.81 395 CYS A CA 1
ATOM 3040 C C . CYS A 1 395 ? -13.587 -13.933 -9.768 1.00 82.81 395 CYS A C 1
ATOM 3042 O O . CYS A 1 395 ? -14.074 -15.048 -9.571 1.00 82.81 395 CYS A O 1
ATOM 3044 N N . SER A 1 396 ? -13.287 -13.517 -11.004 1.00 78.94 396 SER A N 1
ATOM 3045 C CA . SER A 1 396 ? -13.540 -14.332 -12.208 1.00 78.94 396 SER A CA 1
ATOM 3046 C C . SER A 1 396 ? -12.756 -15.656 -12.211 1.00 78.94 396 SER A C 1
ATOM 3048 O O . SER A 1 396 ? -13.235 -16.688 -12.696 1.00 78.94 396 SER A O 1
ATOM 3050 N N . ARG A 1 397 ? -11.562 -15.651 -11.609 1.00 68.88 397 ARG A N 1
ATOM 3051 C CA . ARG A 1 397 ? -10.667 -16.810 -11.527 1.00 68.88 397 ARG A CA 1
ATOM 3052 C C . ARG A 1 397 ? -11.073 -17.782 -10.428 1.00 68.88 397 ARG A C 1
ATOM 3054 O O . ARG A 1 397 ? -11.039 -18.982 -10.680 1.00 68.88 397 ARG A O 1
ATOM 3061 N N . GLU A 1 398 ? -11.541 -17.299 -9.275 1.00 63.09 398 GLU A N 1
ATOM 3062 C CA . GLU A 1 398 ? -12.077 -18.174 -8.217 1.00 63.09 398 GLU A CA 1
ATOM 3063 C C . GLU A 1 398 ? -13.265 -19.021 -8.693 1.00 63.09 398 GLU A C 1
ATOM 3065 O O . GLU A 1 398 ? -13.415 -20.178 -8.302 1.00 63.09 398 GLU A O 1
ATOM 3070 N N . HIS A 1 399 ? -14.119 -18.462 -9.555 1.00 56.66 399 HIS A N 1
ATOM 3071 C CA . HIS A 1 399 ? -15.248 -19.201 -10.126 1.00 56.66 399 HIS A CA 1
ATOM 3072 C C . HIS A 1 399 ? -14.790 -20.221 -11.176 1.00 56.66 399 HIS A C 1
ATOM 3074 O O . HIS A 1 399 ? -15.361 -21.308 -11.270 1.00 56.66 399 HIS A O 1
ATOM 3080 N N . SER A 1 400 ? -13.735 -19.900 -11.930 1.00 55.31 400 SER A N 1
ATOM 3081 C CA . SER A 1 400 ? -13.157 -20.804 -12.929 1.00 55.31 400 SER A CA 1
ATOM 3082 C C . SER A 1 400 ? -12.425 -21.990 -12.284 1.00 55.31 400 SER A C 1
ATOM 3084 O O . SER A 1 400 ? -12.533 -23.107 -12.785 1.00 55.31 400 SER A O 1
ATOM 3086 N N . SER A 1 401 ? -11.741 -21.785 -11.149 1.00 52.94 401 SER A N 1
ATOM 3087 C CA . SER A 1 401 ? -11.077 -22.864 -10.402 1.00 52.94 401 SER A CA 1
ATOM 3088 C C . SER A 1 401 ? -12.074 -23.771 -9.670 1.00 52.94 401 SER A C 1
ATOM 3090 O O . SER A 1 401 ? -11.975 -24.991 -9.777 1.00 52.94 401 SER A O 1
ATOM 3092 N N . LYS A 1 402 ? -13.109 -23.208 -9.027 1.00 46.06 402 LYS A N 1
ATOM 3093 C CA . LYS A 1 402 ? -14.181 -23.996 -8.381 1.00 46.06 402 LYS A CA 1
ATOM 3094 C C . LYS A 1 402 ? -15.054 -24.769 -9.378 1.00 46.06 402 LYS A C 1
ATOM 3096 O O . LYS A 1 402 ? -15.586 -25.822 -9.038 1.00 46.06 402 LYS A O 1
ATOM 3101 N N . GLY A 1 403 ? -15.195 -24.280 -10.613 1.00 36.47 403 GLY A N 1
ATOM 3102 C CA . GLY A 1 403 ? -15.924 -24.969 -11.684 1.00 36.47 403 GLY A CA 1
ATOM 3103 C C . GLY A 1 403 ? -15.210 -26.209 -12.242 1.00 36.47 403 GLY A C 1
ATOM 3104 O O . GLY A 1 403 ? -15.873 -27.090 -12.788 1.00 36.47 403 GLY A O 1
ATOM 3105 N N . GLN A 1 404 ? -13.885 -26.310 -12.084 1.00 38.91 404 GLN A N 1
ATOM 3106 C CA . GLN A 1 404 ? -13.099 -27.459 -12.553 1.00 38.91 404 GLN A CA 1
ATOM 3107 C C . GLN A 1 404 ? -12.942 -28.574 -11.506 1.00 38.91 404 GLN A C 1
ATOM 3109 O O . GLN A 1 404 ? -12.750 -29.725 -11.889 1.00 38.91 404 GLN A O 1
ATOM 3114 N N . GLU A 1 405 ? -13.125 -28.296 -10.211 1.00 38.47 405 GLU A N 1
ATOM 3115 C CA . GLU A 1 405 ? -13.122 -29.332 -9.158 1.00 38.47 405 GLU A CA 1
ATOM 3116 C C . GLU A 1 405 ? -14.396 -30.210 -9.149 1.00 38.47 405 GLU A C 1
ATOM 3118 O O . GLU A 1 405 ? -14.438 -31.245 -8.486 1.00 38.47 405 GLU A O 1
ATOM 3123 N N . GLY A 1 406 ? -15.428 -29.845 -9.924 1.00 32.94 406 GLY A N 1
ATOM 3124 C CA . GLY A 1 406 ? -16.697 -30.579 -10.040 1.00 32.94 406 GLY A CA 1
ATOM 3125 C C . GLY A 1 406 ? -16.823 -31.531 -11.237 1.00 32.94 406 GLY A C 1
ATOM 3126 O O . GLY A 1 406 ? -17.856 -32.186 -11.372 1.00 32.94 406 GLY A O 1
ATOM 3127 N N . GLN A 1 407 ? -15.817 -31.631 -12.115 1.00 30.77 407 GLN A N 1
ATOM 3128 C CA . GLN A 1 407 ? -15.840 -32.575 -13.239 1.00 30.77 407 GLN A CA 1
ATOM 3129 C C . GLN A 1 407 ? -14.898 -33.746 -12.977 1.00 30.77 407 GLN A C 1
ATOM 3131 O O . GLN A 1 407 ? -13.715 -33.730 -13.307 1.00 30.77 407 GLN A O 1
ATOM 3136 N N . THR A 1 408 ? -15.458 -34.808 -12.399 1.00 28.91 408 THR A N 1
ATOM 3137 C CA . THR A 1 408 ? -14.852 -36.138 -12.413 1.00 28.91 408 THR A CA 1
ATOM 3138 C C . THR A 1 408 ? -14.690 -36.564 -13.875 1.00 28.91 408 THR A C 1
ATOM 3140 O O . THR A 1 408 ? -15.659 -36.919 -14.544 1.00 28.91 408 THR A O 1
ATOM 3143 N N . LEU A 1 409 ? -13.465 -36.483 -14.396 1.00 32.19 409 LEU A N 1
ATOM 3144 C CA . LEU A 1 409 ? -13.106 -36.991 -15.717 1.00 32.19 409 LEU A CA 1
ATOM 3145 C C . LEU A 1 409 ? -13.266 -38.516 -15.738 1.00 32.19 409 LEU A C 1
ATOM 3147 O O . LEU A 1 409 ? -12.400 -39.264 -15.289 1.00 32.19 409 LEU A O 1
ATOM 3151 N N . SER A 1 410 ? -14.379 -38.981 -16.300 1.00 28.02 410 SER A N 1
ATOM 3152 C CA . SER A 1 410 ? -14.492 -40.314 -16.881 1.00 28.02 410 SER A CA 1
ATOM 3153 C C . SER A 1 410 ? -13.564 -40.397 -18.095 1.00 28.02 410 SER A C 1
ATOM 3155 O O . SER A 1 410 ? -13.792 -39.742 -19.113 1.00 28.02 410 SER A O 1
ATOM 3157 N N . THR A 1 411 ? -12.500 -41.184 -17.978 1.00 28.36 411 THR A N 1
ATOM 3158 C CA . THR A 1 411 ? -11.556 -41.491 -19.055 1.00 28.36 411 THR A CA 1
ATOM 3159 C C . THR A 1 411 ? -12.185 -42.430 -20.092 1.00 28.36 411 THR A C 1
ATOM 3161 O O . THR A 1 411 ? -12.730 -43.469 -19.719 1.00 28.36 411 THR A O 1
ATOM 3164 N N . PRO A 1 412 ? -12.058 -42.164 -21.406 1.00 26.20 412 PRO A N 1
ATOM 3165 C CA . PRO A 1 412 ? -12.109 -43.214 -22.405 1.00 26.20 412 PRO A CA 1
ATOM 3166 C C . PRO A 1 412 ? -10.694 -43.751 -22.647 1.00 26.20 412 PRO A C 1
ATOM 3168 O O . PRO A 1 412 ? -9.742 -43.006 -22.880 1.00 26.20 412 PRO A O 1
ATOM 3171 N N . ALA A 1 413 ? -10.560 -45.071 -22.566 1.00 29.47 413 ALA A N 1
ATOM 3172 C CA . ALA A 1 413 ? -9.326 -45.787 -22.835 1.00 29.47 413 ALA A CA 1
ATOM 3173 C C . ALA A 1 413 ? -8.976 -45.734 -24.330 1.00 29.47 413 ALA A C 1
ATOM 3175 O O . ALA A 1 413 ? -9.740 -46.225 -25.158 1.00 29.47 413 ALA A O 1
ATOM 3176 N N . VAL A 1 414 ? -7.791 -45.222 -24.667 1.00 30.22 414 VAL A N 1
ATOM 3177 C CA . VAL A 1 414 ? -7.108 -45.538 -25.929 1.00 30.22 414 VAL A CA 1
ATOM 3178 C C . VAL A 1 414 ? -5.628 -45.715 -25.616 1.00 30.22 414 VAL A C 1
ATOM 3180 O O . VAL A 1 414 ? -4.940 -44.781 -25.214 1.00 30.22 414 VAL A O 1
ATOM 3183 N N . GLY A 1 415 ? -5.159 -46.956 -25.728 1.00 28.56 415 GLY A N 1
ATOM 3184 C CA . GLY A 1 415 ? -3.781 -47.323 -25.440 1.00 28.56 415 GLY A CA 1
ATOM 3185 C C . GLY A 1 415 ? -2.857 -46.979 -26.595 1.00 28.56 415 GLY A C 1
ATOM 3186 O O . GLY A 1 415 ? -3.151 -47.363 -27.720 1.00 28.56 415 GLY A O 1
ATOM 3187 N N . HIS A 1 416 ? -1.723 -46.350 -26.297 1.00 29.73 416 HIS A N 1
ATOM 3188 C CA . HIS A 1 416 ? -0.495 -46.385 -27.092 1.00 29.73 416 HIS A CA 1
ATOM 3189 C C . HIS A 1 416 ? 0.692 -46.526 -26.126 1.00 29.73 416 HIS A C 1
ATOM 3191 O O . HIS A 1 416 ? 0.747 -45.875 -25.083 1.00 29.73 416 HIS A O 1
ATOM 3197 N N . ALA A 1 417 ? 1.594 -47.453 -26.447 1.00 27.09 417 ALA A N 1
ATOM 3198 C CA . ALA A 1 417 ? 2.728 -47.852 -25.619 1.00 27.09 417 ALA A CA 1
ATOM 3199 C C . ALA A 1 417 ? 3.801 -46.746 -25.523 1.00 27.09 417 ALA A C 1
ATOM 3201 O O . ALA A 1 417 ? 4.026 -46.038 -26.507 1.00 27.09 417 ALA A O 1
ATOM 3202 N N . PRO A 1 418 ? 4.508 -46.607 -24.384 1.00 27.73 418 PRO A N 1
ATOM 3203 C CA . PRO A 1 418 ? 5.549 -45.601 -24.231 1.00 27.73 418 PRO A CA 1
ATOM 3204 C C . PRO A 1 418 ? 6.874 -46.070 -24.849 1.00 27.73 418 PRO A C 1
ATOM 3206 O O . PRO A 1 418 ? 7.386 -47.146 -24.536 1.00 27.73 418 PRO A O 1
ATOM 3209 N N . VAL A 1 419 ? 7.456 -45.225 -25.700 1.00 28.22 419 VAL A N 1
ATOM 3210 C CA . VAL A 1 419 ? 8.852 -45.335 -26.141 1.00 28.22 419 VAL A CA 1
ATOM 3211 C C . VAL A 1 419 ? 9.740 -44.739 -25.049 1.00 28.22 419 VAL A C 1
ATOM 3213 O O . VAL A 1 419 ? 9.580 -43.584 -24.660 1.00 28.22 419 VAL A O 1
ATOM 3216 N N . ALA A 1 420 ? 10.666 -45.546 -24.540 1.00 25.67 420 ALA A N 1
ATOM 3217 C CA . ALA A 1 420 ? 11.609 -45.166 -23.498 1.00 25.67 420 ALA A CA 1
ATOM 3218 C C . ALA A 1 420 ? 12.662 -44.171 -24.019 1.00 25.67 420 ALA A C 1
ATOM 3220 O O . ALA A 1 420 ? 13.407 -44.481 -24.950 1.00 25.67 420 ALA A O 1
ATOM 3221 N N . MET A 1 421 ? 12.784 -43.013 -23.365 1.00 26.39 421 MET A N 1
ATOM 3222 C CA . MET A 1 421 ? 13.954 -42.136 -23.470 1.00 26.39 421 MET A CA 1
ATOM 3223 C C . MET A 1 421 ? 14.748 -42.167 -22.160 1.00 26.39 421 MET A C 1
ATOM 3225 O O . MET A 1 421 ? 14.196 -42.053 -21.068 1.00 26.39 421 MET A O 1
ATOM 3229 N N . LYS A 1 422 ? 16.058 -42.392 -22.303 1.00 26.95 422 LYS A N 1
ATOM 3230 C CA . LYS A 1 422 ? 17.045 -42.546 -21.227 1.00 26.95 422 LYS A CA 1
ATOM 3231 C C . LYS A 1 422 ? 17.238 -41.248 -20.425 1.00 26.95 422 LYS A C 1
ATOM 3233 O O . LYS A 1 422 ? 17.249 -40.176 -21.028 1.00 26.95 422 LYS A O 1
ATOM 3238 N N . PRO A 1 423 ? 17.504 -41.340 -19.110 1.00 24.44 423 PRO A N 1
ATOM 3239 C CA . PRO A 1 423 ? 17.880 -40.191 -18.296 1.00 24.44 423 PRO A CA 1
ATOM 3240 C C . PRO A 1 423 ? 19.308 -39.738 -18.632 1.00 24.44 423 PRO A C 1
ATOM 3242 O O . PRO A 1 423 ? 20.231 -40.554 -18.688 1.00 24.44 423 PRO A O 1
ATOM 3245 N N . ILE A 1 424 ? 19.488 -38.434 -18.846 1.00 27.39 424 ILE A N 1
ATOM 3246 C CA . ILE A 1 424 ? 20.808 -37.798 -18.875 1.00 27.39 424 ILE A CA 1
ATOM 3247 C C . ILE A 1 424 ? 21.168 -37.439 -17.434 1.00 27.39 424 ILE A C 1
ATOM 3249 O O . ILE A 1 424 ? 20.368 -36.856 -16.703 1.00 27.39 424 ILE A O 1
ATOM 3253 N N . ALA A 1 425 ? 22.357 -37.877 -17.034 1.00 25.66 425 ALA A N 1
ATOM 3254 C CA . ALA A 1 425 ? 22.882 -37.796 -15.685 1.00 25.66 425 ALA A CA 1
ATOM 3255 C C . ALA A 1 425 ? 23.050 -36.350 -15.199 1.00 25.66 425 ALA A C 1
ATOM 3257 O O . ALA A 1 425 ? 23.499 -35.472 -15.934 1.00 25.66 425 ALA A O 1
ATOM 3258 N N . ALA A 1 426 ? 22.732 -36.158 -13.921 1.00 27.91 426 ALA A N 1
ATOM 3259 C CA . ALA A 1 426 ? 23.158 -35.020 -13.130 1.00 27.91 426 ALA A CA 1
ATOM 3260 C C . ALA A 1 426 ? 24.689 -35.018 -13.003 1.00 27.91 426 ALA A C 1
ATOM 3262 O O . ALA A 1 426 ? 25.281 -36.039 -12.651 1.00 27.91 426 ALA A O 1
ATOM 3263 N N . SER A 1 427 ? 25.312 -33.867 -13.243 1.00 26.81 427 SER A N 1
ATOM 3264 C CA . SER A 1 427 ? 26.695 -33.611 -12.851 1.00 26.81 427 SER A CA 1
ATOM 3265 C C . SER A 1 427 ? 26.810 -32.226 -12.217 1.00 26.81 427 SER A C 1
ATOM 3267 O O . SER A 1 427 ? 26.582 -31.213 -12.875 1.00 26.81 427 SER A O 1
ATOM 3269 N N . ASP A 1 428 ? 27.167 -32.255 -10.935 1.00 25.80 428 ASP A N 1
ATOM 3270 C CA . ASP A 1 428 ? 27.963 -31.285 -10.184 1.00 25.80 428 ASP A CA 1
ATOM 3271 C C . ASP A 1 428 ? 27.463 -29.840 -10.056 1.00 25.80 428 ASP A C 1
ATOM 3273 O O . ASP A 1 428 ? 27.969 -28.896 -10.659 1.00 25.80 428 ASP A O 1
ATOM 3277 N N . ALA A 1 429 ? 26.552 -29.663 -9.096 1.00 27.88 429 ALA A N 1
ATOM 3278 C CA . ALA A 1 429 ? 26.446 -28.442 -8.308 1.00 27.88 429 ALA A CA 1
ATOM 3279 C C . ALA A 1 429 ? 27.530 -28.450 -7.213 1.00 27.88 429 ALA A C 1
ATOM 3281 O O . ALA A 1 429 ? 27.328 -28.976 -6.120 1.00 27.88 429 ALA A O 1
ATOM 3282 N N . SER A 1 430 ? 28.703 -27.896 -7.516 1.00 24.06 430 SER A N 1
ATOM 3283 C CA . SER A 1 430 ? 29.758 -27.630 -6.535 1.00 24.06 430 SER A CA 1
ATOM 3284 C C . SER A 1 430 ? 30.746 -26.608 -7.103 1.00 24.06 430 SER A C 1
ATOM 3286 O O . SER A 1 430 ? 31.305 -26.818 -8.173 1.00 24.06 430 SER A O 1
ATOM 3288 N N . ALA A 1 431 ? 30.970 -25.530 -6.344 1.00 24.16 431 ALA A N 1
ATOM 3289 C CA . ALA A 1 431 ? 31.921 -24.436 -6.571 1.00 24.16 431 ALA A CA 1
ATOM 3290 C C . ALA A 1 431 ? 31.540 -23.389 -7.642 1.00 24.16 431 ALA A C 1
ATOM 3292 O O . ALA A 1 431 ? 31.616 -23.618 -8.840 1.00 24.16 431 ALA A O 1
ATOM 3293 N N . VAL A 1 432 ? 31.176 -22.178 -7.209 1.00 27.89 432 VAL A N 1
ATOM 3294 C CA . VAL A 1 432 ? 32.087 -21.024 -7.041 1.00 27.89 432 VAL A CA 1
ATOM 3295 C C . VAL A 1 432 ? 31.236 -19.860 -6.511 1.00 27.89 432 VAL A C 1
ATOM 3297 O O . VAL A 1 432 ? 30.617 -19.108 -7.259 1.00 27.89 432 VAL A O 1
ATOM 3300 N N . THR A 1 433 ? 31.217 -19.688 -5.191 1.00 26.88 433 THR A N 1
ATOM 3301 C CA . THR A 1 433 ? 30.816 -18.434 -4.547 1.00 26.88 433 THR A CA 1
ATOM 3302 C C . THR A 1 433 ? 31.966 -17.450 -4.744 1.00 26.88 433 THR A C 1
ATOM 3304 O O . THR A 1 433 ? 32.950 -17.468 -4.007 1.00 26.88 433 THR A O 1
ATOM 3307 N N . LYS A 1 434 ? 31.891 -16.610 -5.776 1.00 26.02 434 LYS A N 1
ATOM 3308 C CA . LYS A 1 434 ? 32.705 -15.394 -5.855 1.00 26.02 434 LYS A CA 1
ATOM 3309 C C . LYS A 1 434 ? 31.778 -14.205 -5.681 1.00 26.02 434 LYS A C 1
ATOM 3311 O O . LYS A 1 434 ? 31.045 -13.839 -6.593 1.00 26.02 434 LYS A O 1
ATOM 3316 N N . HIS A 1 435 ? 31.824 -13.627 -4.483 1.00 28.03 435 HIS A N 1
ATOM 3317 C CA . HIS A 1 435 ? 31.391 -12.260 -4.240 1.00 28.03 435 HIS A CA 1
ATOM 3318 C C . HIS A 1 435 ? 32.072 -11.348 -5.261 1.00 28.03 435 HIS A C 1
ATOM 3320 O O . HIS A 1 435 ? 33.283 -11.138 -5.207 1.00 28.03 435 HIS A O 1
ATOM 3326 N N . VAL A 1 436 ? 31.294 -10.817 -6.200 1.00 25.25 436 VAL A N 1
ATOM 3327 C CA . VAL A 1 436 ? 31.713 -9.661 -6.984 1.00 25.25 436 VAL A CA 1
ATOM 3328 C C . VAL A 1 436 ? 31.328 -8.440 -6.161 1.00 25.25 436 VAL A C 1
ATOM 3330 O O . VAL A 1 436 ? 30.183 -7.994 -6.173 1.00 25.25 436 VAL A O 1
ATOM 3333 N N . SER A 1 437 ? 32.286 -7.942 -5.383 1.00 26.58 437 SER A N 1
ATOM 3334 C CA . SER A 1 437 ? 32.197 -6.630 -4.752 1.00 26.58 437 SER A CA 1
ATOM 3335 C C . SER A 1 437 ? 31.966 -5.574 -5.835 1.00 26.58 437 SER A C 1
ATOM 3337 O O . SER A 1 437 ? 32.769 -5.450 -6.760 1.00 26.58 437 SER A O 1
ATOM 3339 N N . ARG A 1 438 ? 30.892 -4.783 -5.718 1.00 42.50 438 ARG A N 1
ATOM 3340 C CA . ARG A 1 438 ? 30.749 -3.514 -6.448 1.00 42.50 438 ARG A CA 1
ATOM 3341 C C . ARG A 1 438 ? 31.778 -2.516 -5.895 1.00 42.50 438 ARG A C 1
ATOM 3343 O O . ARG A 1 438 ? 31.460 -1.681 -5.061 1.00 42.50 438 ARG A O 1
ATOM 3350 N N . GLN A 1 439 ? 33.026 -2.627 -6.337 1.00 33.94 439 GLN A N 1
ATOM 3351 C CA . GLN A 1 439 ? 34.055 -1.593 -6.206 1.00 33.94 439 GLN A CA 1
ATOM 3352 C C . GLN A 1 439 ? 34.818 -1.507 -7.527 1.00 33.94 439 GLN A C 1
ATOM 3354 O O . GLN A 1 439 ? 35.886 -2.087 -7.669 1.00 33.94 439 GLN A O 1
ATOM 3359 N N . ALA A 1 440 ? 34.219 -0.832 -8.508 1.00 29.16 440 ALA A N 1
ATOM 3360 C CA . ALA A 1 440 ? 34.912 -0.185 -9.625 1.00 29.16 440 ALA A CA 1
ATOM 3361 C C . ALA A 1 440 ? 33.882 0.504 -10.532 1.00 29.16 440 ALA A C 1
ATOM 3363 O O . ALA A 1 440 ? 33.594 0.039 -11.630 1.00 29.16 440 ALA A O 1
ATOM 3364 N N . ILE A 1 441 ? 33.328 1.627 -10.080 1.00 31.73 441 ILE A N 1
ATOM 3365 C CA . ILE A 1 441 ? 33.001 2.719 -10.998 1.00 31.73 441 ILE A CA 1
ATOM 3366 C C . ILE A 1 441 ? 33.71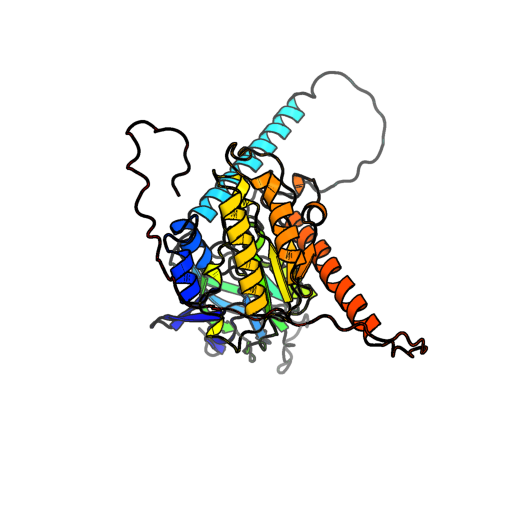1 3.934 -10.415 1.00 31.73 441 ILE A C 1
ATOM 3368 O O . ILE A 1 441 ? 33.542 4.269 -9.245 1.00 31.73 441 ILE A O 1
ATOM 3372 N N . ALA A 1 442 ? 34.635 4.454 -11.215 1.00 28.56 442 ALA A N 1
ATOM 3373 C CA . ALA A 1 442 ? 35.534 5.544 -10.896 1.00 28.56 442 ALA A CA 1
ATOM 3374 C C . ALA A 1 442 ? 34.781 6.798 -10.430 1.00 28.56 442 ALA A C 1
ATOM 3376 O O . ALA A 1 442 ? 33.616 6.998 -10.771 1.00 28.56 442 ALA A O 1
ATOM 3377 N N . GLN A 1 443 ? 35.482 7.637 -9.664 1.00 29.22 443 GLN A N 1
ATOM 3378 C CA . GLN A 1 443 ? 35.012 8.964 -9.277 1.00 29.22 443 GLN A CA 1
ATOM 3379 C C . GLN A 1 443 ? 34.473 9.744 -10.488 1.00 29.22 443 GLN A C 1
ATOM 3381 O O . GLN A 1 443 ? 35.065 9.653 -11.570 1.00 29.22 443 GLN A O 1
ATOM 3386 N N . PRO A 1 444 ? 33.383 10.514 -10.325 1.00 29.64 444 PRO A N 1
ATOM 3387 C CA . PRO A 1 444 ? 32.888 11.354 -11.400 1.00 29.64 444 PRO A CA 1
ATOM 3388 C C . PRO A 1 444 ? 33.919 12.454 -11.705 1.00 29.64 444 PRO A C 1
ATOM 3390 O O . PRO A 1 444 ? 34.522 12.997 -10.773 1.00 29.64 444 PRO A O 1
ATOM 3393 N N . PRO A 1 445 ? 34.146 12.802 -12.983 1.00 26.30 445 PRO A N 1
ATOM 3394 C CA . PRO A 1 445 ? 34.821 14.048 -13.302 1.00 26.30 445 PRO A CA 1
ATOM 3395 C C . PRO A 1 445 ? 33.985 15.206 -12.743 1.00 26.30 445 PRO A C 1
ATOM 3397 O O . PRO A 1 445 ? 32.759 15.214 -12.864 1.00 26.30 445 PRO A O 1
ATOM 3400 N N . ALA A 1 446 ? 34.660 16.161 -12.108 1.00 30.00 446 ALA A N 1
ATOM 3401 C CA . ALA A 1 446 ? 34.081 17.455 -11.787 1.00 30.00 446 ALA A CA 1
ATOM 3402 C C . ALA A 1 446 ? 33.669 18.114 -13.108 1.00 30.00 446 ALA A C 1
ATOM 3404 O O . ALA A 1 446 ? 34.549 18.397 -13.914 1.00 30.00 446 ALA A O 1
ATOM 3405 N N . ASP A 1 447 ? 32.354 18.175 -13.349 1.00 31.03 447 ASP A N 1
ATOM 3406 C CA . ASP A 1 447 ? 31.610 19.066 -14.261 1.00 31.03 447 ASP A CA 1
ATOM 3407 C C . ASP A 1 447 ? 30.322 18.369 -14.750 1.00 31.03 447 ASP A C 1
ATOM 3409 O O . ASP A 1 447 ? 30.184 18.048 -15.928 1.00 31.03 447 ASP A O 1
ATOM 3413 N N . VAL A 1 448 ? 29.363 18.117 -13.846 1.00 28.23 448 VAL A N 1
ATOM 3414 C CA . VAL A 1 448 ? 27.940 17.905 -14.195 1.00 28.23 448 VAL A CA 1
ATOM 3415 C C . VAL A 1 448 ? 27.056 18.451 -13.060 1.00 28.23 448 VAL A C 1
ATOM 3417 O O . VAL A 1 448 ? 26.361 17.715 -12.367 1.00 28.23 448 VAL A O 1
ATOM 3420 N N . GLU A 1 449 ? 27.092 19.766 -12.849 1.00 30.84 449 GLU A N 1
ATOM 3421 C CA . GLU A 1 449 ? 25.998 20.492 -12.194 1.00 30.84 449 GLU A CA 1
ATOM 3422 C C . GLU A 1 449 ? 24.971 20.856 -13.274 1.00 30.84 449 GLU A C 1
ATOM 3424 O O . GLU A 1 449 ? 25.167 21.833 -13.990 1.00 30.84 449 GLU A O 1
ATOM 3429 N N . GLN A 1 450 ? 23.929 20.033 -13.446 1.00 28.70 450 GLN A N 1
ATOM 3430 C CA . GLN A 1 450 ? 22.587 20.390 -13.950 1.00 28.70 450 GLN A CA 1
ATOM 3431 C C . GLN A 1 450 ? 21.819 19.116 -14.327 1.00 28.70 450 GLN A C 1
ATOM 3433 O O . GLN A 1 450 ? 21.952 18.603 -15.433 1.00 28.70 450 GLN A O 1
ATOM 3438 N N . MET A 1 451 ? 21.014 18.616 -13.390 1.00 27.50 451 MET A N 1
ATOM 3439 C CA . MET A 1 451 ? 19.619 18.178 -13.562 1.00 27.50 451 MET A CA 1
ATOM 3440 C C . MET A 1 451 ? 19.196 17.526 -12.243 1.00 27.50 451 MET A C 1
ATOM 3442 O O . MET A 1 451 ? 19.726 16.495 -11.842 1.00 27.50 451 MET A O 1
ATOM 3446 N N . GLY A 1 452 ? 18.297 18.206 -11.529 1.00 29.73 452 GLY A N 1
ATOM 3447 C CA . GLY A 1 452 ? 17.994 17.954 -10.125 1.00 29.73 452 GLY A CA 1
ATOM 3448 C C . GLY A 1 452 ? 17.179 16.688 -9.883 1.00 29.73 452 GLY A C 1
ATOM 3449 O O . GLY A 1 452 ? 15.951 16.717 -9.872 1.00 29.73 452 GLY A O 1
ATOM 3450 N N . PHE A 1 453 ? 17.895 15.610 -9.595 1.00 35.78 453 PHE A N 1
ATOM 3451 C CA . PHE A 1 453 ? 17.417 14.471 -8.823 1.00 35.78 453 PHE A CA 1
ATOM 3452 C C . PHE A 1 453 ? 18.532 14.072 -7.852 1.00 35.78 453 PHE A C 1
ATOM 3454 O O . PHE A 1 453 ? 19.240 13.092 -8.059 1.00 35.78 453 PHE A O 1
ATOM 3461 N N . GLU A 1 454 ? 18.729 14.880 -6.811 1.00 27.58 454 GLU A N 1
ATOM 3462 C CA . GLU A 1 454 ? 19.405 14.414 -5.599 1.00 27.58 454 GLU A CA 1
ATOM 3463 C C . GLU A 1 454 ? 18.312 13.855 -4.674 1.00 27.58 454 GLU A C 1
ATOM 3465 O O . GLU A 1 454 ? 17.394 14.585 -4.290 1.00 27.58 454 GLU A O 1
ATOM 3470 N N . PHE A 1 455 ? 18.356 12.542 -4.425 1.00 38.31 455 PHE A N 1
ATOM 3471 C CA . PHE A 1 455 ? 17.457 11.797 -3.534 1.00 38.31 455 PHE A CA 1
ATOM 3472 C C . PHE A 1 455 ? 18.074 11.595 -2.152 1.00 38.31 455 PHE A C 1
ATOM 3474 O O . PHE A 1 455 ? 19.290 11.295 -2.095 1.00 38.31 455 PHE A O 1
#

Secondary structure (DSSP, 8-state):
--TT-EEEEGGGGEES-SEEEE-TTS-EEEESS-HHHHHHHTSTTSSSHHHHHHHHTS-TT-EEEEEE--SEEEEEEEE-PPPHHHHHHHHHHHHHHHHHHHHHHHHHHTT--------------------S-PPP-S-EEEEETTEEEEEE-----TT-EEEEEEEPPPP--SS--TT--PPPEEEEEEPPSSS-EEEEEEEESSS-EEEPPPPPEEEEEESHHHHTTT-SSGGG-HHHHHHHHHTPEEEEEE-TT----GGGGTTGGG-TT---SEEEEE--GGGGGS---HHHHHHHHHHHHHHHHHH-TTS-EEEEPPPP----SSPPPTT--HHHHHHHHHHHHTT-TTEEEE-GGGTS-S-GGGBSSSSSSB-HHHHHHHHHHHHHHHHHHHHHHHHHTT----PPP---PPPP-PPPPP---------------PPPPS---------

Sequence (455 aa):
MDSSWICAPAEAFLHGCLEVQAHSDGWVCPQRFLPEQRAVLESCLAWHPGLYKQMAACTSGVTLEFITDASLVAIDLRFGEEPAGTIRSRELVQSHDEQRKQQVLDGASSTSDASNVSSTSNASNTNNADAVGTQVFDGVSYEVNGKHKGMLFASLQDKQTTQVHIALPTSSVSEPALFELRKPVRVKVFLPALRSCEVRTIACNGTQLEPLAKKEQLLVLGDSITQGFVCGDPAYAWAHQVAQKTKLDLLNQGIGGQVFLPESFQGFSAHPKFVPQVIVVALGVNYRYEACVASHVYADIRRFFATLHTLWPCVPTYVLTPLWHQDGPYLTHPKSCFGQVSEFIQQAVAAYSNMVMVDGAHVLDEDERLLADGFEHPNKAGHTQIAQNLSAYLCSREHSSKGQEGQTLSTPAVGHAPVAMKPIAASDASAVTKHVSRQAIAQPPADVEQMGFEF

InterPro domains:
  IPR013830 SGNH hydrolase-type esterase domain [PF13472] (220-383)
  IPR036514 SGNH hydrolase superfamily [G3DSA:3.40.50.1110] (208-401)

Foldseek 3Di:
DPPLKDKDWQVLQKFQAPDWDADPVQKIFGFLADPQLLVCLLDPLFPCNLQSNFLRSAQQLMKGKKKFLFQKKKWKKFWADQGPLQVVLLVLLVVLVVVVVVVVVVVVVVPPDDDDDDDDDDDDDPDPPPPDDDQQFKAKWKDKQNHTDGGFDWDNDHRDITMTMDGDDFDPDPDDDVDPRRDMIMMMMGGILRITMITGMMMGSGPDIGHDDAFAEEEEAEECLLSCGRQSYSCLRLQNLLCVLVVHRYSRNYGHLDAQRLSSCPPLVVVLVRAHQEYEYAHQPSLQQDADDPVVSLVSLLSNVVSVCVSHVQHQYEYEDHADWAPDPGGRDPNGPSVCNSVSNVVSQVVHPSYHYDYRPVLFDPDLVQASSSTHHGYSVRSNSNNVSVSVVVVVVVVVVVVVVPDPDPDDDDDDDDDDDDDDDDDDPDDDPDPPPPPDDDDDPPDDPDDDDDD